Protein AF-0000000083601444 (afdb_homodimer)

Organism: Rodentolepis nana (NCBI:txid102285)

Structure (mmCIF, N/CA/C/O backbone):
data_AF-0000000083601444-model_v1
#
loop_
_entity.id
_entity.type
_entity.pdbx_description
1 polymer 'PLD phosphodiesterase domain-containing protein'
#
loop_
_atom_site.group_PDB
_atom_site.id
_atom_site.type_symbol
_atom_site.label_atom_id
_atom_site.label_alt_id
_atom_site.label_comp_id
_atom_site.label_asym_id
_atom_site.label_entity_id
_atom_site.label_seq_id
_atom_site.pdbx_PDB_ins_code
_atom_site.Cartn_x
_atom_site.Cartn_y
_atom_site.Cartn_z
_atom_site.occupancy
_atom_site.B_iso_or_equiv
_atom_site.auth_seq_id
_atom_site.auth_comp_id
_atom_site.auth_asym_id
_atom_site.auth_atom_id
_atom_site.pdbx_PDB_model_num
ATOM 1 N N . MET A 1 1 ? 10.883 -43.375 -24.125 1 50.03 1 MET A N 1
ATOM 2 C CA . MET A 1 1 ? 11.867 -43.156 -25.188 1 50.03 1 MET A CA 1
ATOM 3 C C . MET A 1 1 ? 11.562 -44.031 -26.406 1 50.03 1 MET A C 1
ATOM 5 O O . MET A 1 1 ? 11.82 -43.594 -27.531 1 50.03 1 MET A O 1
ATOM 9 N N . GLU A 1 2 ? 10.672 -45 -26.141 1 51.5 2 GLU A N 1
ATOM 10 C CA . GLU A 1 2 ? 10.344 -46 -27.156 1 51.5 2 GLU A CA 1
ATOM 11 C C . GLU A 1 2 ? 9.477 -45.375 -28.25 1 51.5 2 GLU A C 1
ATOM 13 O O . GLU A 1 2 ? 9.547 -45.781 -29.422 1 51.5 2 GLU A O 1
ATOM 18 N N . LYS A 1 3 ? 8.656 -44.5 -27.859 1 62.19 3 LYS A N 1
ATOM 19 C CA . LYS A 1 3 ? 7.785 -43.969 -28.891 1 62.19 3 LYS A CA 1
ATOM 20 C C . LYS A 1 3 ? 8.359 -42.688 -29.484 1 62.19 3 LYS A C 1
ATOM 22 O O . LYS A 1 3 ? 7.617 -41.844 -30 1 62.19 3 LYS A O 1
ATOM 27 N N . SER A 1 4 ? 9.648 -42.75 -29.438 1 62.28 4 SER A N 1
ATOM 28 C CA . SER A 1 4 ? 10.438 -41.656 -30 1 62.28 4 SER A CA 1
ATOM 29 C C . SER A 1 4 ? 10.188 -41.5 -31.5 1 62.28 4 SER A C 1
ATOM 31 O O . SER A 1 4 ? 9.969 -42.5 -32.188 1 62.28 4 SER A O 1
ATOM 33 N N . LYS A 1 5 ? 9.852 -40.375 -31.938 1 66.31 5 LYS A N 1
ATOM 34 C CA . LYS A 1 5 ? 9.68 -40 -33.344 1 66.31 5 LYS A CA 1
ATOM 35 C C . LYS A 1 5 ? 8.227 -40.156 -33.781 1 66.31 5 LYS A C 1
ATOM 37 O O . LYS A 1 5 ? 7.848 -39.719 -34.875 1 66.31 5 LYS A O 1
ATOM 42 N N . GLU A 1 6 ? 7.453 -40.781 -32.938 1 81.5 6 GLU A N 1
ATOM 43 C CA . GLU A 1 6 ? 6.055 -40.938 -33.312 1 81.5 6 GLU A CA 1
ATOM 44 C C . GLU A 1 6 ? 5.188 -39.844 -32.719 1 81.5 6 GLU A C 1
ATOM 46 O O . GLU A 1 6 ? 4.09 -39.562 -33.188 1 81.5 6 GLU A O 1
ATOM 51 N N . VAL A 1 7 ? 5.738 -39.312 -31.641 1 88.25 7 VAL A N 1
ATOM 52 C CA . VAL A 1 7 ? 4.992 -38.281 -30.922 1 88.25 7 VAL A CA 1
ATOM 53 C C . VAL A 1 7 ? 5.738 -36.938 -31 1 88.25 7 VAL A C 1
ATOM 55 O O . VAL A 1 7 ? 6.945 -36.875 -30.75 1 88.25 7 VAL A O 1
ATOM 58 N N . ASN A 1 8 ? 5.109 -35.938 -31.516 1 90.38 8 ASN A N 1
ATOM 59 C CA . ASN A 1 8 ? 5.707 -34.625 -31.547 1 90.38 8 ASN A CA 1
ATOM 60 C C . ASN A 1 8 ? 5.758 -34 -30.141 1 90.38 8 ASN A C 1
ATOM 62 O O . ASN A 1 8 ? 4.723 -33.844 -29.5 1 90.38 8 ASN A O 1
ATOM 66 N N . VAL A 1 9 ? 6.965 -33.781 -29.688 1 94.25 9 VAL A N 1
ATOM 67 C CA . VAL A 1 9 ? 7.148 -33.219 -28.344 1 94.25 9 VAL A CA 1
ATOM 68 C C . VAL A 1 9 ? 7.859 -31.859 -28.453 1 94.25 9 VAL A C 1
ATOM 70 O O . VAL A 1 9 ? 8.93 -31.75 -29.047 1 94.25 9 VAL A O 1
ATOM 73 N N . THR A 1 10 ? 7.242 -30.812 -27.984 1 94.69 10 THR A N 1
ATOM 74 C CA . THR A 1 10 ? 7.844 -29.484 -27.875 1 94.69 10 THR A CA 1
ATOM 75 C C . THR A 1 10 ? 7.957 -29.047 -26.422 1 94.69 10 THR A C 1
ATOM 77 O O . THR A 1 10 ? 7.004 -29.188 -25.641 1 94.69 10 THR A O 1
ATOM 80 N N . ILE A 1 11 ? 9.133 -28.562 -26.047 1 96.19 11 ILE A N 1
ATOM 81 C CA . ILE A 1 11 ? 9.398 -28.156 -24.672 1 96.19 11 ILE A CA 1
ATOM 82 C C . ILE A 1 11 ? 9.938 -26.719 -24.656 1 96.19 11 ILE A C 1
ATOM 84 O O . ILE A 1 11 ? 10.82 -26.375 -25.438 1 96.19 11 ILE A O 1
ATOM 88 N N . VAL A 1 12 ? 9.328 -25.828 -23.906 1 97.19 12 VAL A N 1
ATOM 89 C CA . VAL A 1 12 ? 9.906 -24.531 -23.562 1 97.19 12 VAL A CA 1
ATOM 90 C C . VAL A 1 12 ? 10.414 -24.547 -22.125 1 97.19 12 VAL A C 1
ATOM 92 O O . VAL A 1 12 ? 9.641 -24.734 -21.188 1 97.19 12 VAL A O 1
ATOM 95 N N . THR A 1 13 ? 11.68 -24.453 -21.906 1 96 13 THR A N 1
ATOM 96 C CA . THR A 1 13 ? 12.289 -24.5 -20.578 1 96 13 THR A CA 1
ATOM 97 C C . THR A 1 13 ? 13.086 -23.219 -20.312 1 96 13 THR A C 1
ATOM 99 O O . THR A 1 13 ? 13.234 -22.375 -21.203 1 96 13 THR A O 1
ATOM 102 N N . SER A 1 14 ? 13.469 -23.062 -19.062 1 95.31 14 SER A N 1
ATOM 103 C CA . SER A 1 14 ? 14.219 -21.875 -18.672 1 95.31 14 SER A CA 1
ATOM 104 C C . SER A 1 14 ? 15.609 -21.859 -19.297 1 95.31 14 SER A C 1
ATOM 106 O O . SER A 1 14 ? 16.281 -22.891 -19.344 1 95.31 14 SER A O 1
ATOM 108 N N . GLY A 1 15 ? 15.969 -20.719 -19.891 1 94.12 15 GLY A N 1
ATOM 109 C CA . GLY A 1 15 ? 17.312 -20.531 -20.422 1 94.12 15 GLY A CA 1
ATOM 110 C C . GLY A 1 15 ? 18.234 -19.828 -19.453 1 94.12 15 GLY A C 1
ATOM 111 O O . GLY A 1 15 ? 17.781 -19.328 -18.406 1 94.12 15 GLY A O 1
ATOM 112 N N . PRO A 1 16 ? 19.422 -19.828 -19.766 1 93.56 16 PRO A N 1
ATOM 113 C CA . PRO A 1 16 ? 20.062 -20.375 -20.969 1 93.56 16 PRO A CA 1
ATOM 114 C C . PRO A 1 16 ? 20.203 -21.891 -20.906 1 93.56 16 PRO A C 1
ATOM 116 O O . PRO A 1 16 ? 20.031 -22.5 -19.859 1 93.56 16 PRO A O 1
ATOM 119 N N . GLN A 1 17 ? 20.484 -22.422 -22.016 1 92.31 17 GLN A N 1
ATOM 120 C CA . GLN A 1 17 ? 20.672 -23.859 -22.094 1 92.31 17 GLN A CA 1
ATOM 121 C C . GLN A 1 17 ? 21.828 -24.328 -21.234 1 92.31 17 GLN A C 1
ATOM 123 O O . GLN A 1 17 ? 22.906 -23.703 -21.234 1 92.31 17 GLN A O 1
ATOM 128 N N . THR A 1 18 ? 21.531 -25.266 -20.406 1 89.94 18 THR A N 1
ATOM 129 C CA . THR A 1 18 ? 22.562 -25.922 -19.594 1 89.94 18 THR A CA 1
ATOM 130 C C . THR A 1 18 ? 22.562 -27.422 -19.844 1 89.94 18 THR A C 1
ATOM 132 O O . THR A 1 18 ? 21.625 -27.969 -20.438 1 89.94 18 THR A O 1
ATOM 135 N N . ALA A 1 19 ? 23.688 -28.016 -19.453 1 87.69 19 ALA A N 1
ATOM 136 C CA . ALA A 1 19 ? 23.766 -29.469 -19.594 1 87.69 19 ALA A CA 1
ATOM 137 C C . ALA A 1 19 ? 22.688 -30.156 -18.766 1 87.69 19 ALA A C 1
ATOM 139 O O . ALA A 1 19 ? 22.531 -29.875 -17.578 1 87.69 19 ALA A O 1
ATOM 140 N N . ASP A 1 20 ? 21.891 -30.922 -19.453 1 90.62 20 ASP A N 1
ATOM 141 C CA . ASP A 1 20 ? 20.812 -31.688 -18.828 1 90.62 20 ASP A CA 1
ATOM 142 C C . ASP A 1 20 ? 20.594 -33.031 -19.531 1 90.62 20 ASP A C 1
ATOM 144 O O . ASP A 1 20 ? 20.109 -33.062 -20.656 1 90.62 20 ASP A O 1
ATOM 148 N N . ASN A 1 21 ? 20.859 -34.062 -18.797 1 90.94 21 ASN A N 1
ATOM 149 C CA . ASN A 1 21 ? 20.844 -35.375 -19.391 1 90.94 21 ASN A CA 1
ATOM 150 C C . ASN A 1 21 ? 19.438 -35.75 -19.875 1 90.94 21 ASN A C 1
ATOM 152 O O . ASN A 1 21 ? 19.297 -36.375 -20.938 1 90.94 21 ASN A O 1
ATOM 156 N N . ASP A 1 22 ? 18.531 -35.438 -19.125 1 89.69 22 ASP A N 1
ATOM 157 C CA . ASP A 1 22 ? 17.156 -35.781 -19.5 1 89.69 22 ASP A CA 1
ATOM 158 C C . ASP A 1 22 ? 16.719 -35.062 -20.766 1 89.69 22 ASP A C 1
ATOM 160 O O . ASP A 1 22 ? 16.156 -35.656 -21.672 1 89.69 22 ASP A O 1
ATOM 164 N N . LEU A 1 23 ? 17 -33.781 -20.859 1 91.25 23 LEU A N 1
ATOM 165 C CA . LEU A 1 23 ? 16.625 -33 -22.031 1 91.25 23 LEU A CA 1
ATOM 166 C C . LEU A 1 23 ? 17.422 -33.438 -23.266 1 91.25 23 LEU A C 1
ATOM 168 O O . LEU A 1 23 ? 16.875 -33.469 -24.375 1 91.25 23 LEU A O 1
ATOM 172 N N . ASP A 1 24 ? 18.641 -33.812 -22.984 1 91.88 24 ASP A N 1
ATOM 173 C CA . ASP A 1 24 ? 19.484 -34.281 -24.094 1 91.88 24 ASP A CA 1
ATOM 174 C C . ASP A 1 24 ? 18.891 -35.531 -24.703 1 91.88 24 ASP A C 1
ATOM 176 O O . ASP A 1 24 ? 18.891 -35.688 -25.938 1 91.88 24 ASP A O 1
ATOM 180 N N . GLN A 1 25 ? 18.469 -36.375 -23.828 1 91.25 25 GLN A N 1
ATOM 181 C CA . GLN A 1 25 ? 17.859 -37.594 -24.297 1 91.25 25 GLN A CA 1
ATOM 182 C C . GLN A 1 25 ? 16.578 -37.344 -25.078 1 91.25 25 GLN A C 1
ATOM 184 O O . GLN A 1 25 ? 16.312 -38 -26.094 1 91.25 25 GLN A O 1
ATOM 189 N N . LEU A 1 26 ? 15.852 -36.375 -24.609 1 91.38 26 LEU A N 1
ATOM 190 C CA . LEU A 1 26 ? 14.609 -36.031 -25.281 1 91.38 26 LEU A CA 1
ATOM 191 C C . LEU A 1 26 ? 14.891 -35.406 -26.641 1 91.38 26 LEU A C 1
ATOM 193 O O . LEU A 1 26 ? 14.203 -35.688 -27.625 1 91.38 26 LEU A O 1
ATOM 197 N N . ILE A 1 27 ? 15.859 -34.594 -26.672 1 91.19 27 ILE A N 1
ATOM 198 C CA . ILE A 1 27 ? 16.266 -33.969 -27.922 1 91.19 27 ILE A CA 1
ATOM 199 C C . ILE A 1 27 ? 16.719 -35.031 -28.922 1 91.19 27 ILE A C 1
ATOM 201 O O . ILE A 1 27 ? 16.328 -35.031 -30.078 1 91.19 27 ILE A O 1
ATOM 205 N N . ALA A 1 28 ? 17.516 -35.906 -28.438 1 89.94 28 ALA A N 1
ATOM 206 C CA . ALA A 1 28 ? 18.016 -37 -29.281 1 89.94 28 ALA A CA 1
ATOM 207 C C . ALA A 1 28 ? 16.859 -37.844 -29.828 1 89.94 28 ALA A C 1
ATOM 209 O O . ALA A 1 28 ? 16.953 -38.375 -30.938 1 89.94 28 ALA A O 1
ATOM 210 N N . ALA A 1 29 ? 15.812 -37.844 -29.047 1 90.75 29 ALA A N 1
ATOM 211 C CA . ALA A 1 29 ? 14.656 -38.656 -29.422 1 90.75 29 ALA A CA 1
ATOM 212 C C . ALA A 1 29 ? 13.742 -37.875 -30.359 1 90.75 29 ALA A C 1
ATOM 214 O O . ALA A 1 29 ? 12.75 -38.406 -30.859 1 90.75 29 ALA A O 1
ATOM 215 N N . GLY A 1 30 ? 14.094 -36.594 -30.609 1 90.88 30 GLY A N 1
ATOM 216 C CA . GLY A 1 30 ? 13.344 -35.844 -31.609 1 90.88 30 GLY A CA 1
ATOM 217 C C . GLY A 1 30 ? 12.539 -34.688 -31.016 1 90.88 30 GLY A C 1
ATOM 218 O O . GLY A 1 30 ? 11.859 -33.969 -31.75 1 90.88 30 GLY A O 1
ATOM 219 N N . ALA A 1 31 ? 12.617 -34.531 -29.703 1 93.69 31 ALA A N 1
ATOM 220 C CA . ALA A 1 31 ? 11.891 -33.438 -29.078 1 93.69 31 ALA A CA 1
ATOM 221 C C . ALA A 1 31 ? 12.484 -32.094 -29.469 1 93.69 31 ALA A C 1
ATOM 223 O O . ALA A 1 31 ? 13.695 -31.984 -29.656 1 93.69 31 ALA A O 1
ATOM 224 N N . LYS A 1 32 ? 11.617 -31.125 -29.672 1 93.88 32 LYS A N 1
ATOM 225 C CA . LYS A 1 32 ? 12.039 -29.75 -29.906 1 93.88 32 LYS A CA 1
ATOM 226 C C . LYS A 1 32 ? 12.055 -28.953 -28.609 1 93.88 32 LYS A C 1
ATOM 228 O O . LYS A 1 32 ? 11.023 -28.812 -27.938 1 93.88 32 LYS A O 1
ATOM 233 N N . VAL A 1 33 ? 13.242 -28.5 -28.281 1 95.31 33 VAL A N 1
ATOM 234 C CA . VAL A 1 33 ? 13.383 -27.781 -27.016 1 95.31 33 VAL A CA 1
ATOM 235 C C . VAL A 1 33 ? 13.781 -26.328 -27.281 1 95.31 33 VAL A C 1
ATOM 237 O O . VAL A 1 33 ? 14.711 -26.062 -28.047 1 95.31 33 VAL A O 1
ATOM 240 N N . LYS A 1 34 ? 13.008 -25.391 -26.719 1 96.19 34 LYS A N 1
ATOM 241 C CA . LYS A 1 34 ? 13.336 -23.969 -26.719 1 96.19 34 LYS A CA 1
ATOM 242 C C . LYS A 1 34 ? 13.727 -23.5 -25.312 1 96.19 34 LYS A C 1
ATOM 244 O O . LYS A 1 34 ? 13.133 -23.922 -24.328 1 96.19 34 LYS A O 1
ATOM 249 N N . TYR A 1 35 ? 14.711 -22.672 -25.281 1 96.69 35 TYR A N 1
ATOM 250 C CA . TYR A 1 35 ? 15.188 -22.125 -24 1 96.69 35 TYR A CA 1
ATOM 251 C C . TYR A 1 35 ? 14.812 -20.656 -23.859 1 96.69 35 TYR A C 1
ATOM 253 O O . TYR A 1 35 ? 15.336 -19.812 -24.578 1 96.69 35 TYR A O 1
ATOM 261 N N . LEU A 1 36 ? 13.914 -20.391 -22.984 1 97.62 36 LEU A N 1
ATOM 262 C CA . LEU A 1 36 ? 13.477 -19.031 -22.719 1 97.62 36 LEU A CA 1
ATOM 263 C C . LEU A 1 36 ? 14.352 -18.375 -21.656 1 97.62 36 LEU A C 1
ATOM 265 O O . LEU A 1 36 ? 14.156 -18.609 -20.453 1 97.62 36 LEU A O 1
ATOM 269 N N . ASP A 1 37 ? 15.266 -17.547 -22.109 1 96.38 37 ASP A N 1
ATOM 270 C CA . ASP A 1 37 ? 16.188 -16.844 -21.219 1 96.38 37 ASP A CA 1
ATOM 271 C C . ASP A 1 37 ? 15.594 -15.516 -20.734 1 96.38 37 ASP A C 1
ATOM 273 O O . ASP A 1 37 ? 15.977 -14.453 -21.234 1 96.38 37 ASP A O 1
ATOM 277 N N . VAL A 1 38 ? 14.781 -15.578 -19.688 1 95.94 38 VAL A N 1
ATOM 278 C CA . VAL A 1 38 ? 14.07 -14.406 -19.188 1 95.94 38 VAL A CA 1
ATOM 279 C C . VAL A 1 38 ? 15.062 -13.375 -18.672 1 95.94 38 VAL A C 1
ATOM 281 O O . VAL A 1 38 ? 14.891 -12.172 -18.891 1 95.94 38 VAL A O 1
ATOM 284 N N . ALA A 1 39 ? 16.031 -13.859 -17.969 1 94.5 39 ALA A N 1
ATOM 285 C CA . ALA A 1 39 ? 17.031 -12.961 -17.406 1 94.5 39 ALA A CA 1
ATOM 286 C C . ALA A 1 39 ? 17.719 -12.141 -18.516 1 94.5 39 ALA A C 1
ATOM 288 O O . ALA A 1 39 ? 17.984 -10.953 -18.328 1 94.5 39 ALA A O 1
ATOM 289 N N . LYS A 1 40 ? 18 -12.781 -19.578 1 94 40 LYS A N 1
ATOM 290 C CA . LYS A 1 40 ? 18.594 -12.07 -20.703 1 94 40 LYS A CA 1
ATOM 291 C C . LYS A 1 40 ? 17.625 -11.031 -21.266 1 94 40 LYS A C 1
ATOM 293 O O . LYS A 1 40 ? 18.047 -9.922 -21.609 1 94 40 LYS A O 1
ATOM 298 N N . LEU A 1 41 ? 16.406 -11.383 -21.328 1 95.56 41 LEU A N 1
ATOM 299 C CA . LEU A 1 41 ? 15.414 -10.547 -22 1 95.56 41 LEU A CA 1
ATOM 300 C C . LEU A 1 41 ? 14.977 -9.406 -21.094 1 95.56 41 LEU A C 1
ATOM 302 O O . LEU A 1 41 ? 14.703 -8.297 -21.562 1 95.56 41 LEU A O 1
ATOM 306 N N . LEU A 1 42 ? 14.922 -9.688 -19.781 1 94.56 42 LEU A N 1
ATOM 307 C CA . LEU A 1 42 ? 14.352 -8.703 -18.875 1 94.56 42 LEU A CA 1
ATOM 308 C C . LEU A 1 42 ? 15.359 -8.289 -17.797 1 94.56 42 LEU A C 1
ATOM 310 O O . LEU A 1 42 ? 15.008 -7.629 -16.828 1 94.56 42 LEU A O 1
ATOM 314 N N . SER A 1 43 ? 16.547 -8.695 -17.891 1 92.06 43 SER A N 1
ATOM 315 C CA . SER A 1 43 ? 17.656 -8.367 -17.016 1 92.06 43 SER A CA 1
ATOM 316 C C . SER A 1 43 ? 17.578 -9.141 -15.711 1 92.06 43 SER A C 1
ATOM 318 O O . SER A 1 43 ? 18.531 -9.141 -14.922 1 92.06 43 SER A O 1
ATOM 320 N N . THR A 1 44 ? 16.453 -9.789 -15.477 1 93.5 44 THR A N 1
ATOM 321 C CA . THR A 1 44 ? 16.25 -10.648 -14.312 1 93.5 44 THR A CA 1
ATOM 322 C C . THR A 1 44 ? 15.117 -11.633 -14.57 1 93.5 44 THR A C 1
ATOM 324 O O . THR A 1 44 ? 14.469 -11.594 -15.617 1 93.5 44 THR A O 1
ATOM 327 N N . GLY A 1 45 ? 15.055 -12.586 -13.617 1 93.94 45 GLY A N 1
ATOM 328 C CA . GLY A 1 45 ? 13.891 -13.461 -13.664 1 93.94 45 GLY A CA 1
ATOM 329 C C . GLY A 1 45 ? 14.188 -14.82 -14.266 1 93.94 45 GLY A C 1
ATOM 330 O O . GLY A 1 45 ? 15.344 -15.141 -14.547 1 93.94 45 GLY A O 1
ATOM 331 N N . VAL A 1 46 ? 13.094 -15.648 -14.406 1 94.69 46 VAL A N 1
ATOM 332 C CA . VAL A 1 46 ? 13.219 -17.031 -14.859 1 94.69 46 VAL A CA 1
ATOM 333 C C . VAL A 1 46 ? 11.898 -17.5 -15.477 1 94.69 46 VAL A C 1
ATOM 335 O O . VAL A 1 46 ? 10.844 -16.922 -15.203 1 94.69 46 VAL A O 1
ATOM 338 N N . GLN A 1 47 ? 12.07 -18.391 -16.375 1 96.31 47 GLN A N 1
ATOM 339 C CA . GLN A 1 47 ? 10.867 -19.109 -16.766 1 96.31 47 GLN A CA 1
ATOM 340 C C . GLN A 1 47 ? 10.422 -20.078 -15.672 1 96.31 47 GLN A C 1
ATOM 342 O O . GLN A 1 47 ? 11.125 -21.031 -15.352 1 96.31 47 GLN A O 1
ATOM 347 N N . HIS A 1 48 ? 9.195 -19.766 -15.125 1 95.81 48 HIS A N 1
ATOM 348 C CA . HIS A 1 48 ? 8.781 -20.438 -13.898 1 95.81 48 HIS A CA 1
ATOM 349 C C . HIS A 1 48 ? 7.457 -21.172 -14.078 1 95.81 48 HIS A C 1
ATOM 351 O O . HIS A 1 48 ? 6.996 -21.859 -13.18 1 95.81 48 HIS A O 1
ATOM 357 N N . ALA A 1 49 ? 6.848 -21.109 -15.227 1 97.69 49 ALA A N 1
ATOM 358 C CA . ALA A 1 49 ? 5.539 -21.703 -15.461 1 97.69 49 ALA A CA 1
ATOM 359 C C . ALA A 1 49 ? 5.645 -23.234 -15.523 1 97.69 49 ALA A C 1
ATOM 361 O O . ALA A 1 49 ? 6.633 -23.781 -16.016 1 97.69 49 ALA A O 1
ATOM 362 N N . LYS A 1 50 ? 4.656 -23.891 -15.016 1 97.56 50 LYS A N 1
ATOM 363 C CA . LYS A 1 50 ? 4.512 -25.344 -15.102 1 97.56 50 LYS A CA 1
ATOM 364 C C . LYS A 1 50 ? 3.188 -25.734 -15.75 1 97.56 50 LYS A C 1
ATOM 366 O O . LYS A 1 50 ? 2.146 -25.75 -15.094 1 97.56 50 LYS A O 1
ATOM 371 N N . LEU A 1 51 ? 3.244 -26 -16.938 1 97.5 51 LEU A N 1
ATOM 372 C CA . LEU A 1 51 ? 2.041 -26.344 -17.688 1 97.5 51 LEU A CA 1
ATOM 373 C C . LEU A 1 51 ? 2.369 -27.266 -18.859 1 97.5 51 LEU A C 1
ATOM 375 O O . LEU A 1 51 ? 3.506 -27.281 -19.344 1 97.5 51 LEU A O 1
ATOM 379 N N . TRP A 1 52 ? 1.429 -28.078 -19.297 1 97.62 52 TRP A N 1
ATOM 380 C CA . TRP A 1 52 ? 1.586 -28.875 -20.516 1 97.62 52 TRP A CA 1
ATOM 381 C C . TRP A 1 52 ? 0.229 -29.219 -21.109 1 97.62 52 TRP A C 1
ATOM 383 O O . TRP A 1 52 ? -0.797 -29.156 -20.438 1 97.62 52 TRP A O 1
ATOM 393 N N . THR A 1 53 ? 0.173 -29.438 -22.375 1 97.56 53 THR A N 1
ATOM 394 C CA . THR A 1 53 ? -0.994 -29.891 -23.109 1 97.56 53 THR A CA 1
ATOM 395 C C . THR A 1 53 ? -0.661 -31.141 -23.922 1 97.56 53 THR A C 1
ATOM 397 O O . THR A 1 53 ? 0.503 -31.391 -24.25 1 97.56 53 THR A O 1
ATOM 400 N N . VAL A 1 54 ? -1.695 -31.938 -24.141 1 96.62 54 VAL A N 1
ATOM 401 C CA . VAL A 1 54 ? -1.546 -33.156 -24.938 1 96.62 54 VAL A CA 1
ATOM 402 C C . VAL A 1 54 ? -2.666 -33.219 -25.984 1 96.62 54 VAL A C 1
ATOM 404 O O . VAL A 1 54 ? -3.848 -33.188 -25.625 1 96.62 54 VAL A O 1
ATOM 407 N N . ASP A 1 55 ? -2.35 -33.312 -27.203 1 94.19 55 ASP A N 1
ATOM 408 C CA . ASP A 1 55 ? -3.227 -33.562 -28.344 1 94.19 55 ASP A CA 1
ATOM 409 C C . ASP A 1 55 ? -4.348 -32.5 -28.406 1 94.19 55 ASP A C 1
ATOM 411 O O . ASP A 1 55 ? -5.473 -32.844 -28.797 1 94.19 55 ASP A O 1
ATOM 415 N N . ASN A 1 56 ? -4.129 -31.438 -27.844 1 90.62 56 ASN A N 1
ATOM 416 C CA . ASN A 1 56 ? -5.125 -30.375 -27.781 1 90.62 56 ASN A CA 1
ATOM 417 C C . ASN A 1 56 ? -6.426 -30.844 -27.141 1 90.62 56 ASN A C 1
ATOM 419 O O . ASN A 1 56 ? -7.512 -30.438 -27.547 1 90.62 56 ASN A O 1
ATOM 423 N N . GLN A 1 57 ? -6.227 -31.781 -26.281 1 96.06 57 GLN A N 1
ATOM 424 C CA . GLN A 1 57 ? -7.387 -32.375 -25.625 1 96.06 57 GLN A CA 1
ATOM 425 C C . GLN A 1 57 ? -7.27 -32.281 -24.109 1 96.06 57 GLN A C 1
ATOM 427 O O . GLN A 1 57 ? -8.273 -32.125 -23.406 1 96.06 57 GLN A O 1
ATOM 432 N N . HIS A 1 58 ? -6.055 -32.5 -23.672 1 97.44 58 HIS A N 1
ATOM 433 C CA . HIS A 1 58 ? -5.781 -32.531 -22.25 1 97.44 58 HIS A CA 1
ATOM 434 C C . HIS A 1 58 ? -4.754 -31.453 -21.875 1 97.44 58 HIS A C 1
ATOM 436 O O . HIS A 1 58 ? -4.004 -30.984 -22.719 1 97.44 58 HIS A O 1
ATOM 442 N N . GLY A 1 59 ? -4.746 -31.031 -20.656 1 97.5 59 GLY A N 1
ATOM 443 C CA . GLY A 1 59 ? -3.764 -30.062 -20.188 1 97.5 59 GLY A CA 1
ATOM 444 C C . GLY A 1 59 ? -3.584 -30.078 -18.688 1 97.5 59 GLY A C 1
ATOM 445 O O . GLY A 1 59 ? -4.328 -30.75 -17.969 1 97.5 59 GLY A O 1
ATOM 446 N N . TYR A 1 60 ? -2.549 -29.438 -18.312 1 97.88 60 TYR A N 1
ATOM 447 C CA . TYR A 1 60 ? -2.223 -29.328 -16.891 1 97.88 60 TYR A CA 1
ATOM 448 C C . TYR A 1 60 ? -1.575 -27.984 -16.594 1 97.88 60 TYR A C 1
ATOM 450 O O . TYR A 1 60 ? -0.805 -27.453 -17.406 1 97.88 60 TYR A O 1
ATOM 458 N N . LEU A 1 61 ? -1.956 -27.406 -15.523 1 98.19 61 LEU A N 1
ATOM 459 C CA . LEU A 1 61 ? -1.353 -26.188 -14.977 1 98.19 61 LEU A CA 1
ATOM 460 C C . LEU A 1 61 ? -1.309 -26.25 -13.453 1 98.19 61 LEU A C 1
ATOM 462 O O . LEU A 1 61 ? -2.297 -26.625 -12.812 1 98.19 61 LEU A O 1
ATOM 466 N N . GLY A 1 62 ? -0.126 -25.984 -12.844 1 97.94 62 GLY A N 1
ATOM 467 C CA . GLY A 1 62 ? -0.069 -26 -11.391 1 97.94 62 GLY A CA 1
ATOM 468 C C . GLY A 1 62 ? 1.288 -25.609 -10.844 1 97.94 62 GLY A C 1
ATOM 469 O O . GLY A 1 62 ? 2.055 -24.906 -11.516 1 97.94 62 GLY A O 1
ATOM 470 N N . SER A 1 63 ? 1.535 -26 -9.617 1 97.75 63 SER A N 1
ATOM 471 C CA . SER A 1 63 ? 2.727 -25.562 -8.898 1 97.75 63 SER A CA 1
ATOM 472 C C . SER A 1 63 ? 3.889 -26.516 -9.117 1 97.75 63 SER A C 1
ATOM 474 O O . SER A 1 63 ? 5.047 -26.172 -8.875 1 97.75 63 SER A O 1
ATOM 476 N N . ALA A 1 64 ? 3.645 -27.688 -9.68 1 95.88 64 ALA A N 1
ATOM 477 C CA . ALA A 1 64 ? 4.637 -28.75 -9.656 1 95.88 64 ALA A CA 1
ATOM 478 C C . ALA A 1 64 ? 5.664 -28.578 -10.773 1 95.88 64 ALA A C 1
ATOM 480 O O . ALA A 1 64 ? 5.301 -28.469 -11.953 1 95.88 64 ALA A O 1
ATOM 481 N N . ASN A 1 65 ? 6.883 -28.531 -10.352 1 92.06 65 ASN A N 1
ATOM 482 C CA . ASN A 1 65 ? 7.949 -28.703 -11.336 1 92.06 65 ASN A CA 1
ATOM 483 C C . ASN A 1 65 ? 7.918 -30.094 -11.953 1 92.06 65 ASN A C 1
ATOM 485 O O . ASN A 1 65 ? 7.352 -31.016 -11.375 1 92.06 65 ASN A O 1
ATOM 489 N N . MET A 1 66 ? 8.516 -30.156 -13.117 1 88.62 66 MET A N 1
ATOM 490 C CA . MET A 1 66 ? 8.516 -31.453 -13.781 1 88.62 66 MET A CA 1
ATOM 491 C C . MET A 1 66 ? 9.773 -32.25 -13.445 1 88.62 66 MET A C 1
ATOM 493 O O . MET A 1 66 ? 10.562 -32.562 -14.328 1 88.62 66 MET A O 1
ATOM 497 N N . ASP A 1 67 ? 9.953 -32.594 -12.219 1 87.06 67 ASP A N 1
ATOM 498 C CA . ASP A 1 67 ? 11.047 -33.438 -11.742 1 87.06 67 ASP A CA 1
ATOM 499 C C . ASP A 1 67 ? 10.586 -34.344 -10.609 1 87.06 67 ASP A C 1
ATOM 501 O O . ASP A 1 67 ? 9.477 -34.188 -10.094 1 87.06 67 ASP A O 1
ATOM 505 N N . TRP A 1 68 ? 11.391 -35.312 -10.352 1 88 68 TRP A N 1
ATOM 506 C CA . TRP A 1 68 ? 10.969 -36.375 -9.445 1 88 68 TRP A CA 1
ATOM 507 C C . TRP A 1 68 ? 10.781 -35.844 -8.031 1 88 68 TRP A C 1
ATOM 509 O O . TRP A 1 68 ? 9.922 -36.312 -7.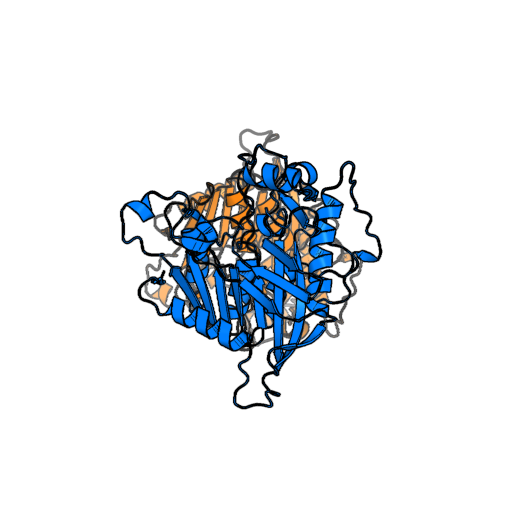289 1 88 68 TRP A O 1
ATOM 519 N N . ARG A 1 69 ? 11.516 -34.906 -7.543 1 88.5 69 ARG A N 1
ATOM 520 C CA . ARG A 1 69 ? 11.383 -34.344 -6.199 1 88.5 69 ARG A CA 1
ATOM 521 C C . ARG A 1 69 ? 10.016 -33.688 -6.008 1 88.5 69 ARG A C 1
ATOM 523 O O . ARG A 1 69 ? 9.344 -33.938 -5.004 1 88.5 69 ARG A O 1
ATOM 530 N N . SER A 1 70 ? 9.68 -32.844 -6.969 1 89.75 70 SER A N 1
ATOM 531 C CA . SER A 1 70 ? 8.398 -32.156 -6.93 1 89.75 70 SER A CA 1
ATOM 532 C C . SER A 1 70 ? 7.238 -33.156 -6.914 1 89.75 70 SER A C 1
ATOM 534 O O . SER A 1 70 ? 6.258 -32.938 -6.191 1 89.75 70 SER A O 1
ATOM 536 N N . LEU A 1 71 ? 7.391 -34.25 -7.578 1 89.5 71 LEU A N 1
ATOM 537 C CA . LEU A 1 71 ? 6.27 -35.156 -7.805 1 89.5 71 LEU A CA 1
ATOM 538 C C . LEU A 1 71 ? 6.152 -36.188 -6.672 1 89.5 71 LEU A C 1
ATOM 540 O O . LEU A 1 71 ? 5.121 -36.844 -6.531 1 89.5 71 LEU A O 1
ATOM 544 N N . THR A 1 72 ? 7.262 -36.188 -5.828 1 90.81 72 THR A N 1
ATOM 545 C CA . THR A 1 72 ? 7.195 -37.25 -4.824 1 90.81 72 THR A CA 1
ATOM 546 C C . THR A 1 72 ? 7.445 -36.688 -3.428 1 90.81 72 THR A C 1
ATOM 548 O O . THR A 1 72 ? 7.027 -37.281 -2.43 1 90.81 72 THR A O 1
ATOM 551 N N . GLN A 1 73 ? 8.148 -35.531 -3.359 1 92.38 73 GLN A N 1
ATOM 552 C CA . GLN A 1 73 ? 8.664 -35.094 -2.066 1 92.38 73 GLN A CA 1
ATOM 553 C C . GLN A 1 73 ? 8.094 -33.719 -1.693 1 92.38 73 GLN A C 1
ATOM 555 O O . GLN A 1 73 ? 8.211 -33.281 -0.547 1 92.38 73 GLN A O 1
ATOM 560 N N . VAL A 1 74 ? 7.457 -33.062 -2.594 1 94.31 74 VAL A N 1
ATOM 561 C CA . VAL A 1 74 ? 6.957 -31.719 -2.41 1 94.31 74 VAL A CA 1
ATOM 562 C C . VAL A 1 74 ? 5.434 -31.703 -2.51 1 94.31 74 VAL A C 1
ATOM 564 O O . VAL A 1 74 ? 4.852 -32.438 -3.305 1 94.31 74 VAL A O 1
ATOM 567 N N . LYS A 1 75 ? 4.793 -31.047 -1.604 1 96.25 75 LYS A N 1
ATOM 568 C CA . LYS A 1 75 ? 3.348 -30.875 -1.715 1 96.25 75 LYS A CA 1
ATOM 569 C C . LYS A 1 75 ? 2.998 -29.891 -2.826 1 96.25 75 LYS A C 1
ATOM 571 O O . LYS A 1 75 ? 3.379 -28.719 -2.77 1 96.25 75 LYS A O 1
ATOM 576 N N . GLU A 1 76 ? 2.307 -30.359 -3.822 1 97.06 76 GLU A N 1
ATOM 577 C CA . GLU A 1 76 ? 1.957 -29.594 -5.008 1 97.06 76 GLU A CA 1
ATOM 578 C C . GLU A 1 76 ? 0.448 -29.578 -5.238 1 97.06 76 GLU A C 1
ATOM 580 O O . GLU A 1 76 ? -0.268 -30.438 -4.715 1 97.06 76 GLU A O 1
ATOM 585 N N . LEU A 1 77 ? -0.003 -28.625 -5.965 1 97.56 77 LEU A N 1
ATOM 586 C CA . LEU A 1 77 ? -1.397 -28.562 -6.391 1 97.56 77 LEU A CA 1
ATOM 587 C C . LEU A 1 77 ? -1.51 -28.031 -7.812 1 97.56 77 LEU A C 1
ATOM 589 O O . LEU A 1 77 ? -0.818 -27.078 -8.172 1 97.56 77 LEU A O 1
ATOM 593 N N . GLY A 1 78 ? -2.305 -28.688 -8.617 1 97.44 78 GLY A N 1
ATOM 594 C CA . GLY A 1 78 ? -2.58 -28.234 -9.977 1 97.44 78 GLY A CA 1
ATOM 595 C C . GLY A 1 78 ? -3.955 -28.656 -10.469 1 97.44 78 GLY A C 1
ATOM 596 O O . GLY A 1 78 ? -4.727 -29.266 -9.727 1 97.44 78 GLY A O 1
ATOM 597 N N . VAL A 1 79 ? -4.25 -28.188 -11.641 1 96.88 79 VAL A N 1
ATOM 598 C CA . VAL A 1 79 ? -5.496 -28.547 -12.305 1 96.88 79 VAL A CA 1
ATOM 599 C C . VAL A 1 79 ? -5.191 -29.359 -13.57 1 96.88 79 VAL A C 1
ATOM 601 O O . VAL A 1 79 ? -4.297 -29 -14.336 1 96.88 79 VAL A O 1
ATOM 604 N N . PHE A 1 80 ? -5.848 -30.484 -13.688 1 96.5 80 PHE A N 1
ATOM 605 C CA . PHE A 1 80 ? -5.758 -31.344 -14.867 1 96.5 80 PHE A CA 1
ATOM 606 C C . PHE A 1 80 ? -7.039 -31.266 -15.688 1 96.5 80 PHE A C 1
ATOM 608 O O . PHE A 1 80 ? -8.133 -31.5 -15.164 1 96.5 80 PHE A O 1
ATOM 615 N N . PHE A 1 81 ? -6.867 -30.844 -16.953 1 93.5 81 PHE A N 1
ATOM 616 C CA . PHE A 1 81 ? -7.945 -30.797 -17.938 1 93.5 81 PHE A CA 1
ATOM 617 C C . PHE A 1 81 ? -8.008 -32.094 -18.719 1 93.5 81 PHE A C 1
ATOM 619 O O . PHE A 1 81 ? -7.125 -32.375 -19.547 1 93.5 81 PHE A O 1
ATOM 626 N N . LYS A 1 82 ? -9.086 -32.812 -18.438 1 95.25 82 LYS A N 1
ATOM 627 C CA . LYS A 1 82 ? -9.258 -34.062 -19.219 1 95.25 82 LYS A CA 1
ATOM 628 C C . LYS A 1 82 ? -10.336 -33.875 -20.281 1 95.25 82 LYS A C 1
ATOM 630 O O . LYS A 1 82 ? -11.484 -33.562 -19.953 1 95.25 82 LYS A O 1
ATOM 635 N N . ASP A 1 83 ? -10.039 -34.062 -21.531 1 94.81 83 ASP A N 1
ATOM 636 C CA . ASP A 1 83 ? -10.969 -34 -22.656 1 94.81 83 ASP A CA 1
ATOM 637 C C . ASP A 1 83 ? -11.633 -32.625 -22.719 1 94.81 83 ASP A C 1
ATOM 639 O O . ASP A 1 83 ? -12.859 -32.5 -22.734 1 94.81 83 ASP A O 1
ATOM 643 N N . CYS A 1 84 ? -10.82 -31.609 -22.641 1 94.62 84 CYS A N 1
ATOM 644 C CA . CYS A 1 84 ? -11.25 -30.219 -22.703 1 94.62 84 CYS A CA 1
ATOM 645 C C . CYS A 1 84 ? -10.547 -29.5 -23.844 1 94.62 84 CYS A C 1
ATOM 647 O O . CYS A 1 84 ? -9.695 -28.641 -23.609 1 94.62 84 CYS A O 1
ATOM 649 N N . PRO A 1 85 ? -10.961 -29.719 -25.062 1 95.75 85 PRO A N 1
ATOM 650 C CA . PRO A 1 85 ? -10.219 -29.188 -26.203 1 95.75 85 PRO A CA 1
ATOM 651 C C . PRO A 1 85 ? -10.117 -27.672 -26.203 1 95.75 85 PRO A C 1
ATOM 653 O O . PRO A 1 85 ? -9.086 -27.109 -26.578 1 95.75 85 PRO A O 1
ATOM 656 N N . ARG A 1 86 ? -11.141 -26.938 -25.766 1 95.62 86 ARG A N 1
ATOM 657 C CA . ARG A 1 86 ? -11.109 -25.484 -25.766 1 95.62 86 ARG A CA 1
ATOM 658 C C . ARG A 1 86 ? -10.094 -24.953 -24.766 1 95.62 86 ARG A C 1
ATOM 660 O O . ARG A 1 86 ? -9.32 -24.047 -25.062 1 95.62 86 ARG A O 1
ATOM 667 N N . LEU A 1 87 ? -10.117 -25.547 -23.609 1 96.75 87 LEU A N 1
ATOM 668 C CA . LEU A 1 87 ? -9.164 -25.156 -22.578 1 96.75 87 LEU A CA 1
ATOM 669 C C . LEU A 1 87 ? -7.742 -25.531 -22.969 1 96.75 87 LEU A C 1
ATOM 671 O O . LEU A 1 87 ? -6.812 -24.734 -22.781 1 96.75 87 LEU A O 1
ATOM 675 N N . ALA A 1 88 ? -7.637 -26.719 -23.516 1 97 88 ALA A N 1
ATOM 676 C CA . ALA A 1 88 ? -6.32 -27.188 -23.938 1 97 88 ALA A CA 1
ATOM 677 C C . ALA A 1 88 ? -5.746 -26.297 -25.031 1 97 88 ALA A C 1
ATOM 679 O O . ALA A 1 88 ? -4.551 -25.984 -25.031 1 97 88 ALA A O 1
ATOM 680 N N . THR A 1 89 ? -6.59 -25.875 -25.906 1 96.56 89 THR A N 1
ATOM 681 C CA . THR A 1 89 ? -6.156 -25 -27 1 96.56 89 THR A CA 1
ATOM 682 C C . THR A 1 89 ? -5.707 -23.641 -26.438 1 96.56 89 THR A C 1
ATOM 684 O O . THR A 1 89 ? -4.688 -23.109 -26.875 1 96.56 89 THR A O 1
ATOM 687 N N . ASP A 1 90 ? -6.484 -23.125 -25.562 1 97.38 90 ASP A N 1
ATOM 688 C CA . ASP A 1 90 ? -6.109 -21.828 -24.984 1 97.38 90 ASP A CA 1
ATOM 689 C C . ASP A 1 90 ? -4.797 -21.938 -24.203 1 97.38 90 ASP A C 1
ATOM 691 O O . ASP A 1 90 ? -3.949 -21.047 -24.281 1 97.38 90 ASP A O 1
ATOM 695 N N . LEU A 1 91 ? -4.648 -23.016 -23.453 1 97.94 91 LEU A N 1
ATOM 696 C CA . LEU A 1 91 ? -3.404 -23.25 -22.734 1 97.94 91 LEU A CA 1
ATOM 697 C C . LEU A 1 91 ? -2.236 -23.406 -23.703 1 97.94 91 LEU A C 1
ATOM 699 O O . LEU A 1 91 ? -1.137 -22.906 -23.438 1 97.94 91 LEU A O 1
ATOM 703 N N . SER A 1 92 ? -2.469 -24.031 -24.797 1 96.88 92 SER A N 1
ATOM 704 C CA . SER A 1 92 ? -1.442 -24.219 -25.812 1 96.88 92 SER A CA 1
ATOM 705 C C . SER A 1 92 ? -0.969 -22.875 -26.375 1 96.88 92 SER A C 1
ATOM 707 O O . SER A 1 92 ? 0.203 -22.719 -26.719 1 96.88 92 SER A O 1
ATOM 709 N N . LYS A 1 93 ? -1.85 -21.953 -26.438 1 97.31 93 LYS A N 1
ATOM 710 C CA . LYS A 1 93 ? -1.462 -20.625 -26.891 1 97.31 93 LYS A CA 1
ATOM 711 C C . LYS A 1 93 ? -0.445 -19.984 -25.938 1 97.31 93 LYS A C 1
ATOM 713 O O . LYS A 1 93 ? 0.464 -19.281 -26.375 1 97.31 93 LYS A O 1
ATOM 718 N N . ILE A 1 94 ? -0.604 -20.234 -24.656 1 98 94 ILE A N 1
ATOM 719 C CA . ILE A 1 94 ? 0.324 -19.703 -23.672 1 98 94 ILE A CA 1
ATOM 720 C C . ILE A 1 94 ? 1.693 -20.344 -23.844 1 98 94 ILE A C 1
ATOM 722 O O . ILE A 1 94 ? 2.719 -19.672 -23.844 1 98 94 ILE A O 1
ATOM 726 N N . ILE A 1 95 ? 1.672 -21.656 -24.047 1 97.69 95 ILE A N 1
ATOM 727 C CA . ILE A 1 95 ? 2.916 -22.375 -24.266 1 97.69 95 ILE A CA 1
ATOM 728 C C . ILE A 1 95 ? 3.58 -21.875 -25.547 1 97.69 95 ILE A C 1
ATOM 730 O O . ILE A 1 95 ? 4.793 -21.641 -25.578 1 97.69 95 ILE A O 1
ATOM 734 N N . GLY A 1 96 ? 2.768 -21.688 -26.516 1 96.88 96 GLY A N 1
ATOM 735 C CA . GLY A 1 96 ? 3.27 -21.156 -27.766 1 96.88 96 GLY A CA 1
ATOM 736 C C . GLY A 1 96 ? 3.859 -19.766 -27.625 1 96.88 96 GLY A C 1
ATOM 737 O O . GLY A 1 96 ? 4.863 -19.438 -28.266 1 96.88 96 GLY A O 1
ATOM 738 N N . ALA A 1 97 ? 3.223 -18.953 -26.859 1 98 97 ALA A N 1
ATOM 739 C CA . ALA A 1 97 ? 3.717 -17.594 -26.625 1 98 97 ALA A CA 1
ATOM 740 C C . ALA A 1 97 ? 5.09 -17.625 -25.953 1 98 97 ALA A C 1
ATOM 742 O O . ALA A 1 97 ? 6.004 -16.906 -26.375 1 98 97 ALA A O 1
ATOM 743 N N . PHE A 1 98 ? 5.234 -18.469 -24.922 1 98.25 98 PHE A N 1
ATOM 744 C CA . PHE A 1 98 ? 6.547 -18.625 -24.297 1 98.25 98 PHE A CA 1
ATOM 745 C C . PHE A 1 98 ? 7.578 -19.078 -25.328 1 98.25 98 PHE A C 1
ATOM 747 O O . PHE A 1 98 ? 8.703 -18.578 -25.344 1 98.25 98 PHE A O 1
ATOM 754 N N . GLY A 1 99 ? 7.207 -19.984 -26.156 1 97.75 99 GLY A N 1
ATOM 755 C CA . GLY A 1 99 ? 8.094 -20.469 -27.203 1 97.75 99 GLY A CA 1
ATOM 756 C C . GLY A 1 99 ? 8.492 -19.391 -28.188 1 97.75 99 GLY A C 1
ATOM 757 O O . GLY A 1 99 ? 9.648 -19.328 -28.625 1 97.75 99 GLY A O 1
ATOM 758 N N . HIS A 1 100 ? 7.531 -18.594 -28.531 1 97.31 100 HIS A N 1
ATOM 759 C CA . HIS A 1 100 ? 7.793 -17.5 -29.453 1 97.31 100 HIS A CA 1
ATOM 760 C C . HIS A 1 100 ? 8.797 -16.516 -28.859 1 97.31 100 HIS A C 1
ATOM 762 O O . HIS A 1 100 ? 9.727 -16.078 -29.547 1 97.31 100 HIS A O 1
ATOM 768 N N . VAL A 1 101 ? 8.656 -16.172 -27.609 1 97.5 101 VAL A N 1
ATOM 769 C CA . VAL A 1 101 ? 9.539 -15.242 -26.938 1 97.5 101 VAL A CA 1
ATOM 770 C C . VAL A 1 101 ? 10.945 -15.828 -26.844 1 97.5 101 VAL A C 1
ATOM 772 O O . VAL A 1 101 ? 11.938 -15.094 -26.828 1 97.5 101 VAL A O 1
ATOM 775 N N . ALA A 1 102 ? 11.008 -17.172 -26.781 1 97.25 102 ALA A N 1
ATOM 776 C CA . ALA A 1 102 ? 12.281 -17.859 -26.625 1 97.25 102 ALA A CA 1
ATOM 777 C C . ALA A 1 102 ? 13.07 -17.875 -27.938 1 97.25 102 ALA A C 1
ATOM 779 O O . ALA A 1 102 ? 14.242 -18.25 -27.953 1 97.25 102 ALA A O 1
ATOM 780 N N . GLU A 1 103 ? 12.484 -17.469 -29 1 95.56 103 GLU A N 1
ATOM 781 C CA . GLU A 1 103 ? 13.156 -17.5 -30.281 1 95.56 103 GLU A CA 1
ATOM 782 C C . GLU A 1 103 ? 14.328 -16.531 -30.328 1 95.56 103 GLU A C 1
ATOM 784 O O . GLU A 1 103 ? 14.25 -15.438 -29.75 1 95.56 103 GLU A O 1
ATOM 789 N N . PRO A 1 104 ? 15.328 -17 -31.016 1 91.81 104 PRO A N 1
ATOM 790 C CA . PRO A 1 104 ? 16.469 -16.094 -31.156 1 91.81 104 PRO A CA 1
ATOM 791 C C . PRO A 1 104 ? 16.109 -14.789 -31.859 1 91.81 104 PRO A C 1
ATOM 793 O O . PRO A 1 104 ? 15.312 -14.797 -32.812 1 91.81 104 PRO A O 1
ATOM 796 N N . GLY A 1 105 ? 16.578 -13.695 -31.438 1 89.12 105 GLY A N 1
ATOM 797 C CA . GLY A 1 105 ? 16.438 -12.414 -32.094 1 89.12 105 GLY A CA 1
ATOM 798 C C . GLY A 1 105 ? 15.148 -11.695 -31.75 1 89.12 105 GLY A C 1
ATOM 799 O O . GLY A 1 105 ? 14.789 -10.703 -32.406 1 89.12 105 GLY A O 1
ATOM 800 N N . ILE A 1 106 ? 14.438 -12.211 -30.875 1 90.69 106 ILE A N 1
ATOM 801 C CA . ILE A 1 106 ? 13.211 -11.539 -30.453 1 90.69 106 ILE A CA 1
ATOM 802 C C . ILE A 1 106 ? 13.539 -10.133 -29.953 1 90.69 106 ILE A C 1
ATOM 804 O O . ILE A 1 106 ? 14.562 -9.922 -29.297 1 90.69 106 ILE A O 1
ATOM 808 N N . MET A 1 107 ? 12.703 -9.086 -30.391 1 88.94 107 MET A N 1
ATOM 809 C CA . MET A 1 107 ? 12.867 -7.691 -30 1 88.94 107 MET A CA 1
ATOM 810 C C . MET A 1 107 ? 11.586 -7.148 -29.375 1 88.94 107 MET A C 1
ATOM 812 O O . MET A 1 107 ? 10.484 -7.574 -29.734 1 88.94 107 MET A O 1
ATOM 816 N N . PHE A 1 108 ? 11.789 -6.188 -28.484 1 90.75 108 PHE A N 1
ATOM 817 C CA . PHE A 1 108 ? 10.648 -5.523 -27.859 1 90.75 108 PHE A CA 1
ATOM 818 C C . PHE A 1 108 ? 10.297 -4.242 -28.609 1 90.75 108 PHE A C 1
ATOM 820 O O . PHE A 1 108 ? 11.188 -3.516 -29.062 1 90.75 108 PHE A O 1
ATOM 827 N N . PRO A 1 109 ? 8.969 -3.934 -28.672 1 90.56 109 PRO A N 1
ATOM 828 C CA . PRO A 1 109 ? 7.848 -4.781 -28.25 1 90.56 109 PRO A CA 1
ATOM 829 C C . PRO A 1 109 ? 7.68 -6.016 -29.125 1 90.56 109 PRO A C 1
ATOM 831 O O . PRO A 1 109 ? 7.961 -5.965 -30.328 1 90.56 109 PRO A O 1
ATOM 834 N N . ILE A 1 110 ? 7.23 -7.105 -28.562 1 93.94 110 ILE A N 1
ATOM 835 C CA . ILE A 1 110 ? 7.117 -8.383 -29.25 1 93.94 110 ILE A CA 1
ATOM 836 C C . ILE A 1 110 ? 5.969 -8.32 -30.266 1 93.94 110 ILE A C 1
ATOM 838 O O . ILE A 1 110 ? 4.871 -7.859 -29.938 1 93.94 110 ILE A O 1
ATOM 842 N N . ASN A 1 111 ? 6.258 -8.75 -31.375 1 92.94 111 ASN A N 1
ATOM 843 C CA . ASN A 1 111 ? 5.227 -8.859 -32.406 1 92.94 111 ASN A CA 1
ATOM 844 C C . ASN A 1 111 ? 4.453 -10.164 -32.281 1 92.94 111 ASN A C 1
ATOM 846 O O . ASN A 1 111 ? 5.016 -11.242 -32.469 1 92.94 111 ASN A O 1
ATOM 850 N N . TRP A 1 112 ? 3.223 -10.023 -32 1 96.25 112 TRP A N 1
ATOM 851 C CA . TRP A 1 112 ? 2.369 -11.195 -31.875 1 96.25 112 TRP A CA 1
ATOM 852 C C . TRP A 1 112 ? 1.528 -11.406 -33.125 1 96.25 112 TRP A C 1
ATOM 854 O O . TRP A 1 112 ? 0.892 -10.469 -33.625 1 96.25 112 TRP A O 1
ATOM 864 N N . THR A 1 113 ? 1.515 -12.609 -33.625 1 94.56 113 THR A N 1
ATOM 865 C CA . THR A 1 113 ? 0.585 -12.961 -34.688 1 94.56 113 THR A CA 1
ATOM 866 C C . THR A 1 113 ? -0.76 -13.391 -34.094 1 94.56 113 THR A C 1
ATOM 868 O O . THR A 1 113 ? -0.893 -13.578 -32.906 1 94.56 113 THR A O 1
ATOM 871 N N . SER A 1 114 ? -1.71 -13.602 -34.906 1 94.94 114 SER A N 1
ATOM 872 C CA . SER A 1 114 ? -3.078 -13.883 -34.5 1 94.94 114 SER A CA 1
ATOM 873 C C . SER A 1 114 ? -3.166 -15.227 -33.75 1 94.94 114 SER A C 1
ATOM 875 O O . SER A 1 114 ? -4.062 -15.43 -32.938 1 94.94 114 SER A O 1
ATOM 877 N N . GLU A 1 115 ? -2.264 -16.078 -34.031 1 94.31 115 GLU A N 1
ATOM 878 C CA . GLU A 1 115 ? -2.322 -17.406 -33.438 1 94.31 115 GLU A CA 1
ATOM 879 C C . GLU A 1 115 ? -2.1 -17.359 -31.922 1 94.31 115 GLU A C 1
ATOM 881 O O . GLU A 1 115 ? -2.461 -18.281 -31.203 1 94.31 115 GLU A O 1
ATOM 886 N N . PHE A 1 116 ? -1.506 -16.203 -31.453 1 95.44 116 PHE A N 1
ATOM 887 C CA . PHE A 1 116 ? -1.205 -16.094 -30.031 1 95.44 116 PHE A CA 1
ATOM 888 C C . PHE A 1 116 ? -2.283 -15.297 -29.297 1 95.44 116 PHE A C 1
ATOM 890 O O . PHE A 1 116 ? -2.326 -15.273 -28.078 1 95.44 116 PHE A O 1
ATOM 897 N N . THR A 1 117 ? -3.131 -14.672 -30.062 1 96.38 117 THR A N 1
ATOM 898 C CA . THR A 1 117 ? -4.145 -13.805 -29.469 1 96.38 117 THR A CA 1
ATOM 899 C C . THR A 1 117 ? -5.109 -14.609 -28.609 1 96.38 117 THR A C 1
ATOM 901 O O . THR A 1 117 ? -5.559 -15.688 -29.016 1 96.38 117 THR A O 1
ATOM 904 N N . ALA A 1 118 ? -5.309 -14.117 -27.438 1 96.75 118 ALA A N 1
ATOM 905 C CA . ALA A 1 118 ? -6.25 -14.773 -26.531 1 96.75 118 ALA A CA 1
ATOM 906 C C . ALA A 1 118 ? -7.645 -14.164 -26.656 1 96.75 118 ALA A C 1
ATOM 908 O O . ALA A 1 118 ? -7.797 -12.938 -26.641 1 96.75 118 ALA A O 1
ATOM 909 N N . ILE A 1 119 ? -8.609 -15.008 -26.719 1 96.19 119 ILE A N 1
ATOM 910 C CA . ILE A 1 119 ? -9.992 -14.57 -26.812 1 96.19 119 ILE A CA 1
ATOM 911 C C . ILE A 1 119 ? -10.617 -14.555 -25.422 1 96.19 119 ILE A C 1
ATOM 913 O O . ILE A 1 119 ? -11.477 -13.719 -25.125 1 96.19 119 ILE A O 1
ATOM 917 N N . TYR A 1 120 ? -10.195 -15.391 -24.609 1 97.94 120 TYR A N 1
ATOM 918 C CA . TYR A 1 120 ? -10.781 -15.516 -23.266 1 97.94 120 TYR A CA 1
ATOM 919 C C . TYR A 1 120 ? -9.945 -14.781 -22.234 1 97.94 120 TYR A C 1
ATOM 921 O O . TYR A 1 120 ? -8.711 -14.898 -22.219 1 97.94 120 TYR A O 1
ATOM 929 N N . ASN A 1 121 ? -10.594 -13.992 -21.5 1 98.38 121 ASN A N 1
ATOM 930 C CA . ASN A 1 121 ? -10.031 -13.219 -20.406 1 98.38 121 ASN A CA 1
ATOM 931 C C . ASN A 1 121 ? -11.094 -12.859 -19.359 1 98.38 121 ASN A C 1
ATOM 933 O O . ASN A 1 121 ? -12.203 -13.383 -19.406 1 98.38 121 ASN A O 1
ATOM 937 N N . ARG A 1 122 ? -10.75 -12.023 -18.438 1 97.62 122 ARG A N 1
ATOM 938 C CA . ARG A 1 122 ? -11.641 -11.719 -17.328 1 97.62 122 ARG A CA 1
ATOM 939 C C . ARG A 1 122 ? -12.961 -11.156 -17.828 1 97.62 122 ARG A C 1
ATOM 941 O O . ARG A 1 122 ? -14.031 -11.523 -17.328 1 97.62 122 ARG A O 1
ATOM 948 N N . THR A 1 123 ? -12.922 -10.281 -18.797 1 97.19 123 THR A N 1
ATOM 949 C CA . THR A 1 123 ? -14.133 -9.609 -19.266 1 97.19 123 THR A CA 1
ATOM 950 C C . THR A 1 123 ? -14.852 -10.453 -20.312 1 97.19 123 THR A C 1
ATOM 952 O O . THR A 1 123 ? -16.016 -10.203 -20.625 1 97.19 123 THR A O 1
ATOM 955 N N . ASN A 1 124 ? -14.203 -11.43 -20.906 1 98.06 124 ASN A N 1
ATOM 956 C CA . ASN A 1 124 ? -14.766 -12.391 -21.859 1 98.06 124 ASN A CA 1
ATOM 957 C C . ASN A 1 124 ? -14.352 -13.82 -21.516 1 98.06 124 ASN A C 1
ATOM 959 O O . ASN A 1 124 ? -13.664 -14.477 -22.281 1 98.06 124 ASN A O 1
ATOM 963 N N . PRO A 1 125 ? -14.891 -14.336 -20.469 1 98.12 125 PRO A N 1
ATOM 964 C CA . PRO A 1 125 ? -14.469 -15.672 -20.016 1 98.12 125 PRO A CA 1
ATOM 965 C C . PRO A 1 125 ? -15.047 -16.797 -20.875 1 98.12 125 PRO A C 1
ATOM 967 O O . PRO A 1 125 ? -16.062 -16.594 -21.547 1 98.12 125 PRO A O 1
ATOM 970 N N . MET A 1 126 ? -14.375 -17.875 -20.891 1 97.56 126 MET A N 1
ATOM 971 C CA . MET A 1 126 ? -14.891 -19.094 -21.516 1 97.56 126 MET A CA 1
ATOM 972 C C . MET A 1 126 ? -16.031 -19.688 -20.672 1 97.56 126 MET A C 1
ATOM 974 O O . MET A 1 126 ? -15.844 -20 -19.5 1 97.56 126 MET A O 1
ATOM 978 N N . LYS A 1 127 ? -17.172 -19.797 -21.344 1 95 127 LYS A N 1
ATOM 979 C CA . LYS A 1 127 ? -18.312 -20.422 -20.656 1 95 127 LYS A CA 1
ATOM 980 C C . LYS A 1 127 ? -18.375 -21.922 -20.953 1 95 127 LYS A C 1
ATOM 982 O O . LYS A 1 127 ? -18.516 -22.328 -22.109 1 95 127 LYS A O 1
ATOM 987 N N . LEU A 1 128 ? -18.203 -22.719 -19.859 1 92 128 LEU A N 1
ATOM 988 C CA . LEU A 1 128 ? -18.234 -24.172 -20.078 1 92 128 LEU A CA 1
ATOM 989 C C . LEU A 1 128 ? -18.812 -24.891 -18.859 1 92 128 LEU A C 1
ATOM 991 O O . LEU A 1 128 ? -19.094 -24.25 -17.844 1 92 128 LEU A O 1
ATOM 995 N N . LEU A 1 129 ? -19.109 -26.141 -19.047 1 89.56 129 LEU A N 1
ATOM 996 C CA . LEU A 1 129 ? -19.5 -27.016 -17.938 1 89.56 129 LEU A CA 1
ATOM 997 C C . LEU A 1 129 ? -18.297 -27.781 -17.406 1 89.56 129 LEU A C 1
ATOM 999 O O . LEU A 1 129 ? -17.734 -28.625 -18.094 1 89.56 129 LEU A O 1
ATOM 1003 N N . LEU A 1 130 ? -17.891 -27.344 -16.234 1 88.94 130 LEU A N 1
ATOM 1004 C CA . LEU A 1 130 ? -16.844 -28.109 -15.57 1 88.94 130 LEU A CA 1
ATOM 1005 C C . LEU A 1 130 ? -17.438 -29.125 -14.609 1 88.94 130 LEU A C 1
ATOM 1007 O O . LEU A 1 130 ? -18 -28.766 -13.578 1 88.94 130 LEU A O 1
ATOM 1011 N N . ASN A 1 131 ? -17.25 -30.359 -14.961 1 86.31 131 ASN A N 1
ATOM 1012 C CA . ASN A 1 131 ? -17.859 -31.438 -14.203 1 86.31 131 ASN A CA 1
ATOM 1013 C C . ASN A 1 131 ? -19.375 -31.234 -14.055 1 86.31 131 ASN A C 1
ATOM 1015 O O . ASN A 1 131 ? -19.922 -31.438 -12.969 1 86.31 131 ASN A O 1
ATOM 1019 N N . GLY A 1 132 ? -19.953 -30.703 -15.062 1 84.25 132 GLY A N 1
ATOM 1020 C CA . GLY A 1 132 ? -21.391 -30.531 -15.102 1 84.25 132 GLY A CA 1
ATOM 1021 C C . GLY A 1 132 ? -21.859 -29.234 -14.469 1 84.25 132 GLY A C 1
ATOM 1022 O O . GLY A 1 132 ? -23.047 -28.922 -14.461 1 84.25 132 GLY A O 1
ATOM 1023 N N . VAL A 1 133 ? -20.969 -28.484 -13.969 1 88.56 133 VAL A N 1
ATOM 1024 C CA . VAL A 1 133 ? -21.312 -27.219 -13.312 1 88.56 133 VAL A CA 1
ATOM 1025 C C . VAL A 1 133 ? -20.938 -26.047 -14.219 1 88.56 133 VAL A C 1
ATOM 1027 O O . VAL A 1 133 ? -19.812 -25.953 -14.688 1 88.56 133 VAL A O 1
ATOM 1030 N N . PRO A 1 134 ? -21.906 -25.172 -14.492 1 90.62 134 PRO A N 1
ATOM 1031 C CA . PRO A 1 134 ? -21.578 -23.984 -15.289 1 90.62 134 PRO A CA 1
ATOM 1032 C C . PRO A 1 134 ? -20.484 -23.141 -14.656 1 90.62 134 PRO A C 1
ATOM 1034 O O . PRO A 1 134 ? -20.516 -22.891 -13.453 1 90.62 134 PRO A O 1
ATOM 1037 N N . ALA A 1 135 ? -19.531 -22.766 -15.508 1 92.94 135 ALA A N 1
ATOM 1038 C CA . ALA A 1 135 ? -18.391 -22 -15 1 92.94 135 ALA A CA 1
ATOM 1039 C C . ALA A 1 135 ? -17.875 -21.016 -16.047 1 92.94 135 ALA A C 1
ATOM 1041 O O . ALA A 1 135 ? -18 -21.25 -17.25 1 92.94 135 ALA A O 1
ATOM 1042 N N . ASN A 1 136 ? -17.438 -19.859 -15.594 1 96.25 136 ASN A N 1
ATOM 1043 C CA . ASN A 1 136 ? -16.641 -18.922 -16.375 1 96.25 136 ASN A CA 1
ATOM 1044 C C . ASN A 1 136 ? -15.148 -19.094 -16.141 1 96.25 136 ASN A C 1
ATOM 1046 O O . ASN A 1 136 ? -14.68 -18.984 -15.008 1 96.25 136 ASN A O 1
ATOM 1050 N N . VAL A 1 137 ? -14.422 -19.359 -17.266 1 97.62 137 VAL A N 1
ATOM 1051 C CA . VAL A 1 137 ? -13.031 -19.781 -17.094 1 97.62 137 VAL A CA 1
ATOM 1052 C C . VAL A 1 137 ? -12.133 -18.922 -17.984 1 97.62 137 VAL A C 1
ATOM 1054 O O . VAL A 1 137 ? -12.5 -18.562 -19.094 1 97.62 137 VAL A O 1
ATOM 1057 N N . TYR A 1 138 ? -10.984 -18.516 -17.453 1 98.5 138 TYR A N 1
ATOM 1058 C CA . TYR A 1 138 ? -9.922 -17.953 -18.266 1 98.5 138 TYR A CA 1
ATOM 1059 C C . TYR A 1 138 ? -8.555 -18.25 -17.688 1 98.5 138 TYR A C 1
ATOM 1061 O O . TYR A 1 138 ? -8.453 -18.703 -16.547 1 98.5 138 TYR A O 1
ATOM 1069 N N . ILE A 1 139 ? -7.508 -18.125 -18.469 1 98.69 139 ILE A N 1
ATOM 1070 C CA . ILE A 1 139 ? -6.133 -18.344 -18.047 1 98.69 139 ILE A CA 1
ATOM 1071 C C . ILE A 1 139 ? -5.348 -17.031 -18.141 1 98.69 139 ILE A C 1
ATOM 1073 O O . ILE A 1 139 ? -5.473 -16.297 -19.109 1 98.69 139 ILE A O 1
ATOM 1077 N N . SER A 1 140 ? -4.645 -16.719 -17.047 1 98.88 140 SER A N 1
ATOM 1078 C CA . SER A 1 140 ? -3.801 -15.523 -17.016 1 98.88 140 SER A CA 1
ATOM 1079 C C . SER A 1 140 ? -2.336 -15.875 -17.25 1 98.88 140 SER A C 1
ATOM 1081 O O . SER A 1 140 ? -1.967 -17.047 -17.25 1 98.88 140 SER A O 1
ATOM 1083 N N . MET A 1 141 ? -1.54 -14.836 -17.531 1 98.75 141 MET A N 1
ATOM 1084 C CA . MET A 1 141 ? -0.138 -15.055 -17.875 1 98.75 141 MET A CA 1
ATOM 1085 C C . MET A 1 141 ? 0.743 -13.953 -17.297 1 98.75 141 MET A C 1
ATOM 1087 O O . MET A 1 141 ? 0.289 -12.82 -17.125 1 98.75 141 MET A O 1
ATOM 1091 N N . SER A 1 142 ? 1.936 -14.344 -16.906 1 98.56 142 SER A N 1
ATOM 1092 C CA . SER A 1 142 ? 3.004 -13.422 -16.547 1 98.56 142 SER A CA 1
ATOM 1093 C C . SER A 1 142 ? 4.312 -13.781 -17.234 1 98.56 142 SER A C 1
ATOM 1095 O O . SER A 1 142 ? 4.496 -14.922 -17.672 1 98.56 142 SER A O 1
ATOM 1097 N N . PRO A 1 143 ? 5.191 -12.805 -17.391 1 98.12 143 PRO A N 1
ATOM 1098 C CA . PRO A 1 143 ? 5.035 -11.383 -17.062 1 98.12 143 PRO A CA 1
ATOM 1099 C C . PRO A 1 143 ? 4.305 -10.602 -18.156 1 98.12 143 PRO A C 1
ATOM 1101 O O . PRO A 1 143 ? 4.105 -11.109 -19.25 1 98.12 143 PRO A O 1
ATOM 1104 N N . PRO A 1 144 ? 3.951 -9.328 -17.812 1 97.5 144 PRO A N 1
ATOM 1105 C CA . PRO A 1 144 ? 3.258 -8.508 -18.812 1 97.5 144 PRO A CA 1
ATOM 1106 C C . PRO A 1 144 ? 4.043 -8.367 -20.109 1 97.5 144 PRO A C 1
ATOM 1108 O O . PRO A 1 144 ? 3.453 -8.359 -21.188 1 97.5 144 PRO A O 1
ATOM 1111 N N . ALA A 1 145 ? 5.336 -8.367 -20.078 1 96.62 145 ALA A N 1
ATOM 1112 C CA . ALA A 1 145 ? 6.172 -8.18 -21.266 1 96.62 145 ALA A CA 1
ATOM 1113 C C . ALA A 1 145 ? 6.023 -9.344 -22.234 1 96.62 145 ALA A C 1
ATOM 1115 O O . ALA A 1 145 ? 6.301 -9.211 -23.422 1 96.62 145 ALA A O 1
ATOM 1116 N N . PHE A 1 146 ? 5.566 -10.508 -21.75 1 97.56 146 PHE A N 1
ATOM 1117 C CA . PHE A 1 146 ? 5.461 -11.703 -22.562 1 97.56 146 PHE A CA 1
ATOM 1118 C C . PHE A 1 146 ? 4.008 -11.984 -22.922 1 97.56 146 PHE A C 1
ATOM 1120 O O . PHE A 1 146 ? 3.701 -13.023 -23.531 1 97.56 146 PHE A O 1
ATOM 1127 N N . ARG A 1 147 ? 3.133 -11.117 -22.594 1 97.56 147 ARG A N 1
ATOM 1128 C CA . ARG A 1 147 ? 1.705 -11.398 -22.703 1 97.56 147 ARG A CA 1
ATOM 1129 C C . ARG A 1 147 ? 1.177 -11 -24.078 1 97.56 147 ARG A C 1
ATOM 1131 O O . ARG A 1 147 ? 1.234 -9.836 -24.453 1 97.56 147 ARG A O 1
ATOM 1138 N N . PRO A 1 148 ? 0.588 -11.93 -24.828 1 98 148 PRO A N 1
ATOM 1139 C CA . PRO A 1 148 ? -0.057 -11.57 -26.094 1 98 148 PRO A CA 1
ATOM 1140 C C . PRO A 1 148 ? -1.319 -10.734 -25.891 1 98 148 PRO A C 1
ATOM 1142 O O . PRO A 1 148 ? -1.851 -10.664 -24.781 1 98 148 PRO A O 1
ATOM 1145 N N . PRO A 1 149 ? -1.734 -10.109 -27 1 97.5 149 PRO A N 1
ATOM 1146 C CA . PRO A 1 149 ? -2.973 -9.336 -26.906 1 97.5 149 PRO A CA 1
ATOM 1147 C C . PRO A 1 149 ? -4.156 -10.172 -26.438 1 97.5 149 PRO A C 1
ATOM 1149 O O . PRO A 1 149 ? -4.297 -11.328 -26.828 1 97.5 149 PRO A O 1
ATOM 1152 N N . GLY A 1 150 ? -4.945 -9.57 -25.547 1 98.25 150 GLY A N 1
ATOM 1153 C CA . GLY A 1 150 ? -6.156 -10.219 -25.062 1 98.25 150 GLY A CA 1
ATOM 1154 C C . GLY A 1 150 ? -5.926 -11.078 -23.844 1 98.25 150 GLY A C 1
ATOM 1155 O O . GLY A 1 150 ? -6.875 -11.43 -23.141 1 98.25 150 GLY A O 1
ATOM 1156 N N . ARG A 1 151 ? -4.676 -11.516 -23.625 1 98.62 151 ARG A N 1
ATOM 1157 C CA . ARG A 1 151 ? -4.355 -12.383 -22.5 1 98.62 151 ARG A CA 1
ATOM 1158 C C . ARG A 1 151 ? -4.43 -11.617 -21.188 1 98.62 151 ARG A C 1
ATOM 1160 O O . ARG A 1 151 ? -3.922 -10.492 -21.078 1 98.62 151 ARG A O 1
ATOM 1167 N N . GLU A 1 152 ? -5.121 -12.188 -20.219 1 98.62 152 GLU A N 1
ATOM 1168 C CA . GLU A 1 152 ? -5.242 -11.57 -18.906 1 98.62 152 GLU A CA 1
ATOM 1169 C C . GLU A 1 152 ? -3.904 -11.555 -18.172 1 98.62 152 GLU A C 1
ATOM 1171 O O . GLU A 1 152 ? -3.172 -12.547 -18.188 1 98.62 152 GLU A O 1
ATOM 1176 N N . ASP A 1 153 ? -3.615 -10.414 -17.562 1 98.75 153 ASP A N 1
ATOM 1177 C CA . ASP A 1 153 ? -2.439 -10.305 -16.703 1 98.75 153 ASP A CA 1
ATOM 1178 C C . ASP A 1 153 ? -2.645 -11.07 -15.406 1 98.75 153 ASP A C 1
ATOM 1180 O O . ASP A 1 153 ? -3.695 -10.953 -14.766 1 98.75 153 ASP A O 1
ATOM 1184 N N . ASP A 1 154 ? -1.633 -11.805 -15.055 1 98.75 154 ASP A N 1
ATOM 1185 C CA . ASP A 1 154 ? -1.772 -12.711 -13.922 1 98.75 154 ASP A CA 1
ATOM 1186 C C . ASP A 1 154 ? -1.975 -11.938 -12.617 1 98.75 154 ASP A C 1
ATOM 1188 O O . ASP A 1 154 ? -2.855 -12.266 -11.828 1 98.75 154 ASP A O 1
ATOM 1192 N N . LEU A 1 155 ? -1.187 -10.945 -12.359 1 98.81 155 LEU A N 1
ATOM 1193 C CA . LEU A 1 155 ? -1.336 -10.141 -11.156 1 98.81 155 LEU A CA 1
ATOM 1194 C C . LEU A 1 155 ? -2.705 -9.469 -11.117 1 98.81 155 LEU A C 1
ATOM 1196 O O . LEU A 1 155 ? -3.371 -9.461 -10.078 1 98.81 155 LEU A O 1
ATOM 1200 N N . GLU A 1 156 ? -3.105 -8.914 -12.234 1 98.69 156 GLU A N 1
ATOM 1201 C CA . GLU A 1 156 ? -4.402 -8.25 -12.297 1 98.69 156 GLU A CA 1
ATOM 1202 C C . GLU A 1 156 ? -5.539 -9.219 -12.008 1 98.69 156 GLU A C 1
ATOM 1204 O O . GLU A 1 156 ? -6.527 -8.859 -11.367 1 98.69 156 GLU A O 1
ATOM 1209 N N . ALA A 1 157 ? -5.383 -10.398 -12.523 1 98.81 157 ALA A N 1
ATOM 1210 C CA . ALA A 1 157 ? -6.387 -11.422 -12.227 1 98.81 157 ALA A CA 1
ATOM 1211 C C . ALA A 1 157 ? -6.504 -11.656 -10.727 1 98.81 157 ALA A C 1
ATOM 1213 O O . ALA A 1 157 ? -7.605 -11.656 -10.172 1 98.81 157 ALA A O 1
ATOM 1214 N N . ILE A 1 158 ? -5.395 -11.812 -10.086 1 98.88 158 ILE A N 1
ATOM 1215 C CA . ILE A 1 158 ? -5.355 -12.094 -8.656 1 98.88 158 ILE A CA 1
ATOM 1216 C C . ILE A 1 158 ? -5.969 -10.93 -7.879 1 98.88 158 ILE A C 1
ATOM 1218 O O . ILE A 1 158 ? -6.809 -11.133 -7.004 1 98.88 158 ILE A O 1
ATOM 1222 N N . LEU A 1 159 ? -5.582 -9.758 -8.219 1 98.88 159 LEU A N 1
ATOM 1223 C CA . LEU A 1 159 ? -6.09 -8.57 -7.531 1 98.88 159 LEU A CA 1
ATOM 1224 C C . LEU A 1 159 ? -7.598 -8.438 -7.715 1 98.88 159 LEU A C 1
ATOM 1226 O O . LEU A 1 159 ? -8.312 -8.102 -6.77 1 98.88 159 LEU A O 1
ATOM 1230 N N . HIS A 1 160 ? -8.047 -8.719 -8.891 1 98.69 160 HIS A N 1
ATOM 1231 C CA . HIS A 1 160 ? -9.477 -8.633 -9.148 1 98.69 160 HIS A CA 1
ATOM 1232 C C . HIS A 1 160 ? -10.242 -9.68 -8.352 1 98.69 160 HIS A C 1
ATOM 1234 O O . HIS A 1 160 ? -11.328 -9.406 -7.836 1 98.69 160 HIS A O 1
ATOM 1240 N N . ILE A 1 161 ? -9.695 -10.852 -8.297 1 98.69 161 ILE A N 1
ATOM 1241 C CA . ILE A 1 161 ? -10.328 -11.922 -7.535 1 98.69 161 ILE A CA 1
ATOM 1242 C C . ILE A 1 161 ? -10.453 -11.516 -6.07 1 98.69 161 ILE A C 1
ATOM 1244 O O . ILE A 1 161 ? -11.516 -11.672 -5.465 1 98.69 161 ILE A O 1
ATOM 1248 N N . ILE A 1 162 ? -9.43 -10.961 -5.488 1 98.88 162 ILE A N 1
ATOM 1249 C CA . ILE A 1 162 ? -9.453 -10.5 -4.105 1 98.88 162 ILE A CA 1
ATOM 1250 C C . ILE A 1 162 ? -10.5 -9.398 -3.947 1 98.88 162 ILE A C 1
ATOM 1252 O O . ILE A 1 162 ? -11.297 -9.422 -3.008 1 98.88 162 ILE A O 1
ATOM 1256 N N . ASP A 1 163 ? -10.523 -8.484 -4.883 1 98.25 163 ASP A N 1
ATOM 1257 C CA . ASP A 1 163 ? -11.398 -7.324 -4.82 1 98.25 163 ASP A CA 1
ATOM 1258 C C . ASP A 1 163 ? -12.867 -7.734 -4.965 1 98.25 163 ASP A C 1
ATOM 1260 O O . ASP A 1 163 ? -13.766 -7.031 -4.492 1 98.25 163 ASP A O 1
ATOM 1264 N N . SER A 1 164 ? -13.109 -8.891 -5.566 1 97.62 164 SER A N 1
ATOM 1265 C CA . SER A 1 164 ? -14.484 -9.32 -5.844 1 97.62 164 SER A CA 1
ATOM 1266 C C . SER A 1 164 ? -15 -10.25 -4.754 1 97.62 164 SER A C 1
ATOM 1268 O O . SER A 1 164 ? -16.188 -10.578 -4.727 1 97.62 164 SER A O 1
ATOM 1270 N N . ALA A 1 165 ? -14.156 -10.695 -3.873 1 98.19 165 ALA A N 1
ATOM 1271 C CA . ALA A 1 165 ? -14.555 -11.609 -2.812 1 98.19 165 ALA A CA 1
ATOM 1272 C C . ALA A 1 165 ? -15.555 -10.953 -1.86 1 98.19 165 ALA A C 1
ATOM 1274 O O . ALA A 1 165 ? -15.438 -9.758 -1.566 1 98.19 165 ALA A O 1
ATOM 1275 N N . GLN A 1 166 ? -16.453 -11.703 -1.287 1 97.25 166 GLN A N 1
ATOM 1276 C CA . GLN A 1 166 ? -17.5 -11.164 -0.419 1 97.25 166 GLN A CA 1
ATOM 1277 C C . GLN A 1 166 ? -17.422 -11.766 0.979 1 97.25 166 GLN A C 1
ATOM 1279 O O . GLN A 1 166 ? -17.812 -11.133 1.96 1 97.25 166 GLN A O 1
ATOM 1284 N N . SER A 1 167 ? -16.922 -13 1.013 1 98.44 167 SER A N 1
ATOM 1285 C CA . SER A 1 167 ? -16.969 -13.664 2.309 1 98.44 167 SER A CA 1
ATOM 1286 C C . SER A 1 167 ? -15.562 -14.039 2.787 1 98.44 167 SER A C 1
ATOM 1288 O O . SER A 1 167 ? -15.234 -13.844 3.959 1 98.44 167 SER A O 1
ATOM 1290 N N . PHE A 1 168 ? -14.797 -14.617 1.862 1 98.88 168 PHE A N 1
ATOM 1291 C CA . PHE A 1 168 ? -13.469 -15.031 2.305 1 98.88 168 PHE A CA 1
ATOM 1292 C C . PHE A 1 168 ? -12.484 -15.031 1.142 1 98.88 168 PHE A C 1
ATOM 1294 O O . PHE A 1 168 ? -12.891 -15.086 -0.022 1 98.88 168 PHE A O 1
ATOM 1301 N N . VAL A 1 169 ? -11.258 -14.875 1.445 1 98.94 169 VAL A N 1
ATOM 1302 C CA . VAL A 1 169 ? -10.109 -15.125 0.576 1 98.94 169 VAL A CA 1
ATOM 1303 C C . VAL A 1 169 ? -9.133 -16.062 1.27 1 98.94 169 VAL A C 1
ATOM 1305 O O . VAL A 1 169 ? -8.508 -15.703 2.27 1 98.94 169 VAL A O 1
ATOM 1308 N N . TYR A 1 170 ? -9.016 -17.297 0.787 1 98.94 170 TYR A N 1
ATOM 1309 C CA . TYR A 1 170 ? -8.047 -18.281 1.277 1 98.94 170 TYR A CA 1
ATOM 1310 C C . TYR A 1 170 ? -6.891 -18.438 0.297 1 98.94 170 TYR A C 1
ATOM 1312 O O . TYR A 1 170 ? -7.102 -18.766 -0.874 1 98.94 170 TYR A O 1
ATOM 1320 N N . VAL A 1 171 ? -5.715 -18.188 0.8 1 98.94 171 VAL A N 1
ATOM 1321 C CA . VAL A 1 171 ? -4.523 -18.219 -0.042 1 98.94 171 VAL A CA 1
ATOM 1322 C C . VAL A 1 171 ? -3.553 -19.281 0.475 1 98.94 171 VAL A C 1
ATOM 1324 O O . VAL A 1 171 ? -3.289 -19.359 1.677 1 98.94 171 VAL A O 1
ATOM 1327 N N . ALA A 1 172 ? -3.049 -20.109 -0.388 1 98.88 172 ALA A N 1
ATOM 1328 C CA . ALA A 1 172 ? -1.961 -21.031 -0.081 1 98.88 172 ALA A CA 1
ATOM 1329 C C . ALA A 1 172 ? -0.793 -20.844 -1.045 1 98.88 172 ALA A C 1
ATOM 1331 O O . ALA A 1 172 ? -0.925 -21.094 -2.246 1 98.88 172 ALA A O 1
ATOM 1332 N N . VAL A 1 173 ? 0.297 -20.344 -0.552 1 98.69 173 VAL A N 1
ATOM 1333 C CA . VAL A 1 173 ? 1.5 -20.125 -1.35 1 98.69 173 VAL A CA 1
ATOM 1334 C C . VAL A 1 173 ? 2.734 -20.516 -0.541 1 98.69 173 VAL A C 1
ATOM 1336 O O . VAL A 1 173 ? 2.713 -20.484 0.692 1 98.69 173 VAL A O 1
ATOM 1339 N N . MET A 1 174 ? 3.777 -20.922 -1.24 1 98.31 174 MET A N 1
ATOM 1340 C CA . MET A 1 174 ? 5.012 -21.266 -0.544 1 98.31 174 MET A CA 1
ATOM 1341 C C . MET A 1 174 ? 5.645 -20.031 0.092 1 98.31 174 MET A C 1
ATOM 1343 O O . MET A 1 174 ? 6.102 -20.078 1.235 1 98.31 174 MET A O 1
ATOM 1347 N N . ASP A 1 175 ? 5.652 -19.016 -0.66 1 97.94 175 ASP A N 1
ATOM 1348 C CA . ASP A 1 175 ? 6.305 -17.781 -0.238 1 97.94 175 ASP A CA 1
ATOM 1349 C C . ASP A 1 175 ? 5.43 -16.562 -0.538 1 97.94 175 ASP A C 1
ATOM 1351 O O . ASP A 1 175 ? 4.723 -16.531 -1.548 1 97.94 175 ASP A O 1
ATOM 1355 N N . PHE A 1 176 ? 5.414 -15.633 0.365 1 98.62 176 PHE A N 1
ATOM 1356 C CA . PHE A 1 176 ? 4.676 -14.375 0.291 1 98.62 176 PHE A CA 1
ATOM 1357 C C . PHE A 1 176 ? 5.52 -13.219 0.816 1 98.62 176 PHE A C 1
ATOM 1359 O O . PHE A 1 176 ? 5.746 -13.109 2.023 1 98.62 176 PHE A O 1
ATOM 1366 N N . GLN A 1 177 ? 5.977 -12.406 -0.084 1 98.06 177 GLN A N 1
ATOM 1367 C CA . GLN A 1 177 ? 6.809 -11.273 0.308 1 98.06 177 GLN A CA 1
ATOM 1368 C C . GLN A 1 177 ? 6.297 -9.977 -0.306 1 98.06 177 GLN A C 1
ATOM 1370 O O . GLN A 1 177 ? 6.035 -9.914 -1.509 1 98.06 177 GLN A O 1
ATOM 1375 N N . ALA A 1 178 ? 6.168 -8.953 0.508 1 98.56 178 ALA A N 1
ATOM 1376 C CA . ALA A 1 178 ? 5.836 -7.621 0.006 1 98.56 178 ALA A CA 1
ATOM 1377 C C . ALA A 1 178 ? 7.055 -6.945 -0.611 1 98.56 178 ALA A C 1
ATOM 1379 O O . ALA A 1 178 ? 7.426 -5.836 -0.217 1 98.56 178 ALA A O 1
ATOM 1380 N N . ALA A 1 179 ? 7.641 -7.59 -1.614 1 98.56 179 ALA A N 1
ATOM 1381 C CA . ALA A 1 179 ? 8.883 -7.109 -2.215 1 98.56 179 ALA A CA 1
ATOM 1382 C C . ALA A 1 179 ? 9.047 -7.633 -3.639 1 98.56 179 ALA A C 1
ATOM 1384 O O . ALA A 1 179 ? 8.414 -8.625 -4.016 1 98.56 179 ALA A O 1
ATOM 1385 N N . VAL A 1 180 ? 9.734 -6.898 -4.406 1 97.94 180 VAL A N 1
ATOM 1386 C CA . VAL A 1 180 ? 10.344 -7.418 -5.625 1 97.94 180 VAL A CA 1
ATOM 1387 C C . VAL A 1 180 ? 11.789 -7.82 -5.352 1 97.94 180 VAL A C 1
ATOM 1389 O O . VAL A 1 180 ? 12.641 -6.965 -5.09 1 97.94 180 VAL A O 1
ATOM 1392 N N . LYS A 1 181 ? 12.008 -9.047 -5.363 1 94.62 181 LYS A N 1
ATOM 1393 C CA . LYS A 1 181 ? 13.344 -9.547 -5.07 1 94.62 181 LYS A CA 1
ATOM 1394 C C . LYS A 1 181 ? 14.344 -9.117 -6.141 1 94.62 181 LYS A C 1
ATOM 1396 O O . LYS A 1 181 ? 14.039 -9.172 -7.336 1 94.62 181 LYS A O 1
ATOM 1401 N N . SER A 1 182 ? 15.477 -8.633 -5.594 1 90.25 182 SER A N 1
ATOM 1402 C CA . SER A 1 182 ? 16.578 -8.305 -6.5 1 90.25 182 SER A CA 1
ATOM 1403 C C . SER A 1 182 ? 17.516 -9.492 -6.688 1 90.25 182 SER A C 1
ATOM 1405 O O . SER A 1 182 ? 17.844 -10.18 -5.727 1 90.25 182 SER A O 1
ATOM 1407 N N . TYR A 1 183 ? 17.844 -9.797 -7.902 1 85.06 183 TYR A N 1
ATOM 1408 C CA . TYR A 1 183 ? 18.766 -10.906 -8.172 1 85.06 183 TYR A CA 1
ATOM 1409 C C . TYR A 1 183 ? 20.172 -10.391 -8.492 1 85.06 183 TYR A C 1
ATOM 1411 O O . TYR A 1 183 ? 21.047 -11.164 -8.859 1 85.06 183 TYR A O 1
ATOM 1419 N N . SER A 1 184 ? 20.359 -9.078 -8.32 1 85.44 184 SER A N 1
ATOM 1420 C CA . SER A 1 184 ? 21.641 -8.453 -8.633 1 85.44 184 SER A CA 1
ATOM 1421 C C . SER A 1 184 ? 22.422 -8.117 -7.367 1 85.44 184 SER A C 1
ATOM 1423 O O . SER A 1 184 ? 23.531 -7.57 -7.441 1 85.44 184 SER A O 1
ATOM 1425 N N . GLY A 1 185 ? 21.922 -8.422 -6.262 1 82.69 185 GLY A N 1
ATOM 1426 C CA . GLY A 1 185 ? 22.594 -8.055 -5.023 1 82.69 185 GLY A CA 1
ATOM 1427 C C . GLY A 1 185 ? 22.125 -6.723 -4.469 1 82.69 185 GLY A C 1
ATOM 1428 O O . GLY A 1 185 ? 22.438 -6.375 -3.33 1 82.69 185 GLY A O 1
ATOM 1429 N N . LYS A 1 186 ? 21.391 -6.02 -5.238 1 85.25 186 LYS A N 1
ATOM 1430 C CA . LYS A 1 186 ? 20.797 -4.777 -4.742 1 85.25 186 LYS A CA 1
ATOM 1431 C C . LYS A 1 186 ? 19.656 -5.062 -3.764 1 85.25 186 LYS A C 1
ATOM 1433 O O . LYS A 1 186 ? 19.156 -6.184 -3.703 1 85.25 186 LYS A O 1
ATOM 1438 N N . PRO A 1 187 ? 19.328 -4.051 -2.969 1 89.12 187 PRO A N 1
ATOM 1439 C CA . PRO A 1 187 ? 18.188 -4.23 -2.068 1 89.12 187 PRO A CA 1
ATOM 1440 C C . PRO A 1 187 ? 16.875 -4.512 -2.816 1 89.12 187 PRO A C 1
ATOM 1442 O O . PRO A 1 187 ? 16.672 -3.994 -3.916 1 89.12 187 PRO A O 1
ATOM 1445 N N . ASP A 1 188 ? 16.109 -5.379 -2.215 1 96.75 188 ASP A N 1
ATOM 1446 C CA . ASP A 1 188 ? 14.773 -5.621 -2.771 1 96.75 188 ASP A CA 1
ATOM 1447 C C . ASP A 1 188 ? 13.961 -4.328 -2.826 1 96.75 188 ASP A C 1
ATOM 1449 O O . ASP A 1 188 ? 14.234 -3.385 -2.086 1 96.75 188 ASP A O 1
ATOM 1453 N N . ALA A 1 189 ? 13.109 -4.223 -3.736 1 97.81 189 ALA A N 1
ATOM 1454 C CA . ALA A 1 189 ? 12.172 -3.104 -3.783 1 97.81 189 ALA A CA 1
ATOM 1455 C C . ALA A 1 189 ? 10.906 -3.418 -2.998 1 97.81 189 ALA A C 1
ATOM 1457 O O . ALA A 1 189 ? 10.406 -4.543 -3.039 1 97.81 189 ALA A O 1
ATOM 1458 N N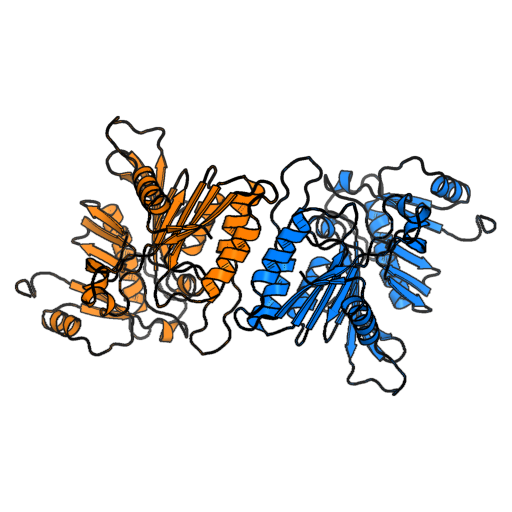 . TYR A 1 190 ? 10.398 -2.473 -2.24 1 98.5 190 TYR A N 1
ATOM 1459 C CA . TYR A 1 190 ? 9.148 -2.65 -1.513 1 98.5 190 TYR A CA 1
ATOM 1460 C C . TYR A 1 190 ? 7.969 -2.762 -2.473 1 98.5 190 TYR A C 1
ATOM 1462 O O . TYR A 1 190 ? 7.836 -1.956 -3.398 1 98.5 190 TYR A O 1
ATOM 1470 N N . TRP A 1 191 ? 7.148 -3.742 -2.32 1 98.62 191 TRP A N 1
ATOM 1471 C CA . TRP A 1 191 ? 6.027 -4.035 -3.209 1 98.62 191 TRP A CA 1
ATOM 1472 C C . TRP A 1 191 ? 4.879 -4.68 -2.441 1 98.62 191 TRP A C 1
ATOM 1474 O O . TRP A 1 191 ? 4.789 -5.906 -2.357 1 98.62 191 TRP A O 1
ATOM 1484 N N . PRO A 1 192 ? 3.963 -3.828 -1.867 1 98.62 192 PRO A N 1
ATOM 1485 C CA . PRO A 1 192 ? 2.932 -4.34 -0.962 1 98.62 192 PRO A CA 1
ATOM 1486 C C . PRO A 1 192 ? 1.6 -4.59 -1.667 1 98.62 192 PRO A C 1
ATOM 1488 O O . PRO A 1 192 ? 0.555 -4.66 -1.015 1 98.62 192 PRO A O 1
ATOM 1491 N N . ASP A 1 193 ? 1.569 -4.75 -2.963 1 98.56 193 ASP A N 1
ATOM 1492 C CA . ASP A 1 193 ? 0.32 -4.734 -3.719 1 98.56 193 ASP A CA 1
ATOM 1493 C C . ASP A 1 193 ? -0.613 -5.852 -3.258 1 98.56 193 ASP A C 1
ATOM 1495 O O . ASP A 1 193 ? -1.808 -5.625 -3.053 1 98.56 193 ASP A O 1
ATOM 1499 N N . LEU A 1 194 ? -0.129 -7.039 -3.068 1 98.88 194 LEU A N 1
ATOM 1500 C CA . LEU A 1 194 ? -0.972 -8.164 -2.676 1 98.88 194 LEU A CA 1
ATOM 1501 C C . LEU A 1 194 ? -1.381 -8.047 -1.211 1 98.88 194 LEU A C 1
ATOM 1503 O O . LEU A 1 194 ? -2.537 -8.305 -0.863 1 98.88 194 LEU A O 1
ATOM 1507 N N . SER A 1 195 ? -0.418 -7.668 -0.319 1 98.81 195 SER A N 1
ATOM 1508 C CA . SER A 1 195 ? -0.765 -7.438 1.079 1 98.81 195 SER A CA 1
ATOM 1509 C C . SER A 1 195 ? -1.861 -6.387 1.211 1 98.81 195 SER A C 1
ATOM 1511 O O . SER A 1 195 ? -2.834 -6.586 1.941 1 98.81 195 SER A O 1
ATOM 1513 N N . ASN A 1 196 ? -1.663 -5.293 0.453 1 98.81 196 ASN A N 1
ATOM 1514 C CA . ASN A 1 196 ? -2.65 -4.219 0.505 1 98.81 196 ASN A CA 1
ATOM 1515 C C . ASN A 1 196 ? -4.027 -4.699 0.054 1 98.81 196 ASN A C 1
ATOM 1517 O O . ASN A 1 196 ? -5.043 -4.332 0.648 1 98.81 196 ASN A O 1
ATOM 1521 N N . ALA A 1 197 ? -4.035 -5.484 -0.993 1 98.88 197 ALA A N 1
ATOM 1522 C CA . ALA A 1 197 ? -5.309 -5.973 -1.513 1 98.88 197 ALA A CA 1
ATOM 1523 C C . ALA A 1 197 ? -6.023 -6.848 -0.485 1 98.88 197 ALA A C 1
ATOM 1525 O O . ALA A 1 197 ? -7.23 -6.723 -0.286 1 98.88 197 ALA A O 1
ATOM 1526 N N . LEU A 1 198 ? -5.301 -7.723 0.163 1 98.94 198 LEU A N 1
ATOM 1527 C CA . LEU A 1 198 ? -5.879 -8.617 1.158 1 98.94 198 LEU A CA 1
ATOM 1528 C C . LEU A 1 198 ? -6.371 -7.836 2.371 1 98.94 198 LEU A C 1
ATOM 1530 O O . LEU A 1 198 ? -7.484 -8.07 2.852 1 98.94 198 LEU A O 1
ATOM 1534 N N . ILE A 1 199 ? -5.539 -6.918 2.848 1 98.94 199 ILE A N 1
ATOM 1535 C CA . ILE A 1 199 ? -5.906 -6.102 3.998 1 98.94 199 ILE A CA 1
ATOM 1536 C C . ILE A 1 199 ? -7.148 -5.273 3.666 1 98.94 199 ILE A C 1
ATOM 1538 O O . ILE A 1 199 ? -8.094 -5.211 4.457 1 98.94 199 ILE A O 1
ATOM 1542 N N . LYS A 1 200 ? -7.102 -4.66 2.488 1 98.75 200 LYS A N 1
ATOM 1543 C CA . LYS A 1 200 ? -8.227 -3.83 2.057 1 98.75 200 LYS A CA 1
ATOM 1544 C C . LYS A 1 200 ? -9.523 -4.629 2.043 1 98.75 200 LYS A C 1
ATOM 1546 O O . LYS A 1 200 ? -10.555 -4.152 2.521 1 98.75 200 LYS A O 1
ATOM 1551 N N . ALA A 1 201 ? -9.492 -5.855 1.487 1 98.75 201 ALA A N 1
ATOM 1552 C CA . ALA A 1 201 ? -10.688 -6.695 1.409 1 98.75 201 ALA A CA 1
ATOM 1553 C C . ALA A 1 201 ? -11.258 -6.965 2.797 1 98.75 201 ALA A C 1
ATOM 1555 O O . ALA A 1 201 ? -12.469 -6.859 3.01 1 98.75 201 ALA A O 1
ATOM 1556 N N . SER A 1 202 ? -10.391 -7.27 3.676 1 98.75 202 SER A N 1
ATOM 1557 C CA . SER A 1 202 ? -10.836 -7.609 5.027 1 98.75 202 SER A CA 1
ATOM 1558 C C . SER A 1 202 ? -11.242 -6.359 5.801 1 98.75 202 SER A C 1
ATOM 1560 O O . SER A 1 202 ? -12.281 -6.344 6.461 1 98.75 202 SER A O 1
ATOM 1562 N N . PHE A 1 203 ? -10.469 -5.316 5.719 1 98.25 203 PHE A N 1
ATOM 1563 C CA . PHE A 1 203 ? -10.625 -4.078 6.473 1 98.25 203 PHE A CA 1
ATOM 1564 C C . PHE A 1 203 ? -11.898 -3.344 6.055 1 98.25 203 PHE A C 1
ATOM 1566 O O . PHE A 1 203 ? -12.617 -2.814 6.898 1 98.25 203 PHE A O 1
ATOM 1573 N N . GLU A 1 204 ? -12.18 -3.373 4.816 1 97.56 204 GLU A N 1
ATOM 1574 C CA . GLU A 1 204 ? -13.281 -2.564 4.301 1 97.56 204 GLU A CA 1
ATOM 1575 C C . GLU A 1 204 ? -14.57 -3.373 4.223 1 97.56 204 GLU A C 1
ATOM 1577 O O . GLU A 1 204 ? -15.656 -2.844 4.469 1 97.56 204 GLU A O 1
ATOM 1582 N N . ARG A 1 205 ? -14.438 -4.688 3.908 1 97.06 205 ARG A N 1
ATOM 1583 C CA . ARG A 1 205 ? -15.641 -5.434 3.576 1 97.06 205 ARG A CA 1
ATOM 1584 C C . ARG A 1 205 ? -15.867 -6.578 4.559 1 97.06 205 ARG A C 1
ATOM 1586 O O . ARG A 1 205 ? -16.828 -7.34 4.418 1 97.06 205 ARG A O 1
ATOM 1593 N N . GLY A 1 206 ? -14.953 -6.762 5.449 1 97.44 206 GLY A N 1
ATOM 1594 C CA . GLY A 1 206 ? -15.117 -7.809 6.445 1 97.44 206 GLY A CA 1
ATOM 1595 C C . GLY A 1 206 ? -14.836 -9.195 5.902 1 97.44 206 GLY A C 1
ATOM 1596 O O . GLY A 1 206 ? -15.273 -10.195 6.48 1 97.44 206 GLY A O 1
ATOM 1597 N N . VAL A 1 207 ? -14.18 -9.312 4.766 1 98.56 207 VAL A N 1
ATOM 1598 C CA . VAL A 1 207 ? -13.805 -10.578 4.152 1 98.56 207 VAL A CA 1
ATOM 1599 C C . VAL A 1 207 ? -12.812 -11.312 5.051 1 98.56 207 VAL A C 1
ATOM 1601 O O . VAL A 1 207 ? -11.836 -10.719 5.516 1 98.56 207 VAL A O 1
ATOM 1604 N N . GLU A 1 208 ? -13.078 -12.578 5.344 1 98.94 208 GLU A N 1
ATOM 1605 C CA . GLU A 1 208 ? -12.117 -13.383 6.09 1 98.94 208 GLU A CA 1
ATOM 1606 C C . GLU A 1 208 ? -10.914 -13.75 5.223 1 98.94 208 GLU A C 1
ATOM 1608 O O . GLU A 1 208 ? -11.07 -14.391 4.184 1 98.94 208 GLU A O 1
ATOM 1613 N N . VAL A 1 209 ? -9.797 -13.328 5.66 1 98.94 209 VAL A N 1
ATOM 1614 C CA . VAL A 1 209 ? -8.586 -13.656 4.922 1 98.94 209 VAL A CA 1
ATOM 1615 C C . VAL A 1 209 ? -7.766 -14.68 5.707 1 98.94 209 VAL A C 1
ATOM 1617 O O . VAL A 1 209 ? -7.441 -14.461 6.879 1 98.94 209 VAL A O 1
ATOM 1620 N N . ARG A 1 210 ? -7.496 -15.789 5.102 1 98.94 210 ARG A N 1
ATOM 1621 C CA . ARG A 1 210 ? -6.586 -16.797 5.637 1 98.94 210 ARG A CA 1
ATOM 1622 C C . ARG A 1 210 ? -5.434 -17.062 4.672 1 98.94 210 ARG A C 1
ATOM 1624 O O . ARG A 1 210 ? -5.656 -17.312 3.484 1 98.94 210 ARG A O 1
ATOM 1631 N N . ILE A 1 211 ? -4.254 -16.922 5.211 1 98.94 211 ILE A N 1
ATOM 1632 C CA . ILE A 1 211 ? -3.064 -17.156 4.395 1 98.94 211 ILE A CA 1
ATOM 1633 C C . ILE A 1 211 ? -2.266 -18.328 4.953 1 98.94 211 ILE A C 1
ATOM 1635 O O . ILE A 1 211 ? -1.897 -18.328 6.129 1 98.94 211 ILE A O 1
ATOM 1639 N N . LEU A 1 212 ? -2.092 -19.297 4.172 1 98.75 212 LEU A N 1
ATOM 1640 C CA . LEU A 1 212 ? -1.239 -20.438 4.48 1 98.75 212 LEU A CA 1
ATOM 1641 C C . LEU A 1 212 ? 0.086 -20.344 3.73 1 98.75 212 LEU A C 1
ATOM 1643 O O . LEU A 1 212 ? 0.117 -20.453 2.502 1 98.75 212 LEU A O 1
ATOM 1647 N N . VAL A 1 213 ? 1.192 -20.141 4.457 1 98.69 213 VAL A N 1
ATOM 1648 C CA . VAL A 1 213 ? 2.523 -20.062 3.861 1 98.69 213 VAL A CA 1
ATOM 1649 C C . VAL A 1 213 ? 3.363 -21.25 4.344 1 98.69 213 VAL A C 1
ATOM 1651 O O . VAL A 1 213 ? 2.994 -21.938 5.301 1 98.69 213 VAL A O 1
ATOM 1654 N N . SER A 1 214 ? 4.434 -21.469 3.643 1 98 214 SER A N 1
ATOM 1655 C CA . SER A 1 214 ? 5.258 -22.625 3.975 1 98 214 SER A CA 1
ATOM 1656 C C . SER A 1 214 ? 6.371 -22.25 4.945 1 98 214 SER A C 1
ATOM 1658 O O . SER A 1 214 ? 6.891 -21.125 4.902 1 98 214 SER A O 1
ATOM 1660 N N . HIS A 1 215 ? 6.68 -23.125 5.816 1 97 215 HIS A N 1
ATOM 1661 C CA . HIS A 1 215 ? 7.891 -23.062 6.629 1 97 215 HIS A CA 1
ATOM 1662 C C . HIS A 1 215 ? 8.781 -24.281 6.387 1 97 215 HIS A C 1
ATOM 1664 O O . HIS A 1 215 ? 8.367 -25.422 6.648 1 97 215 HIS A O 1
ATOM 1670 N N . TRP A 1 216 ? 9.898 -24.078 5.863 1 94.69 216 TRP A N 1
ATOM 1671 C CA . TRP A 1 216 ? 10.875 -25.125 5.566 1 94.69 216 TRP A CA 1
ATOM 1672 C C . TRP A 1 216 ? 12.305 -24.594 5.715 1 94.69 216 TRP A C 1
ATOM 1674 O O . TRP A 1 216 ? 12.508 -23.469 6.145 1 94.69 216 TRP A O 1
ATOM 1684 N N . ALA A 1 217 ? 13.297 -25.328 5.414 1 90.31 217 ALA A N 1
ATOM 1685 C CA . ALA A 1 217 ? 14.688 -25.016 5.715 1 90.31 217 ALA A CA 1
ATOM 1686 C C . ALA A 1 217 ? 15.148 -23.75 4.977 1 90.31 217 ALA A C 1
ATOM 1688 O O . ALA A 1 217 ? 16.031 -23.031 5.449 1 90.31 217 ALA A O 1
ATOM 1689 N N . HIS A 1 218 ? 14.453 -23.438 3.881 1 92.81 218 HIS A N 1
ATOM 1690 C CA . HIS A 1 218 ? 14.906 -22.328 3.041 1 92.81 218 HIS A CA 1
ATOM 1691 C C . HIS A 1 218 ? 13.953 -21.141 3.125 1 92.81 218 HIS A C 1
ATOM 1693 O O . HIS A 1 218 ? 14.023 -20.219 2.311 1 92.81 218 HIS A O 1
ATOM 1699 N N . THR A 1 219 ? 13.07 -21.172 4.047 1 95.44 219 THR A N 1
ATOM 1700 C CA . THR A 1 219 ? 12.141 -20.047 4.207 1 95.44 219 THR A CA 1
ATOM 1701 C C . THR A 1 219 ? 12.891 -18.781 4.578 1 95.44 219 THR A C 1
ATOM 1703 O O . THR A 1 219 ? 13.688 -18.766 5.52 1 95.44 219 THR A O 1
ATOM 1706 N N . SER A 1 220 ? 12.633 -17.766 3.816 1 93.56 220 SER A N 1
ATOM 1707 C CA . SER A 1 220 ? 13.242 -16.469 4.113 1 93.56 220 SER A CA 1
ATOM 1708 C C . SER A 1 220 ? 12.789 -15.945 5.473 1 93.56 220 SER A C 1
ATOM 1710 O O . SER A 1 220 ? 11.602 -15.984 5.793 1 93.56 220 SER A O 1
ATOM 1712 N N . PRO A 1 221 ? 13.742 -15.43 6.258 1 93.69 221 PRO A N 1
ATOM 1713 C CA . PRO A 1 221 ? 13.336 -14.805 7.52 1 93.69 221 PRO A CA 1
ATOM 1714 C C . PRO A 1 221 ? 12.43 -13.594 7.312 1 93.69 221 PRO A C 1
ATOM 1716 O O . PRO A 1 221 ? 11.664 -13.234 8.211 1 93.69 221 PRO A O 1
ATOM 1719 N N . LYS A 1 222 ? 12.469 -13 6.129 1 96.69 222 LYS A N 1
ATOM 1720 C CA . LYS A 1 222 ? 11.641 -11.836 5.832 1 96.69 222 LYS A CA 1
ATOM 1721 C C . LYS A 1 222 ? 10.156 -12.195 5.824 1 96.69 222 LYS A C 1
ATOM 1723 O O . LYS A 1 222 ? 9.305 -11.359 6.133 1 96.69 222 LYS A O 1
ATOM 1728 N N . LEU A 1 223 ? 9.922 -13.438 5.414 1 97.75 223 LEU A N 1
ATOM 1729 C CA . LEU A 1 223 ? 8.539 -13.883 5.238 1 97.75 223 LEU A CA 1
ATOM 1730 C C . LEU A 1 223 ? 7.734 -13.664 6.516 1 97.75 223 LEU A C 1
ATOM 1732 O O . LEU A 1 223 ? 6.621 -13.133 6.465 1 97.75 223 LEU A O 1
ATOM 1736 N N . ARG A 1 224 ? 8.328 -14.008 7.656 1 97.62 224 ARG A N 1
ATOM 1737 C CA . ARG A 1 224 ? 7.613 -13.891 8.922 1 97.62 224 ARG A CA 1
ATOM 1738 C C . ARG A 1 224 ? 7.281 -12.438 9.234 1 97.62 224 ARG A C 1
ATOM 1740 O O . ARG A 1 224 ? 6.211 -12.148 9.773 1 97.62 224 ARG A O 1
ATOM 1747 N N . HIS A 1 225 ? 8.188 -11.531 8.938 1 98.44 225 HIS A N 1
ATOM 1748 C CA . HIS A 1 225 ? 7.953 -10.109 9.172 1 98.44 225 HIS A CA 1
ATOM 1749 C C . HIS A 1 225 ? 6.805 -9.586 8.312 1 98.44 225 HIS A C 1
ATOM 1751 O O . HIS A 1 225 ? 5.941 -8.852 8.805 1 98.44 225 HIS A O 1
ATOM 1757 N N . PHE A 1 226 ? 6.777 -9.969 7.043 1 98.75 226 PHE A N 1
ATOM 1758 C CA . PHE A 1 226 ? 5.703 -9.531 6.16 1 98.75 226 PHE A CA 1
ATOM 1759 C C . PHE A 1 226 ? 4.359 -10.086 6.629 1 98.75 226 PHE A C 1
ATOM 1761 O O . PHE A 1 226 ? 3.35 -9.375 6.605 1 98.75 226 PHE A O 1
ATOM 1768 N N . MET A 1 227 ? 4.336 -11.344 7.082 1 98.75 227 MET A N 1
ATOM 1769 C CA . MET A 1 227 ? 3.111 -11.953 7.59 1 98.75 227 MET A CA 1
ATOM 1770 C C . MET A 1 227 ? 2.652 -11.273 8.875 1 98.75 227 MET A C 1
ATOM 1772 O O . MET A 1 227 ? 1.461 -11.016 9.055 1 98.75 227 MET A O 1
ATOM 1776 N N . LYS A 1 228 ? 3.6 -10.945 9.734 1 98.5 228 LYS A N 1
ATOM 1777 C CA . LYS A 1 228 ? 3.27 -10.25 10.977 1 98.5 228 LYS A CA 1
ATOM 1778 C C . LYS A 1 228 ? 2.668 -8.875 10.688 1 98.5 228 LYS A C 1
ATOM 1780 O O . LYS A 1 228 ? 1.745 -8.445 11.383 1 98.5 228 LYS A O 1
ATOM 1785 N N . ALA A 1 229 ? 3.236 -8.219 9.703 1 98.75 229 ALA A N 1
ATOM 1786 C CA . ALA A 1 229 ? 2.717 -6.902 9.344 1 98.75 229 ALA A CA 1
ATOM 1787 C C . ALA A 1 229 ? 1.239 -6.977 8.969 1 98.75 229 ALA A C 1
ATOM 1789 O O . ALA A 1 229 ? 0.459 -6.086 9.312 1 98.75 229 ALA A O 1
ATOM 1790 N N . ILE A 1 230 ? 0.875 -8.047 8.242 1 98.81 230 ILE A N 1
ATOM 1791 C CA . ILE A 1 230 ? -0.526 -8.25 7.898 1 98.81 230 ILE A CA 1
ATOM 1792 C C . ILE A 1 230 ? -1.319 -8.609 9.156 1 98.81 230 ILE A C 1
ATOM 1794 O O . ILE A 1 230 ? -2.357 -8.008 9.43 1 98.81 230 ILE A O 1
ATOM 1798 N N . ARG A 1 231 ? -0.822 -9.516 9.945 1 98.69 231 ARG A N 1
ATOM 1799 C CA . ARG A 1 231 ? -1.522 -10.094 11.086 1 98.69 231 ARG A CA 1
ATOM 1800 C C . ARG A 1 231 ? -1.822 -9.023 12.141 1 98.69 231 ARG A C 1
ATOM 1802 O O . ARG A 1 231 ? -2.852 -9.086 12.812 1 98.69 231 ARG A O 1
ATOM 1809 N N . THR A 1 232 ? -0.995 -8.07 12.266 1 98.12 232 THR A N 1
ATOM 1810 C CA . THR A 1 232 ? -1.142 -7.043 13.297 1 98.12 232 THR A CA 1
ATOM 1811 C C . THR A 1 232 ? -2.412 -6.23 13.07 1 98.12 232 THR A C 1
ATOM 1813 O O . THR A 1 232 ? -2.893 -5.555 13.984 1 98.12 232 THR A O 1
ATOM 1816 N N . LEU A 1 233 ? -2.939 -6.289 11.922 1 98.56 233 LEU A N 1
ATOM 1817 C CA . LEU A 1 233 ? -4.133 -5.508 11.609 1 98.56 233 LEU A CA 1
ATOM 1818 C C . LEU A 1 233 ? -5.395 -6.332 11.836 1 98.56 233 LEU A C 1
ATOM 1820 O O . LEU A 1 233 ? -6.508 -5.844 11.617 1 98.56 233 LEU A O 1
ATOM 1824 N N . HIS A 1 234 ? -5.188 -7.629 12.266 1 98.56 234 HIS A N 1
ATOM 1825 C CA . HIS A 1 234 ? -6.34 -8.43 12.672 1 98.56 234 HIS A CA 1
ATOM 1826 C C . HIS A 1 234 ? -7.152 -7.715 13.742 1 98.56 234 HIS A C 1
ATOM 1828 O O . HIS A 1 234 ? -6.59 -7.199 14.711 1 98.56 234 HIS A O 1
ATOM 1834 N N . GLY A 1 235 ? -8.438 -7.621 13.516 1 97.75 235 GLY A N 1
ATOM 1835 C CA . GLY A 1 235 ? -9.344 -7.012 14.477 1 97.75 235 GLY A CA 1
ATOM 1836 C C . GLY A 1 235 ? -9.547 -5.527 14.25 1 97.75 235 GLY A C 1
ATOM 1837 O O . GLY A 1 235 ? -10.492 -4.938 14.781 1 97.75 235 GLY A O 1
ATOM 1838 N N . VAL A 1 236 ? -8.656 -4.871 13.531 1 97.56 236 VAL A N 1
ATOM 1839 C CA . VAL A 1 236 ? -8.781 -3.441 13.258 1 97.56 236 VAL A CA 1
ATOM 1840 C C . VAL A 1 236 ? -9.93 -3.199 12.289 1 97.56 236 VAL A C 1
ATOM 1842 O O . VAL A 1 236 ? -9.938 -3.742 11.18 1 97.56 236 VAL A O 1
ATOM 1845 N N . ASN A 1 237 ? -10.859 -2.389 12.672 1 95.94 237 ASN A N 1
ATOM 1846 C CA . ASN A 1 237 ? -12.039 -2.092 11.859 1 95.94 237 ASN A CA 1
ATOM 1847 C C . ASN A 1 237 ? -12.789 -3.363 11.477 1 95.94 237 ASN A C 1
ATOM 1849 O O . ASN A 1 237 ? -13.406 -3.432 10.406 1 95.94 237 ASN A O 1
ATOM 1853 N N . GLY A 1 238 ? -12.695 -4.457 12.227 1 95.5 238 GLY A N 1
ATOM 1854 C CA . GLY A 1 238 ? -13.398 -5.703 11.984 1 95.5 238 GLY A CA 1
ATOM 1855 C C . GLY A 1 238 ? -12.656 -6.633 11.039 1 95.5 238 GLY A C 1
ATOM 1856 O O . GLY A 1 238 ? -13.203 -7.648 10.602 1 95.5 238 GLY A O 1
ATOM 1857 N N . ALA A 1 239 ? -11.398 -6.316 10.727 1 98.25 239 ALA A N 1
ATOM 1858 C CA . ALA A 1 239 ? -10.625 -7.125 9.797 1 98.25 239 ALA A CA 1
ATOM 1859 C C . ALA A 1 239 ? -10.352 -8.516 10.367 1 98.25 239 ALA A C 1
ATOM 1861 O O . ALA A 1 239 ? -10.094 -8.656 11.562 1 98.25 239 ALA A O 1
ATOM 1862 N N . SER A 1 240 ? -10.453 -9.555 9.531 1 98.75 240 SER A N 1
ATOM 1863 C CA . SER A 1 240 ? -10.094 -10.93 9.859 1 98.75 240 SER A CA 1
ATOM 1864 C C . SER A 1 240 ? -8.906 -11.406 9.031 1 98.75 240 SER A C 1
ATOM 1866 O O . SER A 1 240 ? -9.07 -11.812 7.875 1 98.75 240 SER A O 1
ATOM 1868 N N . LEU A 1 241 ? -7.781 -11.32 9.602 1 98.88 241 LEU A N 1
ATOM 1869 C CA . LEU A 1 241 ? -6.52 -11.656 8.953 1 98.88 241 LEU A CA 1
ATOM 1870 C C . LEU A 1 241 ? -5.762 -12.719 9.75 1 98.88 241 LEU A C 1
ATOM 1872 O O . LEU A 1 241 ? -5.184 -12.414 10.797 1 98.88 241 LEU A O 1
ATOM 1876 N N . ARG A 1 242 ? -5.77 -13.922 9.25 1 98.88 242 ARG A N 1
ATOM 1877 C CA . ARG A 1 242 ? -5.09 -15.008 9.953 1 98.88 242 ARG A CA 1
ATOM 1878 C C . ARG A 1 242 ? -4.035 -15.656 9.062 1 98.88 242 ARG A C 1
ATOM 1880 O O . ARG A 1 242 ? -4.238 -15.797 7.855 1 98.88 242 ARG A O 1
ATOM 1887 N N . ILE A 1 243 ? -2.988 -16.031 9.672 1 98.81 243 ILE A N 1
ATOM 1888 C CA . ILE A 1 243 ? -1.849 -16.594 8.961 1 98.81 243 ILE A CA 1
ATOM 1889 C C . ILE A 1 243 ? -1.389 -17.875 9.656 1 98.81 243 ILE A C 1
ATOM 1891 O O . ILE A 1 243 ? -1.258 -17.906 10.883 1 98.81 243 ILE A O 1
ATOM 1895 N N . ARG A 1 244 ? -1.239 -18.875 8.891 1 98.75 244 ARG A N 1
ATOM 1896 C CA . ARG A 1 244 ? -0.634 -20.094 9.422 1 98.75 244 ARG A CA 1
ATOM 1897 C C . ARG A 1 244 ? 0.554 -20.531 8.57 1 98.75 244 ARG A C 1
ATOM 1899 O O . ARG A 1 244 ? 0.595 -20.266 7.371 1 98.75 244 ARG A O 1
ATOM 1906 N N . PHE A 1 245 ? 1.522 -21.172 9.211 1 98.44 245 PHE A N 1
ATOM 1907 C CA . PHE A 1 245 ? 2.674 -21.781 8.555 1 98.44 245 PHE A CA 1
ATOM 1908 C C . PHE A 1 245 ? 2.482 -23.281 8.414 1 98.44 245 PHE A C 1
ATOM 1910 O O . PHE A 1 245 ? 2.125 -23.969 9.375 1 98.44 245 PHE A O 1
ATOM 1917 N N . PHE A 1 246 ? 2.623 -23.766 7.234 1 98.31 246 PHE A N 1
ATOM 1918 C CA . PHE A 1 246 ? 2.516 -25.203 6.957 1 98.31 246 PHE A CA 1
ATOM 1919 C C . PHE A 1 246 ? 3.895 -25.844 6.891 1 98.31 246 PHE A C 1
ATOM 1921 O O . PHE A 1 246 ? 4.77 -25.375 6.156 1 98.31 246 PHE A O 1
ATOM 1928 N N . VAL A 1 247 ? 4.059 -26.859 7.605 1 97.12 247 VAL A N 1
ATOM 1929 C CA . VAL A 1 247 ? 5.305 -27.625 7.602 1 97.12 247 VAL A CA 1
ATOM 1930 C C . VAL A 1 247 ? 5.043 -29.047 7.09 1 97.12 247 VAL A C 1
ATOM 1932 O O . VAL A 1 247 ? 4.219 -29.766 7.648 1 97.12 247 VAL A O 1
ATOM 1935 N N . VAL A 1 248 ? 5.703 -29.406 5.988 1 95.75 248 VAL A N 1
ATOM 1936 C CA . VAL A 1 248 ? 5.664 -30.781 5.523 1 95.75 248 VAL A CA 1
ATOM 1937 C C . VAL A 1 248 ? 6.562 -31.641 6.406 1 95.75 248 VAL A C 1
ATOM 1939 O O . VAL A 1 248 ? 7.766 -31.406 6.512 1 95.75 248 VAL A O 1
ATOM 1942 N N . PRO A 1 249 ? 6.008 -32.625 6.988 1 93.19 249 PRO A N 1
ATOM 1943 C CA . PRO A 1 249 ? 6.797 -33.406 7.941 1 93.19 249 PRO A CA 1
ATOM 1944 C C . PRO A 1 249 ? 7.945 -34.156 7.277 1 93.19 249 PRO A C 1
ATOM 1946 O O . PRO A 1 249 ? 7.824 -34.594 6.129 1 93.19 249 PRO A O 1
ATOM 1949 N N . VAL A 1 250 ? 8.992 -34.25 8.016 1 92 250 VAL A N 1
ATOM 1950 C CA . VAL A 1 250 ? 10.133 -35.094 7.684 1 92 250 VAL A CA 1
ATOM 1951 C C . VAL A 1 250 ? 10.172 -36.312 8.609 1 92 250 VAL A C 1
ATOM 1953 O O . VAL A 1 250 ? 10.406 -36.156 9.812 1 92 250 VAL A O 1
ATOM 1956 N N . GLU A 1 251 ? 10.008 -37.5 8.031 1 89.69 251 GLU A N 1
ATOM 1957 C CA . GLU A 1 251 ? 9.82 -38.688 8.859 1 89.69 251 GLU A CA 1
ATOM 1958 C C . GLU A 1 251 ? 11.094 -39.531 8.914 1 89.69 251 GLU A C 1
ATOM 1960 O O . GLU A 1 251 ? 11.281 -40.312 9.836 1 89.69 251 GLU A O 1
ATOM 1965 N N . THR A 1 252 ? 11.945 -39.344 7.875 1 93.12 252 THR A N 1
ATOM 1966 C CA . THR A 1 252 ? 13.148 -40.156 7.812 1 93.12 252 THR A CA 1
ATOM 1967 C C . THR A 1 252 ? 14.367 -39.312 7.488 1 93.12 252 THR A C 1
ATOM 1969 O O . THR A 1 252 ? 14.242 -38.219 6.918 1 93.12 252 THR A O 1
ATOM 1972 N N . PRO A 1 253 ? 15.43 -39.844 7.855 1 92.75 253 PRO A N 1
ATOM 1973 C CA . PRO A 1 253 ? 16.672 -39.156 7.484 1 92.75 253 PRO A CA 1
ATOM 1974 C C . PRO A 1 253 ? 16.844 -39.031 5.973 1 92.75 253 PRO A C 1
ATOM 1976 O O . PRO A 1 253 ? 17.422 -38.062 5.488 1 92.75 253 PRO A O 1
ATOM 1979 N N . GLU A 1 254 ? 16.359 -40.031 5.246 1 91.31 254 GLU A N 1
ATOM 1980 C CA . GLU A 1 254 ? 16.453 -40 3.789 1 91.31 254 GLU A CA 1
ATOM 1981 C C . GLU A 1 254 ? 15.688 -38.844 3.195 1 91.31 254 GLU A C 1
ATOM 1983 O O . GLU A 1 254 ? 16.172 -38.188 2.27 1 91.31 254 GLU A O 1
ATOM 1988 N N . GLN A 1 255 ? 14.539 -38.656 3.76 1 89.81 255 GLN A N 1
ATOM 1989 C CA . GLN A 1 255 ? 13.734 -37.531 3.297 1 89.81 255 GLN A CA 1
ATOM 1990 C C . GLN A 1 255 ? 14.438 -36.219 3.582 1 89.81 255 GLN A C 1
ATOM 1992 O O . GLN A 1 255 ? 14.414 -35.312 2.75 1 89.81 255 GLN A O 1
ATOM 1997 N N . ARG A 1 256 ? 15.07 -36.094 4.676 1 88.75 256 ARG A N 1
ATOM 1998 C CA . ARG A 1 256 ? 15.758 -34.906 5.113 1 88.75 256 ARG A CA 1
ATOM 1999 C C . ARG A 1 256 ? 16.938 -34.594 4.207 1 88.75 256 ARG A C 1
ATOM 2001 O O . ARG A 1 256 ? 17.25 -33.406 3.977 1 88.75 256 ARG A O 1
ATOM 2008 N N . ALA A 1 257 ? 17.469 -35.594 3.691 1 90.75 257 ALA A N 1
ATOM 2009 C CA . ALA A 1 257 ? 18.703 -35.438 2.922 1 90.75 257 ALA A CA 1
ATOM 2010 C C . ALA A 1 257 ? 18.406 -35 1.493 1 90.75 257 ALA A C 1
ATOM 2012 O O . ALA A 1 257 ? 19.312 -34.562 0.776 1 90.75 257 ALA A O 1
ATOM 2013 N N . ILE A 1 258 ? 17.156 -35.125 1.08 1 90.81 258 ILE A N 1
ATOM 2014 C CA . ILE A 1 258 ? 16.797 -34.688 -0.27 1 90.81 258 ILE A CA 1
ATOM 2015 C C . ILE A 1 258 ? 16.75 -33.188 -0.346 1 90.81 258 ILE A C 1
ATOM 2017 O O . ILE A 1 258 ? 15.969 -32.531 0.351 1 90.81 258 ILE A O 1
ATOM 2021 N N . PRO A 1 259 ? 17.578 -32.625 -1.178 1 89.69 259 PRO A N 1
ATOM 2022 C CA . PRO A 1 259 ? 17.625 -31.172 -1.241 1 89.69 259 PRO A CA 1
ATOM 2023 C C . PRO A 1 259 ? 16.344 -30.562 -1.78 1 89.69 259 PRO A C 1
ATOM 2025 O O . PRO A 1 259 ? 15.711 -31.125 -2.684 1 89.69 259 PRO A O 1
ATOM 2028 N N . PHE A 1 260 ? 15.969 -29.422 -1.187 1 90.75 260 PHE A N 1
ATOM 2029 C CA . PHE A 1 260 ? 14.852 -28.609 -1.657 1 90.75 260 PHE A CA 1
ATOM 2030 C C . PHE A 1 260 ? 13.578 -29.438 -1.72 1 90.75 260 PHE A C 1
ATOM 2032 O O . PHE A 1 260 ? 12.867 -29.406 -2.727 1 90.75 260 PHE A O 1
ATOM 2039 N N . SER A 1 261 ? 13.438 -30.219 -0.741 1 92.12 261 SER A N 1
ATOM 2040 C CA . SER A 1 261 ? 12.258 -31.078 -0.624 1 92.12 261 SER A CA 1
ATOM 2041 C C . SER A 1 261 ? 11.5 -30.797 0.668 1 92.12 261 SER A C 1
ATOM 2043 O O . SER A 1 261 ? 11.844 -29.875 1.409 1 92.12 261 SER A O 1
ATOM 2045 N N . ARG A 1 262 ? 10.336 -31.438 0.802 1 93.44 262 ARG A N 1
ATOM 2046 C CA . ARG A 1 262 ? 9.523 -31.391 2.012 1 93.44 262 ARG A CA 1
ATOM 2047 C C . ARG A 1 262 ? 9.008 -29.984 2.283 1 93.44 262 ARG A C 1
ATOM 2049 O O . ARG A 1 262 ? 9.164 -29.469 3.389 1 93.44 262 ARG A O 1
ATOM 2056 N N . VAL A 1 263 ? 8.484 -29.406 1.317 1 95.12 263 VAL A N 1
ATOM 2057 C CA . VAL A 1 263 ? 7.926 -28.062 1.416 1 95.12 263 VAL A CA 1
ATOM 2058 C C . VAL A 1 263 ? 6.539 -28.031 0.776 1 95.12 263 VAL A C 1
ATOM 2060 O O . VAL A 1 263 ? 6.25 -28.812 -0.131 1 95.12 263 VAL A O 1
ATOM 2063 N N . ASN A 1 264 ? 5.68 -27.328 1.373 1 96.88 264 ASN A N 1
ATOM 2064 C CA . ASN A 1 264 ? 4.422 -26.984 0.714 1 96.88 264 ASN A CA 1
ATOM 2065 C C . ASN A 1 264 ? 4.625 -25.969 -0.396 1 96.88 264 ASN A C 1
ATOM 2067 O O . ASN A 1 264 ? 4.867 -24.781 -0.122 1 96.88 264 ASN A O 1
ATOM 2071 N N . HIS A 1 265 ? 4.516 -26.391 -1.61 1 97.75 265 HIS A N 1
ATOM 2072 C CA . HIS A 1 265 ? 4.812 -25.578 -2.783 1 97.75 265 HIS A CA 1
ATOM 2073 C C . HIS A 1 265 ? 3.541 -25.25 -3.564 1 97.75 265 HIS A C 1
ATOM 2075 O O . HIS A 1 265 ? 3.596 -25 -4.77 1 97.75 265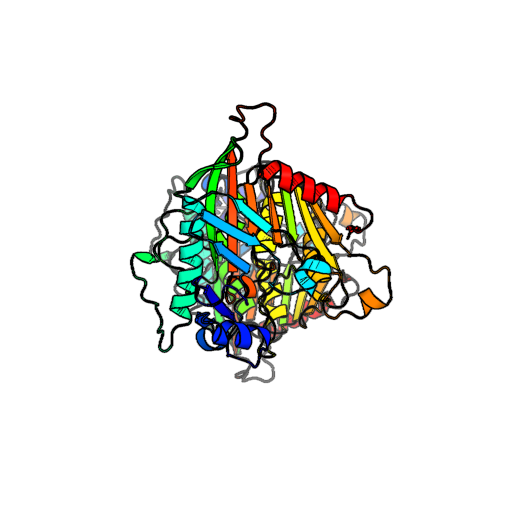 HIS A O 1
ATOM 2081 N N . ASN A 1 266 ? 2.432 -25.234 -2.889 1 97.25 266 ASN A N 1
ATOM 2082 C CA . ASN A 1 266 ? 1.164 -24.859 -3.508 1 97.25 266 ASN A CA 1
ATOM 2083 C C . ASN A 1 266 ? 1.157 -23.391 -3.93 1 97.25 266 ASN A C 1
ATOM 2085 O O . ASN A 1 266 ? 1.866 -22.578 -3.346 1 97.25 266 ASN A O 1
ATOM 2089 N N . LYS A 1 267 ? 0.394 -23.109 -4.965 1 98.5 267 LYS A N 1
ATOM 2090 C CA . LYS A 1 267 ? 0.091 -21.766 -5.414 1 98.5 267 LYS A CA 1
ATOM 2091 C C . LYS A 1 267 ? -1.371 -21.641 -5.832 1 98.5 267 LYS A C 1
ATOM 2093 O O . LYS A 1 267 ? -1.699 -21.766 -7.012 1 98.5 267 LYS A O 1
ATOM 2098 N N . TYR A 1 268 ? -2.176 -21.297 -4.84 1 98.88 268 TYR A N 1
ATOM 2099 C CA . TYR A 1 268 ? -3.574 -21.141 -5.227 1 98.88 268 TYR A CA 1
ATOM 2100 C C . TYR A 1 268 ? -4.312 -20.219 -4.266 1 98.88 268 TYR A C 1
ATOM 2102 O O . TYR A 1 268 ? -3.791 -19.875 -3.205 1 98.88 268 TYR A O 1
ATOM 2110 N N . MET A 1 269 ? -5.43 -19.797 -4.676 1 98.94 269 MET A N 1
ATOM 2111 C CA . MET A 1 269 ? -6.379 -18.969 -3.928 1 98.94 269 MET A CA 1
ATOM 2112 C C . MET A 1 269 ? -7.812 -19.406 -4.207 1 98.94 269 MET A C 1
ATOM 2114 O O . MET A 1 269 ? -8.141 -19.797 -5.328 1 98.94 269 MET A O 1
ATOM 2118 N N . VAL A 1 270 ? -8.609 -19.391 -3.184 1 98.75 270 VAL A N 1
ATOM 2119 C CA . VAL A 1 270 ? -10.031 -19.672 -3.361 1 98.75 270 VAL A CA 1
ATOM 2120 C C . VAL A 1 270 ? -10.859 -18.672 -2.568 1 98.75 270 VAL A C 1
ATOM 2122 O O . VAL A 1 270 ? -10.508 -18.312 -1.444 1 98.75 270 VAL A O 1
ATOM 2125 N N . THR A 1 271 ? -11.844 -18.125 -3.178 1 98.5 271 THR A N 1
ATOM 2126 C CA . THR A 1 271 ? -12.797 -17.219 -2.533 1 98.5 271 THR A CA 1
ATOM 2127 C C . THR A 1 271 ? -14.195 -17.828 -2.545 1 98.5 271 THR A C 1
ATOM 2129 O O . THR A 1 271 ? -14.375 -18.984 -2.947 1 98.5 271 THR A O 1
ATOM 2132 N N . ASP A 1 272 ? -15.172 -17.094 -2.078 1 96.31 272 ASP A N 1
ATOM 2133 C CA . ASP A 1 272 ? -16.562 -17.547 -2.08 1 96.31 272 ASP A CA 1
ATOM 2134 C C . ASP A 1 272 ? -17.109 -17.641 -3.504 1 96.31 272 ASP A C 1
ATOM 2136 O O . ASP A 1 272 ? -18.125 -18.297 -3.74 1 96.31 272 ASP A O 1
ATOM 2140 N N . LYS A 1 273 ? -16.297 -17.125 -4.477 1 94.5 273 LYS A N 1
ATOM 2141 C CA . LYS A 1 273 ? -16.828 -17.078 -5.832 1 94.5 273 LYS A CA 1
ATOM 2142 C C . LYS A 1 273 ? -15.867 -17.734 -6.828 1 94.5 273 LYS A C 1
ATOM 2144 O O . LYS A 1 273 ? -16.297 -18.25 -7.859 1 94.5 273 LYS A O 1
ATOM 2149 N N . THR A 1 274 ? -14.633 -17.656 -6.5 1 97.44 274 THR A N 1
ATOM 2150 C CA . THR A 1 274 ? -13.641 -17.906 -7.543 1 97.44 274 THR A CA 1
ATOM 2151 C C . THR A 1 274 ? -12.523 -18.797 -7.027 1 97.44 274 THR A C 1
ATOM 2153 O O . THR A 1 274 ? -12.156 -18.734 -5.852 1 97.44 274 THR A O 1
ATOM 2156 N N . LEU A 1 275 ? -12.039 -19.703 -7.871 1 97.94 275 LEU A N 1
ATOM 2157 C CA . LEU A 1 275 ? -10.773 -20.375 -7.582 1 97.94 275 LEU A CA 1
ATOM 2158 C C . LEU A 1 275 ? -9.68 -19.891 -8.531 1 97.94 275 LEU A C 1
ATOM 2160 O O . LEU A 1 275 ? -9.969 -19.547 -9.68 1 97.94 275 LEU A O 1
ATOM 2164 N N . TYR A 1 276 ? -8.516 -19.812 -8.086 1 98.81 276 TYR A N 1
ATOM 2165 C CA . TYR A 1 276 ? -7.293 -19.5 -8.812 1 98.81 276 TYR A CA 1
ATOM 2166 C C . TYR A 1 276 ? -6.203 -20.531 -8.508 1 98.81 276 TYR A C 1
ATOM 2168 O O . TYR A 1 276 ? -5.895 -20.781 -7.34 1 98.81 276 TYR A O 1
ATOM 2176 N N . VAL A 1 277 ? -5.68 -21.203 -9.477 1 98.81 277 VAL A N 1
ATOM 2177 C CA . VAL A 1 277 ? -4.5 -22.062 -9.367 1 98.81 277 VAL A CA 1
ATOM 2178 C C . VAL A 1 277 ? -3.389 -21.516 -10.266 1 98.81 277 VAL A C 1
ATOM 2180 O O . VAL A 1 277 ? -3.586 -21.328 -11.469 1 98.81 277 VAL A O 1
ATOM 2183 N N . GLY A 1 278 ? -2.289 -21.203 -9.672 1 98.31 278 GLY A N 1
ATOM 2184 C CA . GLY A 1 278 ? -1.22 -20.594 -10.445 1 98.31 278 GLY A CA 1
ATOM 2185 C C . GLY A 1 278 ? 0.115 -21.281 -10.281 1 98.31 278 GLY A C 1
ATOM 2186 O O . GLY A 1 278 ? 0.175 -22.406 -9.75 1 98.31 278 GLY A O 1
ATOM 2187 N N . THR A 1 279 ? 1.149 -20.609 -10.852 1 98.31 279 THR A N 1
ATOM 2188 C CA . THR A 1 279 ? 2.492 -21.188 -10.836 1 98.31 279 THR A CA 1
ATOM 2189 C C . THR A 1 279 ? 3.434 -20.328 -9.992 1 98.31 279 THR A C 1
ATOM 2191 O O . THR A 1 279 ? 4.566 -20.734 -9.719 1 98.31 279 THR A O 1
ATOM 2194 N N . SER A 1 280 ? 2.961 -19.234 -9.516 1 97.56 280 SER A N 1
ATOM 2195 C CA . SER A 1 280 ? 3.885 -18.234 -8.992 1 97.56 280 SER A CA 1
ATOM 2196 C C . SER A 1 280 ? 3.725 -18.062 -7.48 1 97.56 280 SER A C 1
ATOM 2198 O O . SER A 1 280 ? 2.611 -18.156 -6.957 1 97.56 280 SER A O 1
ATOM 2200 N N . ASN A 1 281 ? 4.883 -17.875 -6.77 1 97.69 281 ASN A N 1
ATOM 2201 C CA . ASN A 1 281 ? 4.824 -17.344 -5.414 1 97.69 281 ASN A CA 1
ATOM 2202 C C . ASN A 1 281 ? 4.312 -15.906 -5.398 1 97.69 281 ASN A C 1
ATOM 2204 O O . ASN A 1 281 ? 4.133 -15.297 -6.453 1 97.69 281 ASN A O 1
ATOM 2208 N N . TRP A 1 282 ? 3.984 -15.477 -4.223 1 98.56 282 TRP A N 1
ATOM 2209 C CA . TRP A 1 282 ? 3.385 -14.148 -4.129 1 98.56 282 TRP A CA 1
ATOM 2210 C C . TRP A 1 282 ? 4.426 -13.109 -3.729 1 98.56 282 TRP A C 1
ATOM 2212 O O . TRP A 1 282 ? 4.395 -12.594 -2.609 1 98.56 282 TRP A O 1
ATOM 2222 N N . SER A 1 283 ? 5.309 -12.805 -4.547 1 98 283 SER A N 1
ATOM 2223 C CA . SER A 1 283 ? 6.227 -11.672 -4.539 1 98 283 SER A CA 1
ATOM 2224 C C . SER A 1 283 ? 6.293 -11 -5.91 1 98 283 SER A C 1
ATOM 2226 O O . SER A 1 283 ? 5.957 -11.617 -6.926 1 98 283 SER A O 1
ATOM 2228 N N . GLY A 1 284 ? 6.602 -9.766 -5.945 1 98.38 284 GLY A N 1
ATOM 2229 C CA . GLY A 1 284 ? 6.473 -8.969 -7.152 1 98.38 284 GLY A CA 1
ATOM 2230 C C . GLY A 1 284 ? 7.293 -9.5 -8.312 1 98.38 284 GLY A C 1
ATOM 2231 O O . GLY A 1 284 ? 6.898 -9.367 -9.477 1 98.38 284 GLY A O 1
ATOM 2232 N N . ASP A 1 285 ? 8.445 -10.102 -8.031 1 97.5 285 ASP A N 1
ATOM 2233 C CA . ASP A 1 285 ? 9.359 -10.562 -9.078 1 97.5 285 ASP A CA 1
ATOM 2234 C C . ASP A 1 285 ? 8.727 -11.688 -9.898 1 97.5 285 ASP A C 1
ATOM 2236 O O . ASP A 1 285 ? 8.969 -11.797 -11.102 1 97.5 285 ASP A O 1
ATOM 2240 N N . TYR A 1 286 ? 7.809 -12.438 -9.305 1 97.75 286 TYR A N 1
ATOM 2241 C CA . TYR A 1 286 ? 7.168 -13.531 -10.016 1 97.75 286 TYR A CA 1
ATOM 2242 C C . TYR A 1 286 ? 6.156 -13.008 -11.031 1 97.75 286 TYR A C 1
ATOM 2244 O O . TYR A 1 286 ? 5.879 -13.664 -12.039 1 97.75 286 TYR A O 1
ATOM 2252 N N . PHE A 1 287 ? 5.629 -11.852 -10.773 1 98.44 287 PHE A N 1
ATOM 2253 C CA . PHE A 1 287 ? 4.602 -11.305 -11.656 1 98.44 287 PHE A CA 1
ATOM 2254 C C . PHE A 1 287 ? 5.211 -10.344 -12.672 1 98.44 287 PHE A C 1
ATOM 2256 O O . PHE A 1 287 ? 4.66 -10.141 -13.75 1 98.44 287 PHE A O 1
ATOM 2263 N N . LYS A 1 288 ? 6.402 -9.859 -12.312 1 97.81 288 LYS A N 1
ATOM 2264 C CA . LYS A 1 288 ? 7 -8.82 -13.141 1 97.81 288 LYS A CA 1
ATOM 2265 C C . LYS A 1 288 ? 8.109 -9.398 -14.023 1 97.81 288 LYS A C 1
ATOM 2267 O O . LYS A 1 288 ? 8.359 -8.891 -15.117 1 97.81 288 LYS A O 1
ATOM 2272 N N . PHE A 1 289 ? 8.773 -10.531 -13.539 1 97 289 PHE A N 1
ATOM 2273 C CA . PHE A 1 289 ? 10.008 -10.938 -14.211 1 97 289 PHE A CA 1
ATOM 2274 C C . PHE A 1 289 ? 10.07 -12.453 -14.344 1 97 289 PHE A C 1
ATOM 2276 O O . PHE A 1 289 ? 11.148 -13.016 -14.57 1 97 289 PHE A O 1
ATOM 2283 N N . ALA A 1 290 ? 8.977 -13.125 -14.156 1 97.44 290 ALA A N 1
ATOM 2284 C CA . ALA A 1 290 ? 8.984 -14.586 -14.289 1 97.44 290 ALA A CA 1
ATOM 2285 C C . ALA A 1 290 ? 7.824 -15.062 -15.164 1 97.44 290 ALA A C 1
ATOM 2287 O O . ALA A 1 290 ? 6.723 -14.508 -15.094 1 97.44 290 ALA A O 1
ATOM 2288 N N . GLY A 1 291 ? 8.18 -16 -15.977 1 98 291 GLY A N 1
ATOM 2289 C CA . GLY A 1 291 ? 7.098 -16.656 -16.688 1 98 291 GLY A CA 1
ATOM 2290 C C . GLY A 1 291 ? 6.16 -17.422 -15.766 1 98 291 GLY A C 1
ATOM 2291 O O . GLY A 1 291 ? 6.609 -18.234 -14.945 1 98 291 GLY A O 1
ATOM 2292 N N . GLY A 1 292 ? 4.91 -17.125 -15.828 1 98.19 292 GLY A N 1
ATOM 2293 C CA . GLY A 1 292 ? 3.9 -17.797 -15.023 1 98.19 292 GLY A CA 1
ATOM 2294 C C . GLY A 1 292 ? 2.527 -17.781 -15.664 1 98.19 292 GLY A C 1
ATOM 2295 O O . GLY A 1 292 ? 2.336 -17.203 -16.734 1 98.19 292 GLY A O 1
ATOM 2296 N N . ALA A 1 293 ? 1.656 -18.531 -15.094 1 98.69 293 ALA A N 1
ATOM 2297 C CA . ALA A 1 293 ? 0.269 -18.609 -15.547 1 98.69 293 ALA A CA 1
ATOM 2298 C C . ALA A 1 293 ? -0.671 -18.922 -14.383 1 98.69 293 ALA A C 1
ATOM 2300 O O . ALA A 1 293 ? -0.234 -19.391 -13.336 1 98.69 293 ALA A O 1
ATOM 2301 N N . GLY A 1 294 ? -1.915 -18.531 -14.57 1 98.75 294 GLY A N 1
ATOM 2302 C CA . GLY A 1 294 ? -2.955 -18.797 -13.594 1 98.75 294 GLY A CA 1
ATOM 2303 C C . GLY A 1 294 ? -4.262 -19.25 -14.211 1 98.75 294 GLY A C 1
ATOM 2304 O O . GLY A 1 294 ? -4.664 -18.75 -15.258 1 98.75 294 GLY A O 1
ATOM 2305 N N . PHE A 1 295 ? -4.875 -20.281 -13.648 1 98.62 295 PHE A N 1
ATOM 2306 C CA . PHE A 1 295 ? -6.176 -20.812 -14.031 1 98.62 295 PHE A CA 1
ATOM 2307 C C . PHE A 1 295 ? -7.273 -20.266 -13.125 1 98.62 295 PHE A C 1
ATOM 2309 O O . PHE A 1 295 ? -7.242 -20.453 -11.914 1 98.62 295 PHE A O 1
ATOM 2316 N N . VAL A 1 296 ? -8.258 -19.531 -13.695 1 98.75 296 VAL A N 1
ATOM 2317 C CA . VAL A 1 296 ? -9.297 -18.859 -12.93 1 98.75 296 VAL A CA 1
ATOM 2318 C C . VAL A 1 296 ? -10.664 -19.422 -13.297 1 98.75 296 VAL A C 1
ATOM 2320 O O . VAL A 1 296 ? -11.008 -19.5 -14.477 1 98.75 296 VAL A O 1
ATOM 2323 N N . VAL A 1 297 ? -11.414 -19.797 -12.297 1 97.25 297 VAL A N 1
ATOM 2324 C CA . VAL A 1 297 ? -12.766 -20.328 -12.508 1 97.25 297 VAL A CA 1
ATOM 2325 C C . VAL A 1 297 ? -13.742 -19.609 -11.57 1 97.25 297 VAL A C 1
ATOM 2327 O O . VAL A 1 297 ? -13.555 -19.609 -10.352 1 97.25 297 VAL A O 1
ATOM 2330 N N . GLU A 1 298 ? -14.695 -19.016 -12.133 1 94.88 298 GLU A N 1
ATOM 2331 C CA . GLU A 1 298 ? -15.844 -18.547 -11.375 1 94.88 298 GLU A CA 1
ATOM 2332 C C . GLU A 1 298 ? -17.047 -19.469 -11.547 1 94.88 298 GLU A C 1
ATOM 2334 O O . GLU A 1 298 ? -17.531 -19.656 -12.656 1 94.88 298 GLU A O 1
ATOM 2339 N N . CYS A 1 299 ? -17.469 -20.031 -10.43 1 83.56 299 CYS A N 1
ATOM 2340 C CA . CYS A 1 299 ? -18.562 -20.984 -10.5 1 83.56 299 CYS A CA 1
ATOM 2341 C C . CYS A 1 299 ? -19.906 -20.312 -10.227 1 83.56 299 CYS A C 1
ATOM 2343 O O . CYS A 1 299 ? -20 -19.422 -9.383 1 83.56 299 CYS A O 1
ATOM 2345 N N . ASP A 1 300 ? -20.797 -20.641 -11.039 1 76.12 300 ASP A N 1
ATOM 2346 C CA . ASP A 1 300 ? -22.188 -20.266 -10.766 1 76.12 300 ASP A CA 1
ATOM 2347 C C . ASP A 1 300 ? -22.922 -21.359 -10.008 1 76.12 300 ASP A C 1
ATOM 2349 O O . ASP A 1 300 ? -23.438 -22.297 -10.609 1 76.12 300 ASP A O 1
ATOM 2353 N N . GLU A 1 301 ? -22.812 -21.297 -8.695 1 67.56 301 GLU A N 1
ATOM 2354 C CA . GLU A 1 301 ? -23.328 -22.375 -7.859 1 67.56 301 GLU A CA 1
ATOM 2355 C C . GLU A 1 301 ? -24.844 -22.438 -7.898 1 67.56 301 GLU A C 1
ATOM 2357 O O . GLU A 1 301 ? -25.438 -23.469 -7.598 1 67.56 301 GLU A O 1
ATOM 2362 N N . ASP A 1 302 ? -25.406 -21.359 -8.219 1 63.19 302 ASP A N 1
ATOM 2363 C CA . ASP A 1 302 ? -26.875 -21.375 -8.227 1 63.19 302 ASP A CA 1
ATOM 2364 C C . ASP A 1 302 ? -27.406 -22.312 -9.305 1 63.19 302 ASP A C 1
ATOM 2366 O O . ASP A 1 302 ? -28.578 -22.688 -9.273 1 63.19 302 ASP A O 1
ATOM 2370 N N . HIS A 1 303 ? -26.578 -22.781 -10.094 1 60.16 303 HIS A N 1
ATOM 2371 C CA . HIS A 1 303 ? -27.094 -23.578 -11.195 1 60.16 303 HIS A CA 1
ATOM 2372 C C . HIS A 1 303 ? -26.531 -25 -11.164 1 60.16 303 HIS A C 1
ATOM 2374 O O . HIS A 1 303 ? -26.188 -25.562 -12.203 1 60.16 303 HIS A O 1
ATOM 2380 N N . ILE A 1 304 ? -26.281 -25.406 -9.984 1 60.53 304 ILE A N 1
ATOM 2381 C CA . ILE A 1 304 ? -25.812 -26.797 -9.914 1 60.53 304 ILE A CA 1
ATOM 2382 C C . ILE A 1 304 ? -26.969 -27.75 -10.156 1 60.53 304 ILE A C 1
ATOM 2384 O O . ILE A 1 304 ? -27.953 -27.75 -9.406 1 60.53 304 ILE A O 1
ATOM 2388 N N . SER A 1 305 ? -27.125 -28.281 -11.305 1 55.94 305 SER A N 1
ATOM 2389 C CA . SER A 1 305 ? -28.234 -29.156 -11.695 1 55.94 305 SER A CA 1
ATOM 2390 C C . SER A 1 305 ? -28.172 -30.484 -10.961 1 55.94 305 SER A C 1
ATOM 2392 O O . SER A 1 305 ? -29.203 -31.109 -10.711 1 55.94 305 SER A O 1
ATOM 2394 N N . SER A 1 306 ? -27.078 -31.109 -10.805 1 56.19 306 SER A N 1
ATOM 2395 C CA . SER A 1 306 ? -27.047 -32.406 -10.18 1 56.19 306 SER A CA 1
ATOM 2396 C C . SER A 1 306 ? -26.484 -32.344 -8.758 1 56.19 306 SER A C 1
ATOM 2398 O O . SER A 1 306 ? -25.547 -31.594 -8.5 1 56.19 306 SER A O 1
ATOM 2400 N N . LYS A 1 307 ? -27.344 -32.75 -7.848 1 58.34 307 LYS A N 1
ATOM 2401 C CA . LYS A 1 307 ? -27 -32.844 -6.43 1 58.34 307 LYS A CA 1
ATOM 2402 C C . LYS A 1 307 ? -25.609 -33.438 -6.234 1 58.34 307 LYS A C 1
ATOM 2404 O O . LYS A 1 307 ? -25.016 -33.281 -5.164 1 58.34 307 LYS A O 1
ATOM 2409 N N . SER A 1 308 ? -25 -34.125 -7.254 1 54.34 308 SER A N 1
ATOM 2410 C CA . SER A 1 308 ? -23.734 -34.875 -7.152 1 54.34 308 SER A CA 1
ATOM 2411 C C . SER A 1 308 ? -22.578 -34.062 -7.738 1 54.34 308 SER A C 1
ATOM 2413 O O . SER A 1 308 ? -21.422 -34.375 -7.492 1 54.34 308 SER A O 1
ATOM 2415 N N . ALA A 1 309 ? -22.812 -33 -8.492 1 63.94 309 ALA A N 1
ATOM 2416 C CA . ALA A 1 309 ? -21.75 -32.219 -9.133 1 63.94 309 ALA A CA 1
ATOM 2417 C C . ALA A 1 309 ? -21.125 -31.25 -8.156 1 63.94 309 ALA A C 1
ATOM 2419 O O . ALA A 1 309 ? -21.828 -30.547 -7.422 1 63.94 309 ALA A O 1
ATOM 2420 N N . LYS A 1 310 ? -19.781 -31.547 -7.883 1 74 310 LYS A N 1
ATOM 2421 C CA . LYS A 1 310 ? -19.109 -30.625 -6.98 1 74 310 LYS A CA 1
ATOM 2422 C C . LYS A 1 310 ? -18.328 -29.578 -7.758 1 74 310 LYS A C 1
ATOM 2424 O O . LYS A 1 310 ? -17.578 -29.906 -8.68 1 74 310 LYS A O 1
ATOM 2429 N N . CYS A 1 311 ? -18.641 -28.391 -7.473 1 87.12 311 CYS A N 1
ATOM 2430 C CA . CYS A 1 311 ? -17.953 -27.219 -8.016 1 87.12 311 CYS A CA 1
ATOM 2431 C C . CYS A 1 311 ? -16.469 -27.234 -7.633 1 87.12 311 CYS A C 1
ATOM 2433 O O . CYS A 1 311 ? -16.141 -27.484 -6.473 1 87.12 311 CYS A O 1
ATOM 2435 N N . LEU A 1 312 ? -15.586 -27.156 -8.609 1 92.12 312 LEU A N 1
ATOM 2436 C CA . LEU A 1 312 ? -14.141 -27.156 -8.398 1 92.12 312 LEU A CA 1
ATOM 2437 C C . LEU A 1 312 ? -13.758 -26.141 -7.316 1 92.12 312 LEU A C 1
ATOM 2439 O O . LEU A 1 312 ? -12.82 -26.375 -6.547 1 92.12 312 LEU A O 1
ATOM 2443 N N . ARG A 1 313 ? -14.484 -25.078 -7.297 1 94.94 313 ARG A N 1
ATOM 2444 C CA . ARG A 1 313 ? -14.234 -24.047 -6.293 1 94.94 313 ARG A CA 1
ATOM 2445 C C . ARG A 1 313 ? -14.43 -24.594 -4.883 1 94.94 313 ARG A C 1
ATOM 2447 O O . ARG A 1 313 ? -13.602 -24.359 -4 1 94.94 313 ARG A O 1
ATOM 2454 N N . LYS A 1 314 ? -15.461 -25.312 -4.672 1 94.38 314 LYS A N 1
ATOM 2455 C CA . LYS A 1 314 ? -15.742 -25.891 -3.361 1 94.38 314 LYS A CA 1
ATOM 2456 C C . LYS A 1 314 ? -14.711 -26.953 -2.996 1 94.38 314 LYS A C 1
ATOM 2458 O O . LYS A 1 314 ? -14.312 -27.062 -1.835 1 94.38 314 LYS A O 1
ATOM 2463 N N . GLU A 1 315 ? -14.352 -27.703 -3.994 1 94.56 315 GLU A N 1
ATOM 2464 C CA . GLU A 1 315 ? -13.32 -28.719 -3.758 1 94.56 315 GLU A CA 1
ATOM 2465 C C . GLU A 1 315 ? -12.016 -28.094 -3.299 1 94.56 315 GLU A C 1
ATOM 2467 O O . GLU A 1 315 ? -11.367 -28.578 -2.377 1 94.56 315 GLU A O 1
ATOM 2472 N N . LEU A 1 316 ? -11.648 -26.984 -3.965 1 97.44 316 LEU A N 1
ATOM 2473 C CA . LEU A 1 316 ? -10.414 -26.297 -3.598 1 97.44 316 LEU A CA 1
ATOM 2474 C C . LEU A 1 316 ? -10.523 -25.703 -2.197 1 97.44 316 LEU A C 1
ATOM 2476 O O . LEU A 1 316 ? -9.547 -25.734 -1.438 1 97.44 316 LEU A O 1
ATOM 2480 N N . GLU A 1 317 ? -11.664 -25.219 -1.885 1 97.5 317 GLU A N 1
ATOM 2481 C CA . GLU A 1 317 ? -11.906 -24.719 -0.536 1 97.5 317 GLU A CA 1
ATOM 2482 C C . GLU A 1 317 ? -11.703 -25.812 0.507 1 97.5 317 GLU A C 1
ATOM 2484 O O . GLU A 1 317 ? -11.102 -25.578 1.554 1 97.5 317 GLU A O 1
ATOM 2489 N N . GLU A 1 318 ? -12.188 -26.984 0.185 1 97.81 318 GLU A N 1
ATOM 2490 C CA . GLU A 1 318 ? -12.047 -28.109 1.102 1 97.81 318 GLU A CA 1
ATOM 2491 C C . GLU A 1 318 ? -10.578 -28.5 1.28 1 97.81 318 GLU A C 1
ATOM 2493 O O . GLU A 1 318 ? -10.156 -28.859 2.379 1 97.81 318 GLU A O 1
ATOM 2498 N N . VAL A 1 319 ? -9.883 -28.438 0.185 1 98.12 319 VAL A N 1
ATOM 2499 C CA . VAL A 1 319 ? -8.461 -28.734 0.26 1 98.12 319 VAL A CA 1
ATOM 2500 C C . VAL A 1 319 ? -7.777 -27.734 1.193 1 98.12 319 VAL A C 1
ATOM 2502 O O . VAL A 1 319 ? -6.973 -28.109 2.047 1 98.12 319 VAL A O 1
ATOM 2505 N N . PHE A 1 320 ? -8.109 -26.516 1.054 1 98.75 320 PHE A N 1
ATOM 2506 C CA . PHE A 1 320 ? -7.52 -25.469 1.893 1 98.75 320 PHE A CA 1
ATOM 2507 C C . PHE A 1 320 ? -7.836 -25.719 3.363 1 98.75 320 PHE A C 1
ATOM 2509 O O . PHE A 1 320 ? -6.941 -25.672 4.211 1 98.75 320 PHE A O 1
ATOM 2516 N N . LEU A 1 321 ? -9.07 -25.953 3.65 1 98.75 321 LEU A N 1
ATOM 2517 C CA . LEU A 1 321 ? -9.516 -26.094 5.031 1 98.75 321 LEU A CA 1
ATOM 2518 C C . LEU A 1 321 ? -8.906 -27.328 5.672 1 98.75 321 LEU A C 1
ATOM 2520 O O . LEU A 1 321 ? -8.617 -27.344 6.871 1 98.75 321 LEU A O 1
ATOM 2524 N N . ARG A 1 322 ? -8.773 -28.359 4.871 1 98.38 322 ARG A N 1
ATOM 2525 C CA . ARG A 1 322 ? -8.102 -29.547 5.367 1 98.38 322 ARG A CA 1
ATOM 2526 C C . ARG A 1 322 ? -6.68 -29.234 5.828 1 98.38 322 ARG A C 1
ATOM 2528 O O . ARG A 1 322 ? -6.277 -29.609 6.93 1 98.38 322 ARG A O 1
ATOM 2535 N N . ASP A 1 323 ? -5.938 -28.547 4.996 1 98.25 323 ASP A N 1
ATOM 2536 C CA . ASP A 1 323 ? -4.574 -28.156 5.348 1 98.25 323 ASP A CA 1
ATOM 2537 C C . ASP A 1 323 ? -4.562 -27.172 6.516 1 98.25 323 ASP A C 1
ATOM 2539 O O . ASP A 1 323 ? -3.781 -27.328 7.457 1 98.25 323 ASP A O 1
ATOM 2543 N N . TRP A 1 324 ? -5.441 -26.203 6.484 1 98.56 324 TRP A N 1
ATOM 2544 C CA . TRP A 1 324 ? -5.527 -25.156 7.496 1 98.56 324 TRP A CA 1
ATOM 2545 C C . TRP A 1 324 ? -5.77 -25.75 8.883 1 98.56 324 TRP A C 1
ATOM 2547 O O . TRP A 1 324 ? -5.219 -25.281 9.875 1 98.56 324 TRP A O 1
ATOM 2557 N N . ASN A 1 325 ? -6.535 -26.812 8.922 1 98.25 325 ASN A N 1
ATOM 2558 C CA . ASN A 1 325 ? -6.949 -27.391 10.188 1 98.25 325 ASN A CA 1
ATOM 2559 C C . ASN A 1 325 ? -6.09 -28.594 10.555 1 98.25 325 ASN A C 1
ATOM 2561 O O . ASN A 1 325 ? -6.371 -29.297 11.531 1 98.25 325 ASN A O 1
ATOM 2565 N N . SER A 1 326 ? -5.129 -28.844 9.805 1 97.62 326 SER A N 1
ATOM 2566 C CA . SER A 1 326 ? -4.293 -30.016 10.047 1 97.62 326 SER A CA 1
ATOM 2567 C C . SER A 1 326 ? -3.316 -29.766 11.195 1 97.62 326 SER A C 1
ATOM 2569 O O . SER A 1 326 ? -3.141 -28.641 11.633 1 97.62 326 SER A O 1
ATOM 2571 N N . VAL A 1 327 ? -2.656 -30.812 11.648 1 96.81 327 VAL A N 1
ATOM 2572 C CA . VAL A 1 327 ? -1.679 -30.75 12.734 1 96.81 327 VAL A CA 1
ATOM 2573 C C . VAL A 1 327 ? -0.356 -30.188 12.203 1 96.81 327 VAL A C 1
ATOM 2575 O O . VAL A 1 327 ? 0.575 -29.953 12.977 1 96.81 327 VAL A O 1
ATOM 2578 N N . TYR A 1 328 ? -0.294 -29.953 10.906 1 96.75 328 TYR A N 1
ATOM 2579 C CA . TYR A 1 328 ? 0.967 -29.562 10.289 1 96.75 328 TYR A CA 1
ATOM 2580 C C . TYR A 1 328 ? 1.064 -28.047 10.164 1 96.75 328 TYR A C 1
ATOM 2582 O O . TYR A 1 328 ? 1.943 -27.516 9.469 1 96.75 328 TYR A O 1
ATOM 2590 N N . THR A 1 329 ? 0.169 -27.328 10.711 1 97.19 329 THR A N 1
ATOM 2591 C CA . THR A 1 329 ? 0.196 -25.875 10.617 1 97.19 329 THR A CA 1
ATOM 2592 C C . THR A 1 329 ? 0.254 -25.25 12.008 1 97.19 329 THR A C 1
ATOM 2594 O O . THR A 1 329 ? -0.193 -25.844 12.984 1 97.19 329 THR A O 1
ATOM 2597 N N . ASP A 1 330 ? 0.858 -24.062 12.102 1 96.38 330 ASP A N 1
ATOM 2598 C CA . ASP A 1 330 ? 0.881 -23.25 13.305 1 96.38 330 ASP A CA 1
ATOM 2599 C C . ASP A 1 330 ? 0.461 -21.812 12.992 1 96.38 330 ASP A C 1
ATOM 2601 O O . ASP A 1 330 ? 0.875 -21.234 11.984 1 96.38 330 ASP A O 1
ATOM 2605 N N . GLU A 1 331 ? -0.372 -21.391 13.852 1 96.38 331 GLU A N 1
ATOM 2606 C CA . GLU A 1 331 ? -0.83 -20.016 13.672 1 96.38 331 GLU A CA 1
ATOM 2607 C C . GLU A 1 331 ? 0.246 -19.016 14.078 1 96.38 331 GLU A C 1
ATOM 2609 O O . GLU A 1 331 ? 0.949 -19.219 15.07 1 96.38 331 GLU A O 1
ATOM 2614 N N . LEU A 1 332 ? 0.328 -18.047 13.305 1 95.06 332 LEU A N 1
ATOM 2615 C CA . LEU A 1 332 ? 1.228 -16.953 13.641 1 95.06 332 LEU A CA 1
ATOM 2616 C C . LEU A 1 332 ? 0.664 -16.125 14.781 1 95.06 332 LEU A C 1
ATOM 2618 O O . LEU A 1 332 ? -0.491 -15.695 14.734 1 95.06 332 LEU A O 1
ATOM 2622 N N . MET B 1 1 ? -11.008 44.375 21.422 1 49.22 1 MET B N 1
ATOM 2623 C CA . MET B 1 1 ? -12.328 44.844 21.031 1 49.22 1 MET B CA 1
ATOM 2624 C C . MET B 1 1 ? -12.312 46.375 20.812 1 49.22 1 MET B C 1
ATOM 2626 O O . MET B 1 1 ? -13.008 46.875 19.938 1 49.22 1 MET B O 1
ATOM 2630 N N . GLU B 1 2 ? -11.242 46.969 21.406 1 51.16 2 GLU B N 1
ATOM 2631 C CA . GLU B 1 2 ? -11.133 48.438 21.359 1 51.16 2 GLU B CA 1
ATOM 2632 C C . GLU B 1 2 ? -10.812 48.938 19.953 1 51.16 2 GLU B C 1
ATOM 2634 O O . GLU B 1 2 ? -11.219 50.031 19.578 1 51.16 2 GLU B O 1
ATOM 2639 N N . LYS B 1 3 ? -10.047 48.156 19.25 1 62.25 3 LYS B N 1
ATOM 2640 C CA . LYS B 1 3 ? -9.688 48.688 17.938 1 62.25 3 LYS B CA 1
ATOM 2641 C C . LYS B 1 3 ? -10.633 48.125 16.859 1 62.25 3 LYS B C 1
ATOM 2643 O O . LYS B 1 3 ? -10.258 48.062 15.688 1 62.25 3 LYS B O 1
ATOM 2648 N N . SER B 1 4 ? -11.781 47.906 17.406 1 62.38 4 SER B N 1
ATOM 2649 C CA . SER B 1 4 ? -12.875 47.469 16.562 1 62.38 4 SER B CA 1
ATOM 2650 C C . SER B 1 4 ? -13.227 48.5 15.5 1 62.38 4 SER B C 1
ATOM 2652 O O . SER B 1 4 ? -13.086 49.719 15.742 1 62.38 4 SER B O 1
ATOM 2654 N N . LYS B 1 5 ? -13.227 48.156 14.305 1 65.94 5 LYS B N 1
ATOM 2655 C CA . LYS B 1 5 ? -13.641 48.938 13.148 1 65.94 5 LYS B CA 1
ATOM 2656 C C . LYS B 1 5 ? -12.438 49.625 12.5 1 65.94 5 LYS B C 1
ATOM 2658 O O . LYS B 1 5 ? -12.555 50.188 11.414 1 65.94 5 LYS B O 1
ATOM 2663 N N . GLU B 1 6 ? -11.336 49.562 13.156 1 81.56 6 GLU B N 1
ATOM 2664 C CA . GLU B 1 6 ? -10.164 50.188 12.547 1 81.56 6 GLU B CA 1
ATOM 2665 C C . GLU B 1 6 ? -9.32 49.188 11.789 1 81.56 6 GLU B C 1
ATOM 2667 O O . GLU B 1 6 ? -8.539 49.531 10.906 1 81.56 6 GLU B O 1
ATOM 2672 N N . VAL B 1 7 ? -9.539 47.938 12.219 1 88.38 7 VAL B N 1
ATOM 2673 C CA . VAL B 1 7 ? -8.766 46.875 11.617 1 88.38 7 VAL B CA 1
ATOM 2674 C C . VAL B 1 7 ? -9.688 45.938 10.852 1 88.38 7 VAL B C 1
ATOM 2676 O O . VAL B 1 7 ? -10.719 45.5 11.375 1 88.38 7 VAL B O 1
ATOM 2679 N N . ASN B 1 8 ? -9.445 45.75 9.602 1 90.44 8 ASN B N 1
ATOM 2680 C CA . ASN B 1 8 ? -10.219 44.781 8.812 1 90.44 8 ASN B CA 1
ATOM 2681 C C . ASN B 1 8 ? -9.875 43.344 9.188 1 90.44 8 ASN B C 1
ATOM 2683 O O . ASN B 1 8 ? -8.719 42.938 9.078 1 90.44 8 ASN B O 1
ATOM 2687 N N . VAL B 1 9 ? -10.867 42.656 9.703 1 94.31 9 VAL B N 1
ATOM 2688 C CA . VAL B 1 9 ? -10.656 41.281 10.125 1 94.31 9 VAL B CA 1
ATOM 2689 C C . VAL B 1 9 ? -11.555 40.344 9.32 1 94.31 9 VAL B C 1
ATOM 2691 O O . VAL B 1 9 ? -12.773 40.562 9.273 1 94.31 9 VAL B O 1
ATOM 2694 N N . THR B 1 10 ? -10.992 39.438 8.602 1 94.75 10 THR B N 1
ATOM 2695 C CA . THR B 1 10 ? -11.719 38.375 7.895 1 94.75 10 THR B CA 1
ATOM 2696 C C . THR B 1 10 ? -11.383 37 8.461 1 94.75 10 THR B C 1
ATOM 2698 O O . THR B 1 10 ? -10.211 36.688 8.688 1 94.75 10 THR B O 1
ATOM 2701 N N . ILE B 1 11 ? -12.414 36.219 8.727 1 96.19 11 ILE B N 1
ATOM 2702 C CA . ILE B 1 11 ? -12.234 34.906 9.32 1 96.19 11 ILE B CA 1
ATOM 2703 C C . ILE B 1 11 ? -12.961 33.844 8.469 1 96.19 11 ILE B C 1
ATOM 2705 O O . ILE B 1 11 ? -14.102 34.062 8.062 1 96.19 11 ILE B O 1
ATOM 2709 N N . VAL B 1 12 ? -12.273 32.812 8.031 1 97.19 12 VAL B N 1
ATOM 2710 C CA . VAL B 1 12 ? -12.891 31.625 7.477 1 97.19 12 VAL B CA 1
ATOM 2711 C C . VAL B 1 12 ? -12.859 30.5 8.508 1 97.19 12 VAL B C 1
ATOM 2713 O O . VAL B 1 12 ? -11.781 30.078 8.945 1 97.19 12 VAL B O 1
ATOM 2716 N N . THR B 1 13 ? -13.969 30.062 9 1 96 13 THR B N 1
ATOM 2717 C CA . THR B 1 13 ? -14.055 29.016 10.008 1 96 13 THR B CA 1
ATOM 2718 C C . THR B 1 13 ? -14.906 27.844 9.508 1 96 13 THR B C 1
ATOM 2720 O O . THR B 1 13 ? -15.477 27.922 8.422 1 96 13 THR B O 1
ATOM 2723 N N . SER B 1 14 ? -14.852 26.766 10.258 1 95.19 14 SER B N 1
ATOM 2724 C CA . SER B 1 14 ? -15.594 25.562 9.875 1 95.19 14 SER B CA 1
ATOM 2725 C C . SER B 1 14 ? -17.094 25.781 9.977 1 95.19 14 SER B C 1
ATOM 2727 O O . SER B 1 14 ? -17.578 26.406 10.93 1 95.19 14 SER B O 1
ATOM 2729 N N . GLY B 1 15 ? -17.828 25.422 8.914 1 94 15 GLY B N 1
ATOM 2730 C CA . GLY B 1 15 ? -19.281 25.453 8.922 1 94 15 GLY B CA 1
ATOM 2731 C C . GLY B 1 15 ? -19.906 24.125 9.289 1 94 15 GLY B C 1
ATOM 2732 O O . GLY B 1 15 ? -19.203 23.109 9.383 1 94 15 GLY B O 1
ATOM 2733 N N . PRO B 1 16 ? -21.125 24.172 9.516 1 93.38 16 PRO B N 1
ATOM 2734 C CA . PRO B 1 16 ? -22.047 25.297 9.445 1 93.38 16 PRO B CA 1
ATOM 2735 C C . PRO B 1 16 ? -21.938 26.234 10.641 1 93.38 16 PRO B C 1
ATOM 2737 O O . PRO B 1 16 ? -21.297 25.891 11.648 1 93.38 16 PRO B O 1
ATOM 2740 N N . GLN B 1 17 ? -22.484 27.344 10.508 1 92.06 17 GLN B N 1
ATOM 2741 C CA . GLN B 1 17 ? -22.453 28.328 11.578 1 92.06 17 GLN B CA 1
ATOM 2742 C C . GLN B 1 17 ? -23.141 27.797 12.828 1 92.06 17 GLN B C 1
ATOM 2744 O O . GLN B 1 17 ? -24.234 27.219 12.742 1 92.06 17 GLN B O 1
ATOM 2749 N N . THR B 1 18 ? -22.438 27.859 13.898 1 89.62 18 THR B N 1
ATOM 2750 C CA . THR B 1 18 ? -23 27.547 15.203 1 89.62 18 THR B CA 1
ATOM 2751 C C . THR B 1 18 ? -22.844 28.703 16.172 1 89.62 18 THR B C 1
ATOM 2753 O O . THR B 1 18 ? -22.094 29.641 15.906 1 89.62 18 THR B O 1
ATOM 2756 N N . ALA B 1 19 ? -23.656 28.625 17.234 1 87.56 19 ALA B N 1
ATOM 2757 C CA . ALA B 1 19 ? -23.547 29.672 18.25 1 87.56 19 ALA B CA 1
ATOM 2758 C C . ALA B 1 19 ? -22.156 29.703 18.859 1 87.56 19 ALA B C 1
ATOM 2760 O O . ALA B 1 19 ? -21.641 28.672 19.297 1 87.56 19 ALA B O 1
ATOM 2761 N N . ASP B 1 20 ? -21.531 30.859 18.734 1 90.5 20 ASP B N 1
ATOM 2762 C CA . ASP B 1 20 ? -20.188 31.062 19.281 1 90.5 20 ASP B CA 1
ATOM 2763 C C . ASP B 1 20 ? -20.031 32.5 19.797 1 90.5 20 ASP B C 1
ATOM 2765 O O . ASP B 1 20 ? -19.969 33.438 19 1 90.5 20 ASP B O 1
ATOM 2769 N N . ASN B 1 21 ? -19.859 32.594 21.062 1 90.88 21 ASN B N 1
ATOM 2770 C CA . ASN B 1 21 ? -19.828 33.906 21.688 1 90.88 21 ASN B CA 1
ATOM 2771 C C . ASN B 1 21 ? -18.656 34.75 21.188 1 90.88 21 ASN B C 1
ATOM 2773 O O . ASN B 1 21 ? -18.781 35.969 20.984 1 90.88 21 ASN B O 1
ATOM 2777 N N . ASP B 1 22 ? -17.594 34.125 21.094 1 89.62 22 ASP B N 1
ATOM 2778 C CA . ASP B 1 22 ? -16.406 34.844 20.656 1 89.62 22 ASP B CA 1
ATOM 2779 C C . ASP B 1 22 ? -16.562 35.375 19.219 1 89.62 22 ASP B C 1
ATOM 2781 O O . ASP B 1 22 ? -16.25 36.531 18.938 1 89.62 22 ASP B O 1
ATOM 2785 N N . LEU B 1 23 ? -17.047 34.562 18.328 1 91.06 23 LEU B N 1
ATOM 2786 C CA . LEU B 1 23 ? -17.234 34.969 16.938 1 91.06 23 LEU B CA 1
ATOM 2787 C C . LEU B 1 23 ? -18.312 36 16.812 1 91.06 23 LEU B C 1
ATOM 2789 O O . LEU B 1 23 ? -18.203 36.938 15.992 1 91.06 23 LEU B O 1
ATOM 2793 N N . ASP B 1 24 ? -19.297 35.875 17.656 1 91.88 24 ASP B N 1
ATOM 2794 C CA . ASP B 1 24 ? -20.375 36.844 17.656 1 91.88 24 ASP B CA 1
ATOM 2795 C C . ASP B 1 24 ? -19.859 38.25 18.031 1 91.88 24 ASP B C 1
ATOM 2797 O O . ASP B 1 24 ? -20.25 39.25 17.422 1 91.88 24 ASP B O 1
ATOM 2801 N N . GLN B 1 25 ? -19.031 38.219 19 1 91.12 25 GLN B N 1
ATOM 2802 C CA . GLN B 1 25 ? -18.438 39.469 19.422 1 91.12 25 GLN B CA 1
ATOM 2803 C C . GLN B 1 25 ? -17.562 40.062 18.328 1 91.12 25 GLN B C 1
ATOM 2805 O O . GLN B 1 25 ? -17.562 41.281 18.125 1 91.12 25 GLN B O 1
ATOM 2810 N N . LEU B 1 26 ? -16.859 39.219 17.641 1 91.25 26 LEU B N 1
ATOM 2811 C CA . LEU B 1 26 ? -16.016 39.688 16.562 1 91.25 26 LEU B CA 1
ATOM 2812 C C . LEU B 1 26 ? -16.844 40.219 15.398 1 91.25 26 LEU B C 1
ATOM 2814 O O . LEU B 1 26 ? -16.5 41.25 14.805 1 91.25 26 LEU B O 1
ATOM 2818 N N . ILE B 1 27 ? -17.891 39.562 15.141 1 91.19 27 ILE B N 1
ATOM 2819 C CA . ILE B 1 27 ? -18.797 40 14.086 1 91.19 27 ILE B CA 1
ATOM 2820 C C . ILE B 1 27 ? -19.391 41.344 14.453 1 91.19 27 ILE B C 1
ATOM 2822 O O . ILE B 1 27 ? -19.453 42.25 13.625 1 91.19 27 ILE B O 1
ATOM 2826 N N . ALA B 1 28 ? -19.812 41.438 15.641 1 90 28 ALA B N 1
ATOM 2827 C CA . ALA B 1 28 ? -20.406 42.688 16.125 1 90 28 ALA B CA 1
ATOM 2828 C C . ALA B 1 28 ? -19.406 43.844 16.016 1 90 28 ALA B C 1
ATOM 2830 O O . ALA B 1 28 ? -19.797 45 15.797 1 90 28 ALA B O 1
ATOM 2831 N N . ALA B 1 29 ? -18.172 43.438 16.125 1 90.81 29 ALA B N 1
ATOM 2832 C CA . ALA B 1 29 ? -17.109 44.438 16.094 1 90.81 29 ALA B CA 1
ATOM 2833 C C . ALA B 1 29 ? -16.703 44.781 14.656 1 90.81 29 ALA B C 1
ATOM 2835 O O . ALA B 1 29 ? -15.875 45.656 14.422 1 90.81 29 ALA B O 1
ATOM 2836 N N . GLY B 1 30 ? -17.328 44.031 13.688 1 90.94 30 GLY B N 1
ATOM 2837 C CA . GLY B 1 30 ? -17.109 44.375 12.297 1 90.94 30 GLY B CA 1
ATOM 2838 C C . GLY B 1 30 ? -16.328 43.344 11.523 1 90.94 30 GLY B C 1
ATOM 2839 O O . GLY B 1 30 ? -16.078 43.5 10.328 1 90.94 30 GLY B O 1
ATOM 2840 N N . ALA B 1 31 ? -15.969 42.25 12.203 1 93.75 31 ALA B N 1
ATOM 2841 C CA . ALA B 1 31 ? -15.25 41.188 11.508 1 93.75 31 ALA B CA 1
ATOM 2842 C C . ALA B 1 31 ? -16.141 40.5 10.492 1 93.75 31 ALA B C 1
ATOM 2844 O O . ALA B 1 31 ? -17.344 40.344 10.719 1 93.75 31 ALA B O 1
ATOM 2845 N N . LYS B 1 32 ? -15.57 40.156 9.352 1 94.06 32 LYS B N 1
ATOM 2846 C CA . LYS B 1 32 ? -16.266 39.344 8.352 1 94.06 32 LYS B CA 1
ATOM 2847 C C . LYS B 1 32 ? -15.945 37.875 8.531 1 94.06 32 LYS B C 1
ATOM 2849 O O . LYS B 1 32 ? -14.781 37.469 8.445 1 94.06 32 LYS B O 1
ATOM 2854 N N . VAL B 1 33 ? -17 37.125 8.797 1 95.31 33 VAL B N 1
ATOM 2855 C CA . VAL B 1 33 ? -16.797 35.719 9.062 1 95.31 33 VAL B CA 1
ATOM 2856 C C . VAL B 1 33 ? -17.484 34.875 7.98 1 95.31 33 VAL B C 1
ATOM 2858 O O . VAL B 1 33 ? -18.656 35.125 7.656 1 95.31 33 VAL B O 1
ATOM 2861 N N . LYS B 1 34 ? -16.719 34 7.344 1 96.12 34 LYS B N 1
ATOM 2862 C CA . LYS B 1 34 ? -17.25 33 6.414 1 96.12 34 LYS B CA 1
ATOM 2863 C C . LYS B 1 34 ? -17.203 31.594 7.02 1 96.12 34 LYS B C 1
ATOM 2865 O O . LYS B 1 34 ? -16.234 31.25 7.707 1 96.12 34 LYS B O 1
ATOM 2870 N N . TYR B 1 35 ? -18.234 30.859 6.781 1 96.62 35 TYR B N 1
ATOM 2871 C CA . TYR B 1 35 ? -18.312 29.5 7.285 1 96.62 35 TYR B CA 1
ATOM 2872 C C . TYR B 1 35 ? -18.141 28.484 6.16 1 96.62 35 TYR B C 1
ATOM 2874 O O . TYR B 1 35 ? -19 28.359 5.289 1 96.62 35 TYR B O 1
ATOM 2882 N N . LEU B 1 36 ? -17.062 27.812 6.156 1 97.62 36 LEU B N 1
ATOM 2883 C CA . LEU B 1 36 ? -16.766 26.797 5.16 1 97.62 36 LEU B CA 1
ATOM 2884 C C . LEU B 1 36 ? -17.312 25.438 5.605 1 97.62 36 LEU B C 1
ATOM 2886 O O . LEU B 1 36 ? -16.672 24.734 6.398 1 97.62 36 LEU B O 1
ATOM 2890 N N . ASP B 1 37 ? -18.438 25.062 5.047 1 96.38 37 ASP B N 1
ATOM 2891 C CA . ASP B 1 37 ? -19.094 23.797 5.371 1 96.38 37 ASP B CA 1
ATOM 2892 C C . ASP B 1 37 ? -18.594 22.672 4.465 1 96.38 37 ASP B C 1
ATOM 2894 O O . ASP B 1 37 ? -19.281 22.266 3.527 1 96.38 37 ASP B O 1
ATOM 2898 N N . VAL B 1 38 ? -17.469 22.078 4.832 1 96.06 38 VAL B N 1
ATOM 2899 C CA . VAL B 1 38 ? -16.812 21.047 4.02 1 96.06 38 VAL B CA 1
ATOM 2900 C C . VAL B 1 38 ? -17.719 19.828 3.896 1 96.06 38 VAL B C 1
ATOM 2902 O O . VAL B 1 38 ? -17.844 19.234 2.82 1 96.06 38 VAL B O 1
ATOM 2905 N N . ALA B 1 39 ? -18.297 19.469 4.996 1 94.5 39 ALA B N 1
ATOM 2906 C CA . ALA B 1 39 ? -19.188 18.312 5.004 1 94.5 39 ALA B CA 1
ATOM 2907 C C . ALA B 1 39 ? -20.312 18.469 3.996 1 94.5 39 ALA B C 1
ATOM 2909 O O . ALA B 1 39 ? -20.703 17.516 3.32 1 94.5 39 ALA B O 1
ATOM 2910 N N . LYS B 1 40 ? -20.844 19.625 3.953 1 94.06 40 LYS B N 1
ATOM 2911 C CA . LYS B 1 40 ? -21.906 19.906 2.98 1 94.06 40 LYS B CA 1
ATOM 2912 C C . LYS B 1 40 ? -21.375 19.781 1.552 1 94.06 40 LYS B C 1
ATOM 2914 O O . LYS B 1 40 ? -22.047 19.25 0.675 1 94.06 40 LYS B O 1
ATOM 2919 N N . LEU B 1 41 ? -20.203 20.25 1.357 1 95.62 41 LEU B N 1
ATOM 2920 C CA . LEU B 1 41 ? -19.656 20.359 0.01 1 95.62 41 LEU B CA 1
ATOM 2921 C C . LEU B 1 41 ? -19.109 19.016 -0.456 1 95.62 41 LEU B C 1
ATOM 2923 O O . LEU B 1 41 ? -19.203 18.672 -1.639 1 95.62 41 LEU B O 1
ATOM 2927 N N . LEU B 1 42 ? -18.562 18.234 0.498 1 94.56 42 LEU B N 1
ATOM 2928 C CA . LEU B 1 42 ? -17.875 17.016 0.106 1 94.56 42 LEU B CA 1
ATOM 2929 C C . LEU B 1 42 ? -18.5 15.797 0.779 1 94.56 42 LEU B C 1
ATOM 2931 O O . LEU B 1 42 ? -17.938 14.703 0.734 1 94.56 42 LEU B O 1
ATOM 2935 N N . SER B 1 43 ? -19.547 15.945 1.442 1 92.12 43 SER B N 1
ATOM 2936 C CA . SER B 1 43 ? -20.328 14.898 2.098 1 92.12 43 SER B CA 1
ATOM 2937 C C . SER B 1 43 ? -19.688 14.469 3.408 1 92.12 43 SER B C 1
ATOM 2939 O O . SER B 1 43 ? -20.297 13.734 4.191 1 92.12 43 SER B O 1
ATOM 2941 N N . THR B 1 44 ? -18.453 14.906 3.627 1 93.56 44 THR B N 1
ATOM 2942 C CA . THR B 1 44 ? -17.734 14.648 4.867 1 93.56 44 THR B CA 1
ATOM 2943 C C . THR B 1 44 ? -16.609 15.664 5.059 1 93.56 44 THR B C 1
ATOM 2945 O O . THR B 1 44 ? -16.375 16.516 4.195 1 93.56 44 THR B O 1
ATOM 2948 N N . GLY B 1 45 ? -16.078 15.609 6.281 1 93.88 45 GLY B N 1
ATOM 2949 C CA . GLY B 1 45 ? -14.875 16.406 6.504 1 93.88 45 GLY B CA 1
ATOM 2950 C C . GLY B 1 45 ? -15.141 17.688 7.254 1 93.88 45 GLY B C 1
ATOM 2951 O O . GLY B 1 45 ? -16.266 17.922 7.723 1 93.88 45 GLY B O 1
ATOM 2952 N N . VAL B 1 46 ? -14.047 18.516 7.402 1 94.69 46 VAL B N 1
ATOM 2953 C CA . VAL B 1 46 ? -14.102 19.75 8.195 1 94.69 46 VAL B CA 1
ATOM 2954 C C . VAL B 1 46 ? -13.031 20.719 7.719 1 94.69 46 VAL B C 1
ATOM 2956 O O . VAL B 1 46 ? -12.047 20.312 7.094 1 94.69 46 VAL B O 1
ATOM 2959 N N . GLN B 1 47 ? -13.359 21.938 7.906 1 96.25 47 GLN B N 1
ATOM 2960 C CA . GLN B 1 47 ? -12.273 22.906 7.793 1 96.25 47 GLN B CA 1
ATOM 2961 C C . GLN B 1 47 ? -11.328 22.812 8.984 1 96.25 47 GLN B C 1
ATOM 2963 O O . GLN B 1 47 ? -11.711 23.094 10.117 1 96.25 47 GLN B O 1
ATOM 2968 N N . HIS B 1 48 ? -10.039 22.406 8.656 1 95.88 48 HIS B N 1
ATOM 2969 C CA . HIS B 1 48 ? -9.125 22.016 9.719 1 95.88 48 HIS B CA 1
ATOM 2970 C C . HIS B 1 48 ? -7.848 22.844 9.688 1 95.88 48 HIS B C 1
ATOM 2972 O O . HIS B 1 48 ? -6.988 22.703 10.562 1 95.88 48 HIS B O 1
ATOM 2978 N N . ALA B 1 49 ? -7.703 23.75 8.766 1 97.75 49 ALA B N 1
ATOM 2979 C CA . ALA B 1 49 ? -6.48 24.547 8.617 1 97.75 49 ALA B CA 1
ATOM 2980 C C . ALA B 1 49 ? -6.352 25.562 9.734 1 97.75 49 ALA B C 1
ATOM 2982 O O . ALA B 1 49 ? -7.348 26.125 10.195 1 97.75 49 ALA B O 1
ATOM 2983 N N . LYS B 1 50 ? -5.152 25.797 10.18 1 97.62 50 LYS B N 1
ATOM 2984 C CA . LYS B 1 50 ? -4.816 26.828 11.148 1 97.62 50 LYS B CA 1
ATOM 2985 C C . LYS B 1 50 ? -3.762 27.781 10.594 1 97.62 50 LYS B C 1
ATOM 2987 O O . LYS B 1 50 ? -2.564 27.484 10.633 1 97.62 50 LYS B O 1
ATOM 2992 N N . LEU B 1 51 ? -4.176 28.812 10.125 1 97.56 51 LEU B N 1
ATOM 2993 C CA . LEU B 1 51 ? -3.275 29.781 9.508 1 97.56 51 LEU B CA 1
ATOM 2994 C C . LEU B 1 51 ? -3.844 31.203 9.617 1 97.56 51 LEU B C 1
ATOM 2996 O O . LEU B 1 51 ? -5.059 31.375 9.734 1 97.56 51 LEU B O 1
ATOM 3000 N N . TRP B 1 52 ? -3.002 32.219 9.641 1 97.69 52 TRP B N 1
ATOM 3001 C CA . TRP B 1 52 ? -3.447 33.594 9.57 1 97.69 52 TRP B CA 1
ATOM 3002 C C . TRP B 1 52 ? -2.352 34.5 8.992 1 97.69 52 TRP B C 1
ATOM 3004 O O . TRP B 1 52 ? -1.178 34.125 8.984 1 97.69 52 TRP B O 1
ATOM 3014 N N . THR B 1 53 ? -2.697 35.562 8.406 1 97.62 53 THR B N 1
ATOM 3015 C CA . THR B 1 53 ? -1.806 36.594 7.902 1 97.62 53 THR B CA 1
ATOM 3016 C C . THR B 1 53 ? -2.201 37.969 8.461 1 97.62 53 THR B C 1
ATOM 3018 O O . THR B 1 53 ? -3.348 38.188 8.867 1 97.62 53 THR B O 1
ATOM 3021 N N . VAL B 1 54 ? -1.197 38.812 8.562 1 96.69 54 VAL B N 1
ATOM 3022 C CA . VAL B 1 54 ? -1.428 40.188 9.031 1 96.69 54 VAL B CA 1
ATOM 3023 C C . VAL B 1 54 ? -0.745 41.188 8.086 1 96.69 54 VAL B C 1
ATOM 3025 O O . VAL B 1 54 ? 0.465 41.094 7.863 1 96.69 54 VAL B O 1
ATOM 3028 N N . ASP B 1 55 ? -1.446 42.062 7.551 1 94.38 55 ASP B N 1
ATOM 3029 C CA . ASP B 1 55 ? -0.996 43.219 6.762 1 94.38 55 ASP B CA 1
ATOM 3030 C C . ASP B 1 55 ? -0.145 42.781 5.578 1 94.38 55 ASP B C 1
ATOM 3032 O O . ASP B 1 55 ? 0.808 43.438 5.195 1 94.38 55 ASP B O 1
ATOM 3036 N N . ASN B 1 56 ? -0.333 41.594 5.176 1 90.75 56 ASN B N 1
ATOM 3037 C CA . ASN B 1 56 ? 0.443 41.031 4.082 1 90.75 56 ASN B CA 1
ATOM 3038 C C . ASN B 1 56 ? 1.941 41.094 4.367 1 90.75 56 ASN B C 1
ATOM 3040 O O . ASN B 1 56 ? 2.742 41.281 3.453 1 90.75 56 ASN B O 1
ATOM 3044 N N . GLN B 1 57 ? 2.213 41.062 5.625 1 96.12 57 GLN B N 1
ATOM 3045 C CA . GLN B 1 57 ? 3.605 41.156 6.047 1 96.12 57 GLN B CA 1
ATOM 3046 C C . GLN B 1 57 ? 4.012 39.938 6.898 1 96.12 57 GLN B C 1
ATOM 3048 O O . GLN B 1 57 ? 5.152 39.5 6.832 1 96.12 57 GLN B O 1
ATOM 3053 N N . HIS B 1 58 ? 3.07 39.594 7.738 1 97.5 58 HIS B N 1
ATOM 3054 C CA . HIS B 1 58 ? 3.318 38.5 8.688 1 97.5 58 HIS B CA 1
ATOM 3055 C C . HIS B 1 58 ? 2.332 37.344 8.477 1 97.5 58 HIS B C 1
ATOM 3057 O O . HIS B 1 58 ? 1.271 37.531 7.883 1 97.5 58 HIS B O 1
ATOM 3063 N N . GLY B 1 59 ? 2.682 36.188 8.867 1 97.56 59 GLY B N 1
ATOM 3064 C CA . GLY B 1 59 ? 1.787 35.031 8.773 1 97.56 59 GLY B CA 1
ATOM 3065 C C . GLY B 1 59 ? 2.15 33.906 9.727 1 97.56 59 GLY B C 1
ATOM 3066 O O . GLY B 1 59 ? 3.189 33.969 10.383 1 97.56 59 GLY B O 1
ATOM 3067 N N . TYR B 1 60 ? 1.223 33.062 9.828 1 97.94 60 TYR B N 1
ATOM 3068 C CA . TYR B 1 60 ? 1.399 31.875 10.68 1 97.94 60 TYR B CA 1
ATOM 3069 C C . TYR B 1 60 ? 0.694 30.656 10.094 1 97.94 60 TYR B C 1
ATOM 3071 O O . TYR B 1 60 ? -0.381 30.781 9.5 1 97.94 60 TYR B O 1
ATOM 3079 N N . LEU B 1 61 ? 1.325 29.562 10.164 1 98.19 61 LEU B N 1
ATOM 3080 C CA . LEU B 1 61 ? 0.769 28.25 9.805 1 98.19 61 LEU B CA 1
ATOM 3081 C C . LEU B 1 61 ? 1.27 27.172 10.75 1 98.19 61 LEU B C 1
ATOM 3083 O O . LEU B 1 61 ? 2.463 27.109 11.055 1 98.19 61 LEU B O 1
ATOM 3087 N N . GLY B 1 62 ? 0.349 26.359 11.32 1 98 62 GLY B N 1
ATOM 3088 C CA . GLY B 1 62 ? 0.807 25.297 12.203 1 98 62 GLY B CA 1
ATOM 3089 C C . GLY B 1 62 ? -0.318 24.406 12.695 1 98 62 GLY B C 1
ATOM 3090 O O . GLY B 1 62 ? -1.371 24.312 12.062 1 98 62 GLY B O 1
ATOM 3091 N N . SER B 1 63 ? -0.056 23.719 13.781 1 97.75 63 SER B N 1
ATOM 3092 C CA . SER B 1 63 ? -0.97 22.703 14.297 1 97.75 63 SER B CA 1
ATOM 3093 C C . SER B 1 63 ? -1.969 23.312 15.281 1 97.75 63 SER B C 1
ATOM 3095 O O . SER B 1 63 ? -3.006 22.703 15.57 1 97.75 63 SER B O 1
ATOM 3097 N N . ALA B 1 64 ? -1.751 24.531 15.727 1 95.81 64 ALA B N 1
ATOM 3098 C CA . ALA B 1 64 ? -2.494 25.062 16.859 1 95.81 64 ALA B CA 1
ATOM 3099 C C . ALA B 1 64 ? -3.859 25.578 16.438 1 95.81 64 ALA B C 1
ATOM 3101 O O . ALA B 1 64 ? -3.949 26.453 15.562 1 95.81 64 ALA B O 1
ATOM 3102 N N . ASN B 1 65 ? -4.855 25.031 17.062 1 92.12 65 ASN B N 1
ATOM 3103 C CA . ASN B 1 65 ? -6.156 25.688 16.984 1 92.12 65 ASN B CA 1
ATOM 3104 C C . ASN B 1 65 ? -6.125 27.078 17.641 1 92.12 65 ASN B C 1
ATOM 3106 O O . ASN B 1 65 ? -5.254 27.359 18.469 1 92.12 65 ASN B O 1
ATOM 3110 N N . MET B 1 66 ? -7.066 27.875 17.203 1 88.56 66 MET B N 1
ATOM 3111 C CA . MET B 1 66 ? -7.09 29.219 17.766 1 88.56 66 MET B CA 1
ATOM 3112 C C . MET B 1 66 ? -8 29.281 18.984 1 88.56 66 MET B C 1
ATOM 3114 O O . MET B 1 66 ? -8.984 30.016 18.984 1 88.56 66 MET B O 1
ATOM 3118 N N . ASP B 1 67 ? -7.691 28.594 20.016 1 87 67 ASP B N 1
ATOM 3119 C CA . ASP B 1 67 ? -8.398 28.609 21.297 1 87 67 ASP B CA 1
ATOM 3120 C C . ASP B 1 67 ? -7.43 28.469 22.469 1 87 67 ASP B C 1
ATOM 3122 O O . ASP B 1 67 ? -6.254 28.156 22.266 1 87 67 ASP B O 1
ATOM 3126 N N . TRP B 1 68 ? -7.934 28.766 23.594 1 87.75 68 TRP B N 1
ATOM 3127 C CA . TRP B 1 68 ? -7.062 28.875 24.75 1 87.75 68 TRP B CA 1
ATOM 3128 C C . TRP B 1 68 ? -6.48 27.516 25.125 1 87.75 68 TRP B C 1
ATOM 3130 O O . TRP B 1 68 ? -5.352 27.422 25.609 1 87.75 68 TRP B O 1
ATOM 3140 N N . ARG B 1 69 ? -7.133 26.422 24.969 1 88.06 69 ARG B N 1
ATOM 3141 C CA . ARG B 1 69 ? -6.629 25.094 25.312 1 88.06 69 ARG B CA 1
ATOM 3142 C C . ARG B 1 69 ? -5.402 24.75 24.469 1 88.06 69 ARG B C 1
ATOM 3144 O O . ARG B 1 69 ? -4.391 24.281 25 1 88.06 69 ARG B O 1
ATOM 3151 N N . SER B 1 70 ? -5.562 24.953 23.172 1 89.5 70 SER B N 1
ATOM 3152 C CA . SER B 1 70 ? -4.469 24.672 22.234 1 89.5 70 SER B CA 1
ATOM 3153 C C . SER B 1 70 ? -3.234 25.5 22.578 1 89.5 70 SER B C 1
ATOM 3155 O O . SER B 1 70 ? -2.107 25 22.5 1 89.5 70 SER B O 1
ATOM 3157 N N . LEU B 1 71 ? -3.436 26.703 23.062 1 89.19 71 LEU B N 1
ATOM 3158 C CA . LEU B 1 71 ? -2.334 27.656 23.203 1 89.19 71 LEU B CA 1
ATOM 3159 C C . LEU B 1 71 ? -1.674 27.516 24.578 1 89.19 71 LEU B C 1
ATOM 3161 O O . LEU B 1 71 ? -0.567 28.016 24.797 1 89.19 71 LEU B O 1
ATOM 3165 N N . THR B 1 72 ? -2.398 26.719 25.453 1 90.44 72 THR B N 1
ATOM 3166 C CA . THR B 1 72 ? -1.824 26.688 26.797 1 90.44 72 THR B CA 1
ATOM 3167 C C . THR B 1 72 ? -1.655 25.25 27.281 1 90.44 72 THR B C 1
ATOM 3169 O O . THR B 1 72 ? -0.826 24.984 28.156 1 90.44 72 THR B O 1
ATOM 3172 N N . GLN B 1 73 ? -2.461 24.328 26.719 1 92.19 73 GLN B N 1
ATOM 3173 C CA . GLN B 1 73 ? -2.551 23 27.328 1 92.19 73 GLN B CA 1
ATOM 3174 C C . GLN B 1 73 ? -2.115 21.922 26.344 1 92.19 73 GLN B C 1
ATOM 3176 O O . GLN B 1 73 ? -1.899 20.766 26.734 1 92.19 73 GLN B O 1
ATOM 3181 N N . VAL B 1 74 ? -1.949 22.266 25.125 1 94.06 74 VAL B N 1
ATOM 3182 C CA . VAL B 1 74 ? -1.64 21.312 24.062 1 94.06 74 VAL B CA 1
ATOM 3183 C C . VAL B 1 74 ? -0.268 21.625 23.469 1 94.06 74 VAL B C 1
ATOM 3185 O O . VAL B 1 74 ? 0.113 22.797 23.359 1 94.06 74 VAL B O 1
ATOM 3188 N N . LYS B 1 75 ? 0.534 20.625 23.297 1 96.12 75 LYS B N 1
ATOM 3189 C CA . LYS B 1 75 ? 1.803 20.828 22.594 1 96.12 75 LYS B CA 1
ATOM 3190 C C . LYS B 1 75 ? 1.584 21.047 21.109 1 96.12 75 LYS B C 1
ATOM 3192 O O . LYS B 1 75 ? 1.061 20.188 20.406 1 96.12 75 LYS B O 1
ATOM 3197 N N . GLU B 1 76 ? 1.952 22.219 20.625 1 97.06 76 GLU B N 1
ATOM 3198 C CA . GLU B 1 76 ? 1.737 22.625 19.25 1 97.06 76 GLU B CA 1
ATOM 3199 C C . GLU B 1 76 ? 3.049 23.047 18.594 1 97.06 76 GLU B C 1
ATOM 3201 O O . GLU B 1 76 ? 4.027 23.344 19.281 1 97.06 76 GLU B O 1
ATOM 3206 N N . LEU B 1 77 ? 3.066 23.016 17.297 1 97.56 77 LEU B N 1
ATOM 3207 C CA . LEU B 1 77 ? 4.195 23.516 16.531 1 97.56 77 LEU B CA 1
ATOM 3208 C C . LEU B 1 77 ? 3.717 24.234 15.266 1 97.56 77 LEU B C 1
ATOM 3210 O O . LEU B 1 77 ? 2.799 23.75 14.594 1 97.56 77 LEU B O 1
ATOM 3214 N N . GLY B 1 78 ? 4.281 25.391 15.008 1 97.44 78 GLY B N 1
ATOM 3215 C CA . GLY B 1 78 ? 3.99 26.141 13.797 1 97.44 78 GLY B CA 1
ATOM 3216 C C . GLY B 1 78 ? 5.152 27 13.336 1 97.44 78 GLY B C 1
ATOM 3217 O O . GLY B 1 78 ? 6.227 26.984 13.945 1 97.44 78 GLY B O 1
ATOM 3218 N N . VAL B 1 79 ? 4.945 27.609 12.211 1 96.94 79 VAL B N 1
ATOM 3219 C CA . VAL B 1 79 ? 5.914 28.547 11.656 1 96.94 79 VAL B CA 1
ATOM 3220 C C . VAL B 1 79 ? 5.316 29.938 11.617 1 96.94 79 VAL B C 1
ATOM 3222 O O . VAL B 1 79 ? 4.164 30.125 11.211 1 96.94 79 VAL B O 1
ATOM 3225 N N . PHE B 1 80 ? 6.062 30.891 12.156 1 96.56 80 PHE B N 1
ATOM 3226 C CA . PHE B 1 80 ? 5.703 32.312 12.125 1 96.56 80 PHE B CA 1
ATOM 3227 C C . PHE B 1 80 ? 6.582 33.062 11.148 1 96.56 80 PHE B C 1
ATOM 3229 O O . PHE B 1 80 ? 7.812 33.031 11.234 1 96.56 80 PHE B O 1
ATOM 3236 N N . PHE B 1 81 ? 5.902 33.688 10.148 1 93.75 81 PHE B N 1
ATOM 3237 C CA . PHE B 1 81 ? 6.547 34.562 9.172 1 93.75 81 PHE B CA 1
ATOM 3238 C C . PHE B 1 81 ? 6.535 36 9.648 1 93.75 81 PHE B C 1
ATOM 3240 O O . PHE B 1 81 ? 5.48 36.625 9.695 1 93.75 81 PHE B O 1
ATOM 3247 N N . LYS B 1 82 ? 7.742 36.438 9.969 1 95.31 82 LYS B N 1
ATOM 3248 C CA . LYS B 1 82 ? 7.824 37.844 10.367 1 95.31 82 LYS B CA 1
ATOM 3249 C C . LYS B 1 82 ? 8.43 38.688 9.25 1 95.31 82 LYS B C 1
ATOM 3251 O O . LYS B 1 82 ? 9.547 38.438 8.805 1 95.31 82 LYS B O 1
ATOM 3256 N N . ASP B 1 83 ? 7.754 39.688 8.766 1 94.88 83 ASP B N 1
ATOM 3257 C CA . ASP B 1 83 ? 8.203 40.594 7.727 1 94.88 83 ASP B CA 1
ATOM 3258 C C . ASP B 1 83 ? 8.578 39.844 6.453 1 94.88 83 ASP B C 1
ATOM 3260 O O . ASP B 1 83 ? 9.688 40 5.941 1 94.88 83 ASP B O 1
ATOM 3264 N N . CYS B 1 84 ? 7.699 39 6.047 1 94.69 84 CYS B N 1
ATOM 3265 C CA . CYS B 1 84 ? 7.848 38.188 4.836 1 94.69 84 CYS B CA 1
ATOM 3266 C C . CYS B 1 84 ? 6.684 38.438 3.881 1 94.69 84 CYS B C 1
ATOM 3268 O O . CYS B 1 84 ? 5.844 37.562 3.688 1 94.69 84 CYS B O 1
ATOM 3270 N N . PRO B 1 85 ? 6.691 39.531 3.191 1 95.81 85 PRO B N 1
ATOM 3271 C CA . PRO B 1 85 ? 5.52 39.906 2.396 1 95.81 85 PRO B CA 1
ATOM 3272 C C . PRO B 1 85 ? 5.188 38.875 1.314 1 95.81 85 PRO B C 1
ATOM 3274 O O . PRO B 1 85 ? 4.012 38.625 1.046 1 95.81 85 PRO B O 1
ATOM 3277 N N . ARG B 1 86 ? 6.16 38.281 0.684 1 95.69 86 ARG B N 1
ATOM 3278 C CA . ARG B 1 86 ? 5.898 37.312 -0.378 1 95.69 86 ARG B CA 1
ATOM 3279 C C . ARG B 1 86 ? 5.23 36.031 0.176 1 95.69 86 ARG B C 1
ATOM 3281 O O . ARG B 1 86 ? 4.266 35.531 -0.402 1 95.69 86 ARG B O 1
ATOM 3288 N N . LEU B 1 87 ? 5.754 35.562 1.269 1 96.75 87 LEU B N 1
ATOM 3289 C CA . LEU B 1 87 ? 5.172 34.406 1.911 1 96.75 87 LEU B CA 1
ATOM 3290 C C . LEU B 1 87 ? 3.777 34.719 2.441 1 96.75 87 LEU B C 1
ATOM 3292 O O . LEU B 1 87 ? 2.861 33.906 2.297 1 96.75 87 LEU B O 1
ATOM 3296 N N . ALA B 1 88 ? 3.682 35.875 3.041 1 97.06 88 ALA B N 1
ATOM 3297 C CA . ALA B 1 88 ? 2.393 36.281 3.592 1 97.06 88 ALA B CA 1
ATOM 3298 C C . ALA B 1 88 ? 1.338 36.406 2.496 1 97.06 88 ALA B C 1
ATOM 3300 O O . ALA B 1 88 ? 0.185 36 2.693 1 97.06 88 ALA B O 1
ATOM 3301 N N . THR B 1 89 ? 1.741 36.906 1.388 1 96.62 89 THR B N 1
ATOM 3302 C CA . THR B 1 89 ? 0.823 37.062 0.263 1 96.62 89 THR B CA 1
ATOM 3303 C C . THR B 1 89 ? 0.383 35.688 -0.253 1 96.62 89 THR B C 1
ATOM 3305 O O . THR B 1 89 ? -0.794 35.5 -0.555 1 96.62 89 THR B O 1
ATOM 3308 N N . ASP B 1 90 ? 1.33 34.812 -0.397 1 97.44 90 ASP B N 1
ATOM 3309 C CA . ASP B 1 90 ? 0.984 33.5 -0.871 1 97.44 90 ASP B CA 1
ATOM 3310 C C . ASP B 1 90 ? 0.059 32.781 0.116 1 97.44 90 ASP B C 1
ATOM 3312 O O . ASP B 1 90 ? -0.894 32.125 -0.289 1 97.44 90 ASP B O 1
ATOM 3316 N N . LEU B 1 91 ? 0.35 32.906 1.387 1 98 91 LEU B N 1
ATOM 3317 C CA . LEU B 1 91 ? -0.513 32.344 2.416 1 98 91 LEU B CA 1
ATOM 3318 C C . LEU B 1 91 ? -1.905 32.969 2.363 1 98 91 LEU B C 1
ATOM 3320 O O . LEU B 1 91 ? -2.906 32.25 2.545 1 98 91 LEU B O 1
ATOM 3324 N N . SER B 1 92 ? -1.968 34.219 2.119 1 97 92 SER B N 1
ATOM 3325 C CA . SER B 1 92 ? -3.242 34.938 2.016 1 97 92 SER B CA 1
ATOM 3326 C C . SER B 1 92 ? -4.086 34.375 0.872 1 97 92 SER B C 1
ATOM 3328 O O . SER B 1 92 ? -5.316 34.344 0.96 1 97 92 SER B O 1
ATOM 3330 N N . LYS B 1 93 ? -3.445 33.938 -0.15 1 97.44 93 LYS B N 1
ATOM 3331 C CA . LYS B 1 93 ? -4.176 33.344 -1.261 1 97.44 93 LYS B CA 1
ATOM 3332 C C . LYS B 1 93 ? -4.883 32.062 -0.821 1 97.44 93 LYS B C 1
ATOM 3334 O O . LYS B 1 93 ? -5.988 31.766 -1.283 1 97.44 93 LYS B O 1
ATOM 3339 N N . ILE B 1 94 ? -4.25 31.297 0.033 1 98.06 94 ILE B N 1
ATOM 3340 C CA . ILE B 1 94 ? -4.848 30.078 0.542 1 98.06 94 ILE B CA 1
ATOM 3341 C C . ILE B 1 94 ? -6.066 30.406 1.396 1 98.06 94 ILE B C 1
ATOM 3343 O O . ILE B 1 94 ? -7.125 29.781 1.246 1 98.06 94 ILE B O 1
ATOM 3347 N N . ILE B 1 95 ? -5.914 31.406 2.236 1 97.75 95 ILE B N 1
ATOM 3348 C CA . ILE B 1 95 ? -7.027 31.859 3.07 1 97.75 95 ILE B CA 1
ATOM 3349 C C . ILE B 1 95 ? -8.164 32.344 2.189 1 97.75 95 ILE B C 1
ATOM 3351 O O . ILE B 1 95 ? -9.328 32.031 2.42 1 97.75 95 ILE B O 1
ATOM 3355 N N . GLY B 1 96 ? -7.781 33.094 1.201 1 96.94 96 GLY B N 1
ATOM 3356 C CA . GLY B 1 96 ? -8.766 33.562 0.246 1 96.94 96 GLY B CA 1
ATOM 3357 C C . GLY B 1 96 ? -9.484 32.438 -0.489 1 96.94 96 GLY B C 1
ATOM 3358 O O . GLY B 1 96 ? -10.68 32.531 -0.747 1 96.94 96 GLY B O 1
ATOM 3359 N N . ALA B 1 97 ? -8.758 31.453 -0.86 1 98.06 97 ALA B N 1
ATOM 3360 C CA . ALA B 1 97 ? -9.344 30.312 -1.549 1 98.06 97 ALA B CA 1
ATOM 3361 C C . ALA B 1 97 ? -10.375 29.609 -0.667 1 98.06 97 ALA B C 1
ATOM 3363 O O . ALA B 1 97 ? -11.477 29.297 -1.122 1 98.06 97 ALA B O 1
ATOM 3364 N N . PHE B 1 98 ? -10.016 29.375 0.607 1 98.25 98 PHE B N 1
ATOM 3365 C CA . PHE B 1 98 ? -10.992 28.812 1.533 1 98.25 98 PHE B CA 1
ATOM 3366 C C . PHE B 1 98 ? -12.227 29.688 1.629 1 98.25 98 PHE B C 1
ATOM 3368 O O . PHE B 1 98 ? -13.352 29.188 1.648 1 98.25 98 PHE B O 1
ATOM 3375 N N . GLY B 1 99 ? -12.023 30.969 1.689 1 97.75 99 GLY B N 1
ATOM 3376 C CA . GLY B 1 99 ? -13.133 31.906 1.742 1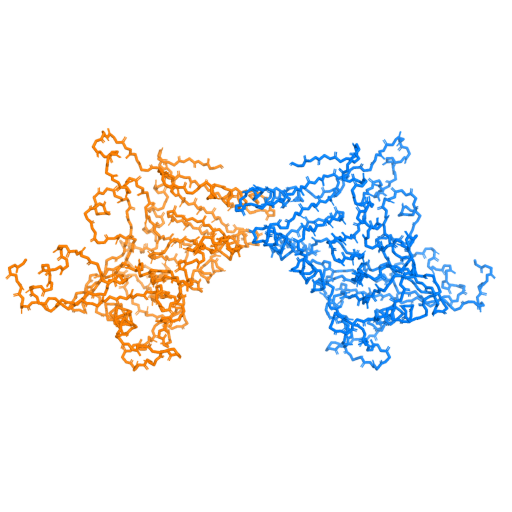 97.75 99 GLY B CA 1
ATOM 3377 C C . GLY B 1 99 ? -14.016 31.859 0.51 1 97.75 99 GLY B C 1
ATOM 3378 O O . GLY B 1 99 ? -15.242 31.953 0.615 1 97.75 99 GLY B O 1
ATOM 3379 N N . HIS B 1 100 ? -13.375 31.75 -0.602 1 97.31 100 HIS B N 1
ATOM 3380 C CA . HIS B 1 100 ? -14.117 31.656 -1.856 1 97.31 100 HIS B CA 1
ATOM 3381 C C . HIS B 1 100 ? -14.992 30.406 -1.885 1 97.31 100 HIS B C 1
ATOM 3383 O O . HIS B 1 100 ? -16.156 30.469 -2.283 1 97.31 100 HIS B O 1
ATOM 3389 N N . VAL B 1 101 ? -14.484 29.297 -1.456 1 97.56 101 VAL B N 1
ATOM 3390 C CA . VAL B 1 101 ? -15.211 28.031 -1.443 1 97.56 101 VAL B CA 1
ATOM 3391 C C . VAL B 1 101 ? -16.375 28.125 -0.464 1 97.56 101 VAL B C 1
ATOM 3393 O O . VAL B 1 101 ? -17.406 27.453 -0.651 1 97.56 101 VAL B O 1
ATOM 3396 N N . ALA B 1 102 ? -16.203 28.953 0.572 1 97.25 102 ALA B N 1
ATOM 3397 C CA . ALA B 1 102 ? -17.219 29.078 1.615 1 97.25 102 ALA B CA 1
ATOM 3398 C C . ALA B 1 102 ? -18.406 29.922 1.134 1 97.25 102 ALA B C 1
ATOM 3400 O O . ALA B 1 102 ? -19.438 30 1.811 1 97.25 102 ALA B O 1
ATOM 3401 N N . GLU B 1 103 ? -18.297 30.531 0.009 1 95.56 103 GLU B N 1
ATOM 3402 C CA . GLU B 1 103 ? -19.359 31.391 -0.488 1 95.56 103 GLU B CA 1
ATOM 3403 C C . GLU B 1 103 ? -20.609 30.594 -0.827 1 95.56 103 GLU B C 1
ATOM 3405 O O . GLU B 1 103 ? -20.516 29.469 -1.318 1 95.56 103 GLU B O 1
ATOM 3410 N N . PRO B 1 104 ? -21.703 31.234 -0.548 1 91.81 104 PRO B N 1
ATOM 3411 C CA . PRO B 1 104 ? -22.938 30.547 -0.907 1 91.81 104 PRO B CA 1
ATOM 3412 C C . PRO B 1 104 ? -23.047 30.266 -2.404 1 91.81 104 PRO B C 1
ATOM 3414 O O . PRO B 1 104 ? -22.641 31.094 -3.223 1 91.81 104 PRO B O 1
ATOM 3417 N N . GLY B 1 105 ? -23.531 29.172 -2.812 1 89.25 105 GLY B N 1
ATOM 3418 C CA . GLY B 1 105 ? -23.828 28.844 -4.199 1 89.25 105 GLY B CA 1
ATOM 3419 C C . GLY B 1 105 ? -22.625 28.328 -4.961 1 89.25 105 GLY B C 1
ATOM 3420 O O . GLY B 1 105 ? -22.656 28.219 -6.191 1 89.25 105 GLY B O 1
ATOM 3421 N N . ILE B 1 106 ? -21.578 28.125 -4.312 1 90.81 106 ILE B N 1
ATOM 3422 C CA . ILE B 1 106 ? -20.391 27.562 -4.969 1 90.81 106 ILE B CA 1
ATOM 3423 C C . ILE B 1 106 ? -20.75 26.219 -5.609 1 90.81 106 ILE B C 1
ATOM 3425 O O . ILE B 1 106 ? -21.5 25.438 -5.043 1 90.81 106 ILE B O 1
ATOM 3429 N N . MET B 1 107 ? -20.297 26 -6.922 1 89.12 107 MET B N 1
ATOM 3430 C CA . MET B 1 107 ? -20.531 24.766 -7.664 1 89.12 107 MET B CA 1
ATOM 3431 C C . MET B 1 107 ? -19.203 24.156 -8.141 1 89.12 107 MET B C 1
ATOM 3433 O O . MET B 1 107 ? -18.25 24.875 -8.414 1 89.12 107 MET B O 1
ATOM 3437 N N . PHE B 1 108 ? -19.234 22.844 -8.234 1 90.69 108 PHE B N 1
ATOM 3438 C CA . PHE B 1 108 ? -18.062 22.141 -8.758 1 90.69 108 PHE B CA 1
ATOM 3439 C C . PHE B 1 108 ? -18.203 21.891 -10.258 1 90.69 108 PHE B C 1
ATOM 3441 O O . PHE B 1 108 ? -19.297 21.594 -10.742 1 90.69 108 PHE B O 1
ATOM 3448 N N . PRO B 1 109 ? -17.047 21.953 -10.977 1 90.56 109 PRO B N 1
ATOM 3449 C CA . PRO B 1 109 ? -15.734 22.375 -10.492 1 90.56 109 PRO B CA 1
ATOM 3450 C C . PRO B 1 109 ? -15.688 23.875 -10.156 1 90.56 109 PRO B C 1
ATOM 3452 O O . PRO B 1 109 ? -16.375 24.672 -10.797 1 90.56 109 PRO B O 1
ATOM 3455 N N . ILE B 1 110 ? -14.914 24.234 -9.172 1 93.94 110 ILE B N 1
ATOM 3456 C CA . ILE B 1 110 ? -14.852 25.609 -8.688 1 93.94 110 ILE B CA 1
ATOM 3457 C C . ILE B 1 110 ? -14.148 26.484 -9.711 1 93.94 110 ILE B C 1
ATOM 3459 O O . ILE B 1 110 ? -13.094 26.125 -10.242 1 93.94 110 ILE B O 1
ATOM 3463 N N . ASN B 1 111 ? -14.719 27.547 -9.953 1 92.81 111 ASN B N 1
ATOM 3464 C CA . ASN B 1 111 ? -14.109 28.547 -10.828 1 92.81 111 ASN B CA 1
ATOM 3465 C C . ASN B 1 111 ? -13.148 29.453 -10.062 1 92.81 111 ASN B C 1
ATOM 3467 O O . ASN B 1 111 ? -13.57 30.203 -9.18 1 92.81 111 ASN B O 1
ATOM 3471 N N . TRP B 1 112 ? -11.938 29.359 -10.422 1 96.25 112 TRP B N 1
ATOM 3472 C CA . TRP B 1 112 ? -10.922 30.172 -9.766 1 96.25 112 TRP B CA 1
ATOM 3473 C C . TRP B 1 112 ? -10.547 31.375 -10.633 1 96.25 112 TRP B C 1
ATOM 3475 O O . TRP B 1 112 ? -10.258 31.219 -11.82 1 96.25 112 TRP B O 1
ATOM 3485 N N . THR B 1 113 ? -10.539 32.531 -10.047 1 94.62 113 THR B N 1
ATOM 3486 C CA . THR B 1 113 ? -9.992 33.719 -10.727 1 94.62 113 THR B CA 1
ATOM 3487 C C . THR B 1 113 ? -8.477 33.781 -10.547 1 94.62 113 THR B C 1
ATOM 3489 O O . THR B 1 113 ? -7.902 33.031 -9.758 1 94.62 113 THR B O 1
ATOM 3492 N N . SER B 1 114 ? -7.852 34.656 -11.195 1 95.06 114 SER B N 1
ATOM 3493 C CA . SER B 1 114 ? -6.395 34.75 -11.211 1 95.06 114 SER B CA 1
ATOM 3494 C C . SER B 1 114 ? -5.848 35.125 -9.828 1 95.06 114 SER B C 1
ATOM 3496 O O . SER B 1 114 ? -4.699 34.812 -9.508 1 95.06 114 SER B O 1
ATOM 3498 N N . GLU B 1 115 ? -6.641 35.719 -9.047 1 94.44 115 GLU B N 1
ATOM 3499 C CA . GLU B 1 115 ? -6.172 36.156 -7.738 1 94.44 115 GLU B CA 1
ATOM 3500 C C . GLU B 1 115 ? -5.855 35 -6.824 1 94.44 115 GLU B C 1
ATOM 3502 O O . GLU B 1 115 ? -5.117 35.125 -5.848 1 94.44 115 GLU B O 1
ATOM 3507 N N . PHE B 1 116 ? -6.418 33.781 -7.18 1 95.56 116 PHE B N 1
ATOM 3508 C CA . PHE B 1 116 ? -6.215 32.625 -6.324 1 95.56 116 PHE B CA 1
ATOM 3509 C C . PHE B 1 116 ? -5.094 31.75 -6.867 1 95.56 116 PHE B C 1
ATOM 3511 O O . PHE B 1 116 ? -4.621 30.844 -6.176 1 95.56 116 PHE B O 1
ATOM 3518 N N . THR B 1 117 ? -4.68 32.031 -8.07 1 96.5 117 THR B N 1
ATOM 3519 C CA . THR B 1 117 ? -3.674 31.188 -8.711 1 96.5 117 THR B CA 1
ATOM 3520 C C . THR B 1 117 ? -2.355 31.25 -7.945 1 96.5 117 THR B C 1
ATOM 3522 O O . THR B 1 117 ? -1.911 32.312 -7.543 1 96.5 117 THR B O 1
ATOM 3525 N N . ALA B 1 118 ? -1.83 30.094 -7.703 1 96.81 118 ALA B N 1
ATOM 3526 C CA . ALA B 1 118 ? -0.54 30.016 -7.023 1 96.81 118 ALA B CA 1
ATOM 3527 C C . ALA B 1 118 ? 0.605 29.938 -8.031 1 96.81 118 ALA B C 1
ATOM 3529 O O . ALA B 1 118 ? 0.559 29.141 -8.969 1 96.81 118 ALA B O 1
ATOM 3530 N N . ILE B 1 119 ? 1.61 30.703 -7.777 1 96.19 119 ILE B N 1
ATOM 3531 C CA . ILE B 1 119 ? 2.791 30.703 -8.633 1 96.19 119 ILE B CA 1
ATOM 3532 C C . ILE B 1 119 ? 3.854 29.766 -8.047 1 96.19 119 ILE B C 1
ATOM 3534 O O . ILE B 1 119 ? 4.613 29.141 -8.781 1 96.19 119 ILE B O 1
ATOM 3538 N N . TYR B 1 120 ? 3.871 29.641 -6.812 1 98 120 TYR B N 1
ATOM 3539 C CA . TYR B 1 120 ? 4.895 28.844 -6.141 1 98 120 TYR B CA 1
ATOM 3540 C C . TYR B 1 120 ? 4.363 27.469 -5.785 1 98 120 TYR B C 1
ATOM 3542 O O . TYR B 1 120 ? 3.254 27.328 -5.27 1 98 120 TYR B O 1
ATOM 3550 N N . ASN B 1 121 ? 5.102 26.516 -6.18 1 98.38 121 ASN B N 1
ATOM 3551 C CA . ASN B 1 121 ? 4.844 25.094 -5.906 1 98.38 121 ASN B CA 1
ATOM 3552 C C . ASN B 1 121 ? 6.129 24.281 -5.934 1 98.38 121 ASN B C 1
ATOM 3554 O O . ASN B 1 121 ? 7.227 24.844 -5.961 1 98.38 121 ASN B O 1
ATOM 3558 N N . ARG B 1 122 ? 5.996 23 -5.895 1 97.62 122 ARG B N 1
ATOM 3559 C CA . ARG B 1 122 ? 7.16 22.125 -5.773 1 97.62 122 ARG B CA 1
ATOM 3560 C C . ARG B 1 122 ? 8.125 22.344 -6.938 1 97.62 122 ARG B C 1
ATOM 3562 O O . ARG B 1 122 ? 9.344 22.391 -6.738 1 97.62 122 ARG B O 1
ATOM 3569 N N . THR B 1 123 ? 7.617 22.469 -8.125 1 97.12 123 THR B N 1
ATOM 3570 C CA . THR B 1 123 ? 8.461 22.562 -9.312 1 97.12 123 THR B CA 1
ATOM 3571 C C . THR B 1 123 ? 8.891 24.016 -9.555 1 97.12 123 THR B C 1
ATOM 3573 O O . THR B 1 123 ? 9.82 24.266 -10.32 1 97.12 123 THR B O 1
ATOM 3576 N N . ASN B 1 124 ? 8.242 24.984 -8.953 1 98.06 124 ASN B N 1
ATOM 3577 C CA . ASN B 1 124 ? 8.586 26.406 -8.984 1 98.06 124 ASN B CA 1
ATOM 3578 C C . ASN B 1 124 ? 8.547 27.031 -7.594 1 98.06 124 ASN B C 1
ATOM 3580 O O . ASN B 1 124 ? 7.738 27.922 -7.328 1 98.06 124 ASN B O 1
ATOM 3584 N N . PRO B 1 125 ? 9.492 26.688 -6.785 1 98.12 125 PRO B N 1
ATOM 3585 C CA . PRO B 1 125 ? 9.469 27.172 -5.402 1 98.12 125 PRO B CA 1
ATOM 3586 C C . PRO B 1 125 ? 9.883 28.625 -5.281 1 98.12 125 PRO B C 1
ATOM 3588 O O . PRO B 1 125 ? 10.547 29.172 -6.172 1 98.12 125 PRO B O 1
ATOM 3591 N N . MET B 1 126 ? 9.414 29.25 -4.25 1 97.56 126 MET B N 1
ATOM 3592 C CA . MET B 1 126 ? 9.875 30.594 -3.893 1 97.56 126 MET B CA 1
ATOM 3593 C C . MET B 1 126 ? 11.312 30.547 -3.371 1 97.56 126 MET B C 1
ATOM 3595 O O . MET B 1 126 ? 11.602 29.859 -2.389 1 97.56 126 MET B O 1
ATOM 3599 N N . LYS B 1 127 ? 12.164 31.281 -4.082 1 95 127 LYS B N 1
ATOM 3600 C CA . LYS B 1 127 ? 13.547 31.375 -3.627 1 95 127 LYS B CA 1
ATOM 3601 C C . LYS B 1 127 ? 13.742 32.594 -2.719 1 95 127 LYS B C 1
ATOM 3603 O O . LYS B 1 127 ? 13.539 33.719 -3.139 1 95 127 LYS B O 1
ATOM 3608 N N . LEU B 1 128 ? 14.102 32.312 -1.435 1 91.94 128 LEU B N 1
ATOM 3609 C CA . LEU B 1 128 ? 14.273 33.406 -0.507 1 91.94 128 LEU B CA 1
ATOM 3610 C C . LEU B 1 128 ? 15.336 33.094 0.538 1 91.94 128 LEU B C 1
ATOM 3612 O O . LEU B 1 128 ? 15.852 31.969 0.578 1 91.94 128 LEU B O 1
ATOM 3616 N N . LEU B 1 129 ? 15.758 34.094 1.251 1 89.5 129 LEU B N 1
ATOM 3617 C CA . LEU B 1 129 ? 16.641 33.938 2.402 1 89.5 129 LEU B CA 1
ATOM 3618 C C . LEU B 1 129 ? 15.828 33.844 3.693 1 89.5 129 LEU B C 1
ATOM 3620 O O . LEU B 1 129 ? 15.195 34.812 4.105 1 89.5 129 LEU B O 1
ATOM 3624 N N . LEU B 1 130 ? 15.789 32.625 4.188 1 88.94 130 LEU B N 1
ATOM 3625 C CA . LEU B 1 130 ? 15.164 32.469 5.496 1 88.94 130 LEU B CA 1
ATOM 3626 C C . LEU B 1 130 ? 16.203 32.531 6.609 1 88.94 130 LEU B C 1
ATOM 3628 O O . LEU B 1 130 ? 17.016 31.641 6.762 1 88.94 130 LEU B O 1
ATOM 3632 N N . ASN B 1 131 ? 16.094 33.594 7.367 1 86.31 131 ASN B N 1
ATOM 3633 C CA . ASN B 1 131 ? 17.094 33.844 8.406 1 86.31 131 ASN B CA 1
ATOM 3634 C C . ASN B 1 131 ? 18.5 33.844 7.828 1 86.31 131 ASN B C 1
ATOM 3636 O O . ASN B 1 131 ? 19.422 33.281 8.414 1 86.31 131 ASN B O 1
ATOM 3640 N N . GLY B 1 132 ? 18.609 34.312 6.629 1 84.31 132 GLY B N 1
ATOM 3641 C CA . GLY B 1 132 ? 19.906 34.469 5.984 1 84.31 132 GLY B CA 1
ATOM 3642 C C . GLY B 1 132 ? 20.344 33.219 5.242 1 84.31 132 GLY B C 1
ATOM 3643 O O . GLY B 1 132 ? 21.406 33.219 4.613 1 84.31 132 GLY B O 1
ATOM 3644 N N . VAL B 1 133 ? 19.594 32.219 5.281 1 88.56 133 VAL B N 1
ATOM 3645 C CA . VAL B 1 133 ? 19.938 30.969 4.625 1 88.56 133 VAL B CA 1
ATOM 3646 C C . VAL B 1 133 ? 19.094 30.797 3.357 1 88.56 133 VAL B C 1
ATOM 3648 O O . VAL B 1 133 ? 17.875 30.875 3.402 1 88.56 133 VAL B O 1
ATOM 3651 N N . PRO B 1 134 ? 19.781 30.562 2.221 1 90.5 134 PRO B N 1
ATOM 3652 C CA . PRO B 1 134 ? 19 30.328 0.999 1 90.5 134 PRO B CA 1
ATOM 3653 C C . PRO B 1 134 ? 18.078 29.125 1.117 1 90.5 134 PRO B C 1
ATOM 3655 O O . PRO B 1 134 ? 18.484 28.078 1.638 1 90.5 134 PRO B O 1
ATOM 3658 N N . ALA B 1 135 ? 16.828 29.344 0.68 1 92.94 135 ALA B N 1
ATOM 3659 C CA . ALA B 1 135 ? 15.836 28.281 0.815 1 92.94 135 ALA B CA 1
ATOM 3660 C C . ALA B 1 135 ? 14.844 28.312 -0.343 1 92.94 135 ALA B C 1
ATOM 3662 O O . ALA B 1 135 ? 14.578 29.375 -0.914 1 92.94 135 ALA B O 1
ATOM 3663 N N . ASN B 1 136 ? 14.414 27.141 -0.778 1 96.25 136 ASN B N 1
ATOM 3664 C CA . ASN B 1 136 ? 13.266 26.969 -1.659 1 96.25 136 ASN B CA 1
ATOM 3665 C C . ASN B 1 136 ? 11.992 26.672 -0.869 1 96.25 136 ASN B C 1
ATOM 3667 O O . ASN B 1 136 ? 11.93 25.688 -0.137 1 96.25 136 ASN B O 1
ATOM 3671 N N . VAL B 1 137 ? 10.969 27.562 -1.075 1 97.62 137 VAL B N 1
ATOM 3672 C CA . VAL B 1 137 ? 9.812 27.484 -0.191 1 97.62 137 VAL B CA 1
ATOM 3673 C C . VAL B 1 137 ? 8.531 27.422 -1.021 1 97.62 137 VAL B C 1
ATOM 3675 O O . VAL B 1 137 ? 8.422 28.062 -2.064 1 97.62 137 VAL B O 1
ATOM 3678 N N . TYR B 1 138 ? 7.598 26.578 -0.615 1 98.5 138 TYR B N 1
ATOM 3679 C CA . TYR B 1 138 ? 6.242 26.641 -1.144 1 98.5 138 TYR B CA 1
ATOM 3680 C C . TYR B 1 138 ? 5.23 26.188 -0.1 1 98.5 138 TYR B C 1
ATOM 3682 O O . TYR B 1 138 ? 5.602 25.625 0.934 1 98.5 138 TYR B O 1
ATOM 3690 N N . ILE B 1 139 ? 3.967 26.5 -0.298 1 98.69 139 ILE B N 1
ATOM 3691 C CA . ILE B 1 139 ? 2.879 26.109 0.591 1 98.69 139 ILE B CA 1
ATOM 3692 C C . ILE B 1 139 ? 1.913 25.188 -0.152 1 98.69 139 ILE B C 1
ATOM 3694 O O . ILE B 1 139 ? 1.568 25.453 -1.309 1 98.69 139 ILE B O 1
ATOM 3698 N N . SER B 1 140 ? 1.593 24.078 0.485 1 98.88 140 SER B N 1
ATOM 3699 C CA . SER B 1 140 ? 0.64 23.125 -0.075 1 98.88 140 SER B CA 1
ATOM 3700 C C . SER B 1 140 ? -0.739 23.281 0.556 1 98.88 140 SER B C 1
ATOM 3702 O O . SER B 1 140 ? -0.895 24 1.544 1 98.88 140 SER B O 1
ATOM 3704 N N . MET B 1 141 ? -1.74 22.688 -0.104 1 98.81 141 MET B N 1
ATOM 3705 C CA . MET B 1 141 ? -3.119 22.844 0.346 1 98.81 141 MET B CA 1
ATOM 3706 C C . MET B 1 141 ? -3.906 21.547 0.176 1 98.81 141 MET B C 1
ATOM 3708 O O . MET B 1 141 ? -3.598 20.75 -0.703 1 98.81 141 MET B O 1
ATOM 3712 N N . SER B 1 142 ? -4.812 21.328 1.103 1 98.56 142 SER B N 1
ATOM 3713 C CA . SER B 1 142 ? -5.816 20.281 1.009 1 98.56 142 SER B CA 1
ATOM 3714 C C . SER B 1 142 ? -7.211 20.812 1.322 1 98.56 142 SER B C 1
ATOM 3716 O O . SER B 1 142 ? -7.352 21.844 1.974 1 98.56 142 SER B O 1
ATOM 3718 N N . PRO B 1 143 ? -8.234 20.125 0.812 1 98.12 143 PRO B N 1
ATOM 3719 C CA . PRO B 1 143 ? -8.195 18.984 -0.091 1 98.12 143 PRO B CA 1
ATOM 3720 C C . PRO B 1 143 ? -8.039 19.375 -1.556 1 98.12 143 PRO B C 1
ATOM 3722 O O . PRO B 1 143 ? -8.156 20.562 -1.893 1 98.12 143 PRO B O 1
ATOM 3725 N N . PRO B 1 144 ? -7.797 18.359 -2.418 1 97.44 144 PRO B N 1
ATOM 3726 C CA . PRO B 1 144 ? -7.641 18.656 -3.844 1 97.44 144 PRO B CA 1
ATOM 3727 C C . PRO B 1 144 ? -8.844 19.391 -4.426 1 97.44 144 PRO B C 1
ATOM 3729 O O . PRO B 1 144 ? -8.688 20.281 -5.266 1 97.44 144 PRO B O 1
ATOM 3732 N N . ALA B 1 145 ? -10.023 19.156 -3.949 1 96.69 145 ALA B N 1
ATOM 3733 C CA . ALA B 1 145 ? -11.242 19.766 -4.48 1 96.69 145 ALA B CA 1
ATOM 3734 C C . ALA B 1 145 ? -11.258 21.281 -4.246 1 96.69 145 ALA B C 1
ATOM 3736 O O . ALA B 1 145 ? -11.961 22.016 -4.941 1 96.69 145 ALA B O 1
ATOM 3737 N N . PHE B 1 146 ? -10.477 21.766 -3.271 1 97.56 146 PHE B N 1
ATOM 3738 C CA . PHE B 1 146 ? -10.477 23.172 -2.904 1 97.56 146 PHE B CA 1
ATOM 3739 C C . PHE B 1 146 ? -9.219 23.859 -3.412 1 97.56 146 PHE B C 1
ATOM 3741 O O . PHE B 1 146 ? -8.977 25.031 -3.104 1 97.56 146 PHE B O 1
ATOM 3748 N N . ARG B 1 147 ? -8.43 23.172 -4.164 1 97.62 147 ARG B N 1
ATOM 3749 C CA . ARG B 1 147 ? -7.105 23.688 -4.516 1 97.62 147 ARG B CA 1
ATOM 3750 C C . ARG B 1 147 ? -7.16 24.516 -5.789 1 97.62 147 ARG B C 1
ATOM 3752 O O . ARG B 1 147 ? -7.539 24.016 -6.852 1 97.62 147 ARG B O 1
ATOM 3759 N N . PRO B 1 148 ? -6.734 25.781 -5.754 1 98 148 PRO B N 1
ATOM 3760 C CA . PRO B 1 148 ? -6.633 26.578 -6.98 1 98 148 PRO B CA 1
ATOM 3761 C C . PRO B 1 148 ? -5.531 26.078 -7.914 1 98 148 PRO B C 1
ATOM 3763 O O . PRO B 1 148 ? -4.672 25.297 -7.5 1 98 148 PRO B O 1
ATOM 3766 N N . PRO B 1 149 ? -5.625 26.547 -9.164 1 97.5 149 PRO B N 1
ATOM 3767 C CA . PRO B 1 149 ? -4.57 26.172 -10.102 1 97.5 149 PRO B CA 1
ATOM 3768 C C . PRO B 1 149 ? -3.176 26.562 -9.617 1 97.5 149 PRO B C 1
ATOM 3770 O O . PRO B 1 149 ? -3 27.641 -9.047 1 97.5 149 PRO B O 1
ATOM 3773 N N . GLY B 1 150 ? -2.232 25.656 -9.82 1 98.19 150 GLY B N 1
ATOM 3774 C CA . GLY B 1 150 ? -0.843 25.922 -9.484 1 98.19 150 GLY B CA 1
ATOM 3775 C C . GLY B 1 150 ? -0.492 25.547 -8.055 1 98.19 150 GLY B C 1
ATOM 3776 O O . GLY B 1 150 ? 0.685 25.406 -7.715 1 98.19 150 GLY B O 1
ATOM 3777 N N . ARG B 1 151 ? -1.51 25.484 -7.172 1 98.62 151 ARG B N 1
ATOM 3778 C CA . ARG B 1 151 ? -1.274 25.172 -5.766 1 98.62 151 ARG B CA 1
ATOM 3779 C C . ARG B 1 151 ? -0.869 23.703 -5.59 1 98.62 151 ARG B C 1
ATOM 3781 O O . ARG B 1 151 ? -1.479 22.812 -6.18 1 98.62 151 ARG B O 1
ATOM 3788 N N . GLU B 1 152 ? 0.204 23.484 -4.848 1 98.62 152 GLU B N 1
ATOM 3789 C CA . GLU B 1 152 ? 0.684 22.141 -4.578 1 98.62 152 GLU B CA 1
ATOM 3790 C C . GLU B 1 152 ? -0.298 21.375 -3.699 1 98.62 152 GLU B C 1
ATOM 3792 O O . GLU B 1 152 ? -0.837 21.922 -2.734 1 98.62 152 GLU B O 1
ATOM 3797 N N . ASP B 1 153 ? -0.535 20.125 -4.094 1 98.75 153 ASP B N 1
ATOM 3798 C CA . ASP B 1 153 ? -1.337 19.234 -3.268 1 98.75 153 ASP B CA 1
ATOM 3799 C C . ASP B 1 153 ? -0.572 18.812 -2.016 1 98.75 153 ASP B C 1
ATOM 3801 O O . ASP B 1 153 ? 0.599 18.422 -2.094 1 98.75 153 ASP B O 1
ATOM 3805 N N . ASP B 1 154 ? -1.272 18.875 -0.928 1 98.75 154 ASP B N 1
ATOM 3806 C CA . ASP B 1 154 ? -0.606 18.656 0.353 1 98.75 154 ASP B CA 1
ATOM 3807 C C . ASP B 1 154 ? -0.093 17.219 0.474 1 98.75 154 ASP B C 1
ATOM 3809 O O . ASP B 1 154 ? 1.049 17 0.882 1 98.75 154 ASP B O 1
ATOM 3813 N N . LEU B 1 155 ? -0.886 16.25 0.167 1 98.81 155 LEU B N 1
ATOM 3814 C CA . LEU B 1 155 ? -0.458 14.859 0.225 1 98.81 155 LEU B CA 1
ATOM 3815 C C . LEU B 1 155 ? 0.712 14.609 -0.72 1 98.81 155 LEU B C 1
ATOM 3817 O O . LEU B 1 155 ? 1.687 13.953 -0.35 1 98.81 155 LEU B O 1
ATOM 3821 N N . GLU B 1 156 ? 0.606 15.133 -1.915 1 98.69 156 GLU B N 1
ATOM 3822 C CA . GLU B 1 156 ? 1.677 14.945 -2.891 1 98.69 156 GLU B CA 1
ATOM 3823 C C . GLU B 1 156 ? 2.984 15.562 -2.396 1 98.69 156 GLU B C 1
ATOM 3825 O O . GLU B 1 156 ? 4.062 15.016 -2.635 1 98.69 156 GLU B O 1
ATOM 3830 N N . ALA B 1 157 ? 2.85 16.703 -1.773 1 98.81 157 ALA B N 1
ATOM 3831 C CA . ALA B 1 157 ? 4.039 17.312 -1.197 1 98.81 157 ALA B CA 1
ATOM 3832 C C . ALA B 1 157 ? 4.707 16.391 -0.188 1 98.81 157 ALA B C 1
ATOM 3834 O O . ALA B 1 157 ? 5.918 16.156 -0.247 1 98.81 157 ALA B O 1
ATOM 3835 N N . ILE B 1 158 ? 3.932 15.828 0.679 1 98.88 158 ILE B N 1
ATOM 3836 C CA . ILE B 1 158 ? 4.438 14.961 1.735 1 98.88 158 ILE B CA 1
ATOM 3837 C C . ILE B 1 158 ? 5.086 13.727 1.119 1 98.88 158 ILE B C 1
ATOM 3839 O O . ILE B 1 158 ? 6.203 13.352 1.488 1 98.88 158 ILE B O 1
ATOM 3843 N N . LEU B 1 159 ? 4.43 13.141 0.193 1 98.88 159 LEU B N 1
ATOM 3844 C CA . LEU B 1 159 ? 4.945 11.938 -0.454 1 98.88 159 LEU B CA 1
ATOM 3845 C C . LEU B 1 159 ? 6.254 12.227 -1.178 1 98.88 159 LEU B C 1
ATOM 3847 O O . LEU B 1 159 ? 7.191 11.43 -1.124 1 98.88 159 LEU B O 1
ATOM 3851 N N . HIS B 1 160 ? 6.301 13.344 -1.817 1 98.69 160 HIS B N 1
ATOM 3852 C CA . HIS B 1 160 ? 7.523 13.711 -2.525 1 98.69 160 HIS B CA 1
ATOM 3853 C C . HIS B 1 160 ? 8.672 13.938 -1.553 1 98.69 160 HIS B C 1
ATOM 3855 O O . HIS B 1 160 ? 9.812 13.562 -1.833 1 98.69 160 HIS B O 1
ATOM 3861 N N . ILE B 1 161 ? 8.383 14.586 -0.47 1 98.75 161 ILE B N 1
ATOM 3862 C CA . ILE B 1 161 ? 9.398 14.836 0.542 1 98.75 161 ILE B CA 1
ATOM 3863 C C . ILE B 1 161 ? 9.961 13.508 1.051 1 98.75 161 ILE B C 1
ATOM 3865 O O . ILE B 1 161 ? 11.18 13.344 1.15 1 98.75 161 ILE B O 1
ATOM 3869 N N . ILE B 1 162 ? 9.125 12.555 1.329 1 98.88 162 ILE B N 1
ATOM 3870 C CA . ILE B 1 162 ? 9.555 11.234 1.787 1 98.88 162 ILE B CA 1
ATOM 3871 C C . ILE B 1 162 ? 10.398 10.562 0.707 1 98.88 162 ILE B C 1
ATOM 3873 O O . ILE B 1 162 ? 11.461 10.016 0.996 1 98.88 162 ILE B O 1
ATOM 3877 N N . ASP B 1 163 ? 9.945 10.656 -0.505 1 98.25 163 ASP B N 1
ATOM 3878 C CA . ASP B 1 163 ? 10.594 9.984 -1.629 1 98.25 163 ASP B CA 1
ATOM 3879 C C . ASP B 1 163 ? 11.969 10.594 -1.918 1 98.25 163 ASP B C 1
ATOM 3881 O O . ASP B 1 163 ? 12.844 9.93 -2.473 1 98.25 163 ASP B O 1
ATOM 3885 N N . SER B 1 164 ? 12.172 11.844 -1.505 1 97.62 164 SER B N 1
ATOM 3886 C CA . SER B 1 164 ? 13.406 12.547 -1.827 1 97.62 164 SER B CA 1
ATOM 3887 C C . SER B 1 164 ? 14.414 12.445 -0.686 1 97.62 164 SER B C 1
ATOM 3889 O O . SER B 1 164 ? 15.57 12.844 -0.836 1 97.62 164 SER B O 1
ATOM 3891 N N . ALA B 1 165 ? 14.008 11.953 0.445 1 98.19 165 ALA B N 1
ATOM 3892 C CA . ALA B 1 165 ? 14.891 11.844 1.601 1 98.19 165 ALA B CA 1
ATOM 3893 C C . ALA B 1 165 ? 16.031 10.875 1.327 1 98.19 165 ALA B C 1
ATOM 3895 O O . ALA B 1 165 ? 15.844 9.852 0.667 1 98.19 165 ALA B O 1
ATOM 3896 N N . GLN B 1 166 ? 17.203 11.109 1.898 1 97.25 166 GLN B N 1
ATOM 3897 C CA . GLN B 1 166 ? 18.375 10.281 1.646 1 97.25 166 GLN B CA 1
ATOM 3898 C C . GLN B 1 166 ? 18.891 9.641 2.934 1 97.25 166 GLN B C 1
ATOM 3900 O O . GLN B 1 166 ? 19.484 8.562 2.904 1 97.25 166 GLN B O 1
ATOM 3905 N N . SER B 1 167 ? 18.625 10.344 4.031 1 98.44 167 SER B N 1
ATOM 3906 C CA . SER B 1 167 ? 19.219 9.844 5.266 1 98.44 167 SER B CA 1
ATOM 3907 C C . SER B 1 167 ? 18.156 9.5 6.301 1 98.44 167 SER B C 1
ATOM 3909 O O . SER B 1 167 ? 18.219 8.461 6.953 1 98.44 167 SER B O 1
ATOM 3911 N N . PHE B 1 168 ? 17.219 10.438 6.457 1 98.88 168 PHE B N 1
ATOM 3912 C CA . PHE B 1 168 ? 16.219 10.172 7.48 1 98.88 168 PHE B CA 1
ATOM 3913 C C . PHE B 1 168 ? 14.898 10.867 7.145 1 98.88 168 PHE B C 1
ATOM 3915 O O . PHE B 1 168 ? 14.875 11.82 6.367 1 98.88 168 PHE B O 1
ATOM 3922 N N . VAL B 1 169 ? 13.836 10.336 7.633 1 98.94 169 VAL B N 1
ATOM 3923 C CA . VAL B 1 169 ? 12.516 10.953 7.703 1 98.94 169 VAL B CA 1
ATOM 3924 C C . VAL B 1 169 ? 12 10.906 9.141 1 98.94 169 VAL B C 1
ATOM 3926 O O . VAL B 1 169 ? 11.711 9.828 9.672 1 98.94 169 VAL B O 1
ATOM 3929 N N . TYR B 1 170 ? 11.93 12.055 9.805 1 98.94 170 TYR B N 1
ATOM 3930 C CA . TYR B 1 170 ? 11.359 12.18 11.141 1 98.94 170 TYR B CA 1
ATOM 3931 C C . TYR B 1 170 ? 9.977 12.82 11.086 1 98.94 170 TYR B C 1
ATOM 3933 O O . TYR B 1 170 ? 9.812 13.922 10.57 1 98.94 170 TYR B O 1
ATOM 3941 N N . VAL B 1 171 ? 9.016 12.094 11.609 1 98.94 171 VAL B N 1
ATOM 3942 C CA . VAL B 1 171 ? 7.629 12.539 11.555 1 98.94 171 VAL B CA 1
ATOM 3943 C C . VAL B 1 171 ? 7.082 12.703 12.969 1 98.94 171 VAL B C 1
ATOM 3945 O O . VAL B 1 171 ? 7.266 11.828 13.812 1 98.94 171 VAL B O 1
ATOM 3948 N N . ALA B 1 172 ? 6.457 13.805 13.242 1 98.88 172 ALA B N 1
ATOM 3949 C CA . ALA B 1 172 ? 5.711 14.016 14.484 1 98.88 172 ALA B CA 1
ATOM 3950 C C . ALA B 1 172 ? 4.266 14.406 14.188 1 98.88 172 ALA B C 1
ATOM 3952 O O . ALA B 1 172 ? 4.008 15.469 13.617 1 98.88 172 ALA B O 1
ATOM 3953 N N . VAL B 1 173 ? 3.352 13.539 14.484 1 98.69 173 VAL B N 1
ATOM 3954 C CA . VAL B 1 173 ? 1.928 13.789 14.281 1 98.69 173 VAL B CA 1
ATOM 3955 C C . VAL B 1 173 ? 1.132 13.25 15.469 1 98.69 173 VAL B C 1
ATOM 3957 O O . VAL B 1 173 ? 1.576 12.336 16.156 1 98.69 173 VAL B O 1
ATOM 3960 N N . MET B 1 174 ? -0.017 13.867 15.711 1 98.31 174 MET B N 1
ATOM 3961 C CA . MET B 1 174 ? -0.86 13.383 16.797 1 98.31 174 MET B CA 1
ATOM 3962 C C . MET B 1 174 ? -1.422 12 16.484 1 98.31 174 MET B C 1
ATOM 3964 O O . MET B 1 174 ? -1.435 11.117 17.344 1 98.31 174 MET B O 1
ATOM 3968 N N . ASP B 1 175 ? -1.863 11.875 15.297 1 97.88 175 ASP B N 1
ATOM 3969 C CA . ASP B 1 175 ? -2.518 10.648 14.859 1 97.88 175 ASP B CA 1
ATOM 3970 C C . ASP B 1 175 ? -1.997 10.211 13.492 1 97.88 175 ASP B C 1
ATOM 3972 O O . ASP B 1 175 ? -1.692 11.039 12.641 1 97.88 175 ASP B O 1
ATOM 3976 N N . PHE B 1 176 ? -1.829 8.93 13.328 1 98.62 176 PHE B N 1
ATOM 3977 C CA . PHE B 1 176 ? -1.372 8.273 12.109 1 98.62 176 PHE B CA 1
ATOM 3978 C C . PHE B 1 176 ? -2.154 6.992 11.859 1 98.62 176 PHE B C 1
ATOM 3980 O O . PHE B 1 176 ? -1.971 6 12.562 1 98.62 176 PHE B O 1
ATOM 3987 N N . GLN B 1 177 ? -3.01 7.035 10.898 1 98.06 177 GLN B N 1
ATOM 3988 C CA . GLN B 1 177 ? -3.824 5.867 10.586 1 98.06 177 GLN B CA 1
ATOM 3989 C C . GLN B 1 177 ? -3.775 5.543 9.094 1 98.06 177 GLN B C 1
ATOM 3991 O O . GLN B 1 177 ? -3.967 6.43 8.258 1 98.06 177 GLN B O 1
ATOM 3996 N N . ALA B 1 178 ? -3.535 4.289 8.773 1 98.56 178 ALA B N 1
ATOM 3997 C CA . ALA B 1 178 ? -3.611 3.838 7.387 1 98.56 178 ALA B CA 1
ATOM 3998 C C . ALA B 1 178 ? -5.062 3.645 6.953 1 98.56 178 ALA B C 1
ATOM 4000 O O . ALA B 1 178 ? -5.441 2.564 6.496 1 98.56 178 ALA B O 1
ATOM 4001 N N . ALA B 1 179 ? -5.848 4.715 7.047 1 98.56 179 ALA B N 1
ATOM 4002 C CA . ALA B 1 179 ? -7.281 4.637 6.777 1 98.56 179 ALA B CA 1
ATOM 4003 C C . ALA B 1 179 ? -7.84 6.004 6.387 1 98.56 179 ALA B C 1
ATOM 4005 O O . ALA B 1 179 ? -7.234 7.035 6.684 1 98.56 179 ALA B O 1
ATOM 4006 N N . VAL B 1 180 ? -8.867 5.973 5.633 1 98 180 VAL B N 1
ATOM 4007 C CA . VAL B 1 180 ? -9.766 7.109 5.516 1 98 180 VAL B CA 1
ATOM 4008 C C . VAL B 1 180 ? -10.945 6.938 6.473 1 98 180 VAL B C 1
ATOM 4010 O O . VAL B 1 180 ? -11.781 6.047 6.289 1 98 180 VAL B O 1
ATOM 4013 N N . LYS B 1 181 ? -10.953 7.719 7.445 1 94.81 181 LYS B N 1
ATOM 4014 C CA . LYS B 1 181 ? -12.008 7.609 8.453 1 94.81 181 LYS B CA 1
ATOM 4015 C C . LYS B 1 181 ? -13.367 7.953 7.859 1 94.81 181 LYS B C 1
ATOM 4017 O O . LYS B 1 181 ? -13.5 8.914 7.098 1 94.81 181 LYS B O 1
ATOM 4022 N N . SER B 1 182 ? -14.297 7.059 8.211 1 90.5 182 SER B N 1
ATOM 4023 C CA . SER B 1 182 ? -15.68 7.336 7.836 1 90.5 182 SER B CA 1
ATOM 4024 C C . SER B 1 182 ? -16.406 8.109 8.93 1 90.5 182 SER B C 1
ATOM 4026 O O . SER B 1 182 ? -16.266 7.801 10.117 1 90.5 182 SER B O 1
ATOM 4028 N N . TYR B 1 183 ? -17.094 9.141 8.57 1 85.25 183 TYR B N 1
ATOM 4029 C CA . TYR B 1 183 ? -17.859 9.914 9.547 1 85.25 183 TYR B CA 1
ATOM 4030 C C . TYR B 1 183 ? -19.344 9.586 9.477 1 85.25 183 TYR B C 1
ATOM 4032 O O . TYR B 1 183 ? -20.156 10.227 10.141 1 85.25 183 TYR B O 1
ATOM 4040 N N . SER B 1 184 ? -19.688 8.562 8.695 1 85.44 184 SER B N 1
ATOM 4041 C CA . SER B 1 184 ? -21.078 8.18 8.5 1 85.44 184 SER B CA 1
ATOM 4042 C C . SER B 1 184 ? -21.406 6.895 9.25 1 85.44 184 SER B C 1
ATOM 4044 O O . SER B 1 184 ? -22.547 6.402 9.18 1 85.44 184 SER B O 1
ATOM 4046 N N . GLY B 1 185 ? -20.516 6.359 9.945 1 82.44 185 GLY B N 1
ATOM 4047 C CA . GLY B 1 185 ? -20.766 5.098 10.625 1 82.44 185 GLY B CA 1
ATOM 4048 C C . GLY B 1 185 ? -20.359 3.889 9.805 1 82.44 185 GLY B C 1
ATOM 4049 O O . GLY B 1 185 ? -20.312 2.77 10.312 1 82.44 185 GLY B O 1
ATOM 4050 N N . LYS B 1 186 ? -20.062 4.113 8.594 1 85.06 186 LYS B N 1
ATOM 4051 C CA . LYS B 1 186 ? -19.547 3.031 7.762 1 85.06 186 LYS B CA 1
ATOM 4052 C C . LYS B 1 186 ? -18.109 2.686 8.141 1 85.06 186 LYS B C 1
ATOM 4054 O O . LYS B 1 186 ? -17.422 3.461 8.82 1 85.06 186 LYS B O 1
ATOM 4059 N N . PRO B 1 187 ? -17.672 1.479 7.73 1 89.38 187 PRO B N 1
ATOM 4060 C CA . PRO B 1 187 ? -16.266 1.124 7.984 1 89.38 187 PRO B CA 1
ATOM 4061 C C . PRO B 1 187 ? -15.289 2.074 7.301 1 89.38 187 PRO B C 1
ATOM 4063 O O . PRO B 1 187 ? -15.57 2.588 6.219 1 89.38 187 PRO B O 1
ATOM 4066 N N . ASP B 1 188 ? -14.219 2.322 8 1 96.81 188 ASP B N 1
ATOM 4067 C CA . ASP B 1 188 ? -13.156 3.111 7.391 1 96.81 188 ASP B CA 1
ATOM 4068 C C . ASP B 1 188 ? -12.625 2.436 6.125 1 96.81 188 ASP B C 1
ATOM 4070 O O . ASP B 1 188 ? -12.773 1.224 5.953 1 96.81 188 ASP B O 1
ATOM 4074 N N . ALA B 1 189 ? -12.18 3.158 5.223 1 97.88 189 ALA B N 1
ATOM 4075 C CA . ALA B 1 189 ? -11.508 2.611 4.051 1 97.88 189 ALA B CA 1
ATOM 4076 C C . ALA B 1 189 ? -10.016 2.443 4.301 1 97.88 189 ALA B C 1
ATOM 4078 O O . ALA B 1 189 ? -9.391 3.297 4.934 1 97.88 189 ALA B O 1
ATOM 4079 N N . TYR B 1 190 ? -9.438 1.349 3.875 1 98.5 190 TYR B N 1
ATOM 4080 C CA . TYR B 1 190 ? -8 1.135 4 1 98.5 190 TYR B CA 1
ATOM 4081 C C . TYR B 1 190 ? -7.223 2.102 3.113 1 98.5 190 TYR B C 1
ATOM 4083 O O . TYR B 1 190 ? -7.551 2.271 1.936 1 98.5 190 TYR B O 1
ATOM 4091 N N . TRP B 1 191 ? -6.254 2.775 3.641 1 98.62 191 TRP B N 1
ATOM 4092 C CA . TRP B 1 191 ? -5.48 3.801 2.951 1 98.62 191 TRP B CA 1
ATOM 4093 C C . TRP B 1 191 ? -4.047 3.848 3.473 1 98.62 191 TRP B C 1
ATOM 4095 O O . TRP B 1 191 ? -3.74 4.609 4.391 1 98.62 191 TRP B O 1
ATOM 4105 N N . PRO B 1 192 ? -3.146 3 2.867 1 98.62 192 PRO B N 1
ATOM 4106 C CA . PRO B 1 192 ? -1.797 2.838 3.412 1 98.62 192 PRO B CA 1
ATOM 4107 C C . PRO B 1 192 ? -0.77 3.734 2.723 1 98.62 192 PRO B C 1
ATOM 4109 O O . PRO B 1 192 ? 0.432 3.465 2.789 1 98.62 192 PRO B O 1
ATOM 4112 N N . ASP B 1 193 ? -1.159 4.805 2.072 1 98.56 193 ASP B N 1
ATOM 4113 C CA . ASP B 1 193 ? -0.272 5.551 1.187 1 98.56 193 ASP B CA 1
ATOM 4114 C C . ASP B 1 193 ? 0.93 6.102 1.95 1 98.56 193 ASP B C 1
ATOM 4116 O O . ASP B 1 193 ? 2.068 5.996 1.489 1 98.56 193 ASP B O 1
ATOM 4120 N N . LEU B 1 194 ? 0.735 6.672 3.098 1 98.88 194 LEU B N 1
ATOM 4121 C CA . LEU B 1 194 ? 1.832 7.262 3.857 1 98.88 194 LEU B CA 1
ATOM 4122 C C . LEU B 1 194 ? 2.701 6.18 4.488 1 98.88 194 LEU B C 1
ATOM 4124 O O . LEU B 1 194 ? 3.93 6.281 4.48 1 98.88 194 LEU B O 1
ATOM 4128 N N . SER B 1 195 ? 2.057 5.117 5.055 1 98.81 195 SER B N 1
ATOM 4129 C CA . SER B 1 195 ? 2.824 3.992 5.582 1 98.81 195 SER B CA 1
ATOM 4130 C C . SER B 1 195 ? 3.717 3.381 4.508 1 98.81 195 SER B C 1
ATOM 4132 O O . SER B 1 195 ? 4.902 3.135 4.742 1 98.81 195 SER B O 1
ATOM 4134 N N . ASN B 1 196 ? 3.1 3.182 3.338 1 98.81 196 ASN B N 1
ATOM 4135 C CA . ASN B 1 196 ? 3.857 2.594 2.238 1 98.81 196 ASN B CA 1
ATOM 4136 C C . ASN B 1 196 ? 5.051 3.465 1.851 1 98.81 196 ASN B C 1
ATOM 4138 O O . ASN B 1 196 ? 6.137 2.953 1.575 1 98.81 196 ASN B O 1
ATOM 4142 N N . ALA B 1 197 ? 4.82 4.758 1.812 1 98.88 197 ALA B N 1
ATOM 4143 C CA . ALA B 1 197 ? 5.895 5.668 1.424 1 98.88 197 ALA B CA 1
ATOM 4144 C C . ALA B 1 197 ? 7.051 5.609 2.416 1 98.88 197 ALA B C 1
ATOM 4146 O O . ALA B 1 197 ? 8.219 5.578 2.02 1 98.88 197 ALA B O 1
ATOM 4147 N N . LEU B 1 198 ? 6.746 5.582 3.688 1 98.94 198 LEU B N 1
ATOM 4148 C CA . LEU B 1 198 ? 7.77 5.539 4.723 1 98.94 198 LEU B CA 1
ATOM 4149 C C . LEU B 1 198 ? 8.523 4.211 4.684 1 98.94 198 LEU B C 1
ATOM 4151 O O . LEU B 1 198 ? 9.758 4.191 4.746 1 98.94 198 LEU B O 1
ATOM 4155 N N . ILE B 1 199 ? 7.773 3.121 4.574 1 98.94 199 ILE B N 1
ATOM 4156 C CA . ILE B 1 199 ? 8.383 1.797 4.516 1 98.94 199 ILE B CA 1
ATOM 4157 C C . ILE B 1 199 ? 9.281 1.696 3.283 1 98.94 199 ILE B C 1
ATOM 4159 O O . ILE B 1 199 ? 10.414 1.225 3.371 1 98.94 199 ILE B O 1
ATOM 4163 N N . LYS B 1 200 ? 8.727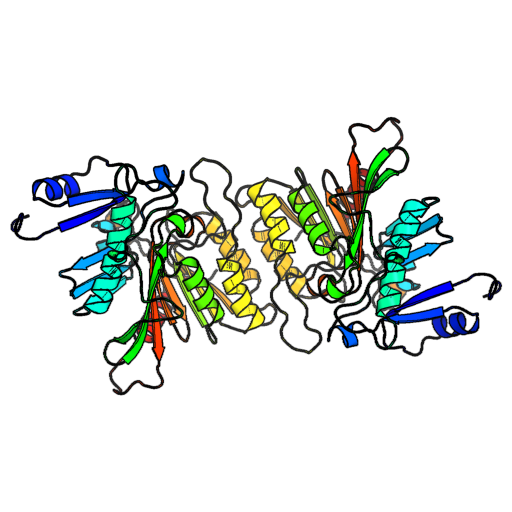 2.15 2.168 1 98.75 200 LYS B N 1
ATOM 4164 C CA . LYS B 1 200 ? 9.484 2.102 0.919 1 98.75 200 LYS B CA 1
ATOM 4165 C C . LYS B 1 200 ? 10.805 2.848 1.046 1 98.75 200 LYS B C 1
ATOM 4167 O O . LYS B 1 200 ? 11.852 2.352 0.615 1 98.75 200 LYS B O 1
ATOM 4172 N N . ALA B 1 201 ? 10.781 4.066 1.633 1 98.75 201 ALA B N 1
ATOM 4173 C CA . ALA B 1 201 ? 11.992 4.871 1.794 1 98.75 201 ALA B CA 1
ATOM 4174 C C . ALA B 1 201 ? 13.047 4.125 2.604 1 98.75 201 ALA B C 1
ATOM 4176 O O . ALA B 1 201 ? 14.219 4.094 2.229 1 98.75 201 ALA B O 1
ATOM 4177 N N . SER B 1 202 ? 12.602 3.537 3.637 1 98.75 202 SER B N 1
ATOM 4178 C CA . SER B 1 202 ? 13.531 2.84 4.52 1 98.75 202 SER B CA 1
ATOM 4179 C C . SER B 1 202 ? 13.977 1.513 3.918 1 98.75 202 SER B C 1
ATOM 4181 O O . SER B 1 202 ? 15.164 1.188 3.926 1 98.75 202 SER B O 1
ATOM 4183 N N . PHE B 1 203 ? 13.07 0.757 3.365 1 98.25 203 PHE B N 1
ATOM 4184 C CA . PHE B 1 203 ? 13.281 -0.588 2.844 1 98.25 203 PHE B CA 1
ATOM 4185 C C . PHE B 1 203 ? 14.188 -0.561 1.618 1 98.25 203 PHE B C 1
ATOM 4187 O O . PHE B 1 203 ? 15.055 -1.419 1.466 1 98.25 203 PHE B O 1
ATOM 4194 N N . GLU B 1 204 ? 14.023 0.413 0.826 1 97.56 204 GLU B N 1
ATOM 4195 C CA . GLU B 1 204 ? 14.734 0.437 -0.451 1 97.56 204 GLU B CA 1
ATOM 4196 C C . GLU B 1 204 ? 16.031 1.237 -0.35 1 97.56 204 GLU B C 1
ATOM 4198 O O . GLU B 1 204 ? 17.031 0.883 -0.97 1 97.56 204 GLU B O 1
ATOM 4203 N N . ARG B 1 205 ? 16 2.314 0.476 1 97.06 205 ARG B N 1
ATOM 4204 C CA . ARG B 1 205 ? 17.125 3.246 0.41 1 97.06 205 ARG B CA 1
ATOM 4205 C C . ARG B 1 205 ? 17.844 3.32 1.746 1 97.06 205 ARG B C 1
ATOM 4207 O O . ARG B 1 205 ? 18.812 4.078 1.894 1 97.06 205 ARG B O 1
ATOM 4214 N N . GLY B 1 206 ? 17.359 2.643 2.721 1 97.44 206 GLY B N 1
ATOM 4215 C CA . GLY B 1 206 ? 18.016 2.627 4.016 1 97.44 206 GLY B CA 1
ATOM 4216 C C . GLY B 1 206 ? 17.797 3.895 4.816 1 97.44 206 GLY B C 1
ATOM 4217 O O . GLY B 1 206 ? 18.547 4.195 5.738 1 97.44 206 GLY B O 1
ATOM 4218 N N . VAL B 1 207 ? 16.812 4.703 4.457 1 98.56 207 VAL B N 1
ATOM 4219 C CA . VAL B 1 207 ? 16.453 5.93 5.168 1 98.56 207 VAL B CA 1
ATOM 4220 C C . VAL B 1 207 ? 15.961 5.59 6.574 1 98.56 207 VAL B C 1
ATOM 4222 O O . VAL B 1 207 ? 15.125 4.703 6.746 1 98.56 207 VAL B O 1
ATOM 4225 N N . GLU B 1 208 ? 16.516 6.258 7.586 1 98.94 208 GLU B N 1
ATOM 4226 C CA . GLU B 1 208 ? 16.016 6.082 8.945 1 98.94 208 GLU B CA 1
ATOM 4227 C C . GLU B 1 208 ? 14.664 6.766 9.125 1 98.94 208 GLU B C 1
ATOM 4229 O O . GLU B 1 208 ? 14.539 7.98 8.93 1 98.94 208 GLU B O 1
ATOM 4234 N N . VAL B 1 209 ? 13.711 5.973 9.453 1 98.94 209 VAL B N 1
ATOM 4235 C CA . VAL B 1 209 ? 12.383 6.539 9.688 1 98.94 209 VAL B CA 1
ATOM 4236 C C . VAL B 1 209 ? 12.062 6.508 11.18 1 98.94 209 VAL B C 1
ATOM 4238 O O . VAL B 1 209 ? 12.133 5.453 11.812 1 98.94 209 VAL B O 1
ATOM 4241 N N . ARG B 1 210 ? 11.781 7.652 11.734 1 98.94 210 ARG B N 1
ATOM 4242 C CA . ARG B 1 210 ? 11.289 7.781 13.102 1 98.94 210 ARG B CA 1
ATOM 4243 C C . ARG B 1 210 ? 9.93 8.469 13.133 1 98.94 210 ARG B C 1
ATOM 4245 O O . ARG B 1 210 ? 9.766 9.547 12.547 1 98.94 210 ARG B O 1
ATOM 4252 N N . ILE B 1 211 ? 9.008 7.789 13.766 1 98.94 211 ILE B N 1
ATOM 4253 C CA . ILE B 1 211 ? 7.664 8.344 13.867 1 98.94 211 ILE B CA 1
ATOM 4254 C C . ILE B 1 211 ? 7.309 8.578 15.328 1 98.94 211 ILE B C 1
ATOM 4256 O O . ILE B 1 211 ? 7.379 7.656 16.156 1 98.94 211 ILE B O 1
ATOM 4260 N N . LEU B 1 212 ? 7.031 9.773 15.648 1 98.75 212 LEU B N 1
ATOM 4261 C CA . LEU B 1 212 ? 6.531 10.164 16.969 1 98.75 212 LEU B CA 1
ATOM 4262 C C . LEU B 1 212 ? 5.035 10.438 16.922 1 98.75 212 LEU B C 1
ATOM 4264 O O . LEU B 1 212 ? 4.594 11.398 16.281 1 98.75 212 LEU B O 1
ATOM 4268 N N . VAL B 1 213 ? 4.227 9.578 17.562 1 98.69 213 VAL B N 1
ATOM 4269 C CA . VAL B 1 213 ? 2.781 9.758 17.625 1 98.69 213 VAL B CA 1
ATOM 4270 C C . VAL B 1 213 ? 2.359 10.039 19.062 1 98.69 213 VAL B C 1
ATOM 4272 O O . VAL B 1 213 ? 3.139 9.844 20 1 98.69 213 VAL B O 1
ATOM 4275 N N . SER B 1 214 ? 1.168 10.539 19.188 1 98 214 SER B N 1
ATOM 4276 C CA . SER B 1 214 ? 0.706 10.922 20.516 1 98 214 SER B CA 1
ATOM 4277 C C . SER B 1 214 ? -0.043 9.781 21.188 1 98 214 SER B C 1
ATOM 4279 O O . SER B 1 214 ? -0.713 8.984 20.516 1 98 214 SER B O 1
ATOM 4281 N N . HIS B 1 215 ? 0.109 9.664 22.453 1 96.94 215 HIS B N 1
ATOM 4282 C CA . HIS B 1 215 ? -0.732 8.836 23.312 1 96.94 215 HIS B CA 1
ATOM 4283 C C . HIS B 1 215 ? -1.446 9.672 24.359 1 96.94 215 HIS B C 1
ATOM 4285 O O . HIS B 1 215 ? -0.799 10.305 25.203 1 96.94 215 HIS B O 1
ATOM 4291 N N . TRP B 1 216 ? -2.697 9.734 24.297 1 94.56 216 TRP B N 1
ATOM 4292 C CA . TRP B 1 216 ? -3.533 10.484 25.219 1 94.56 216 TRP B CA 1
ATOM 4293 C C . TRP B 1 216 ? -4.883 9.797 25.422 1 94.56 216 TRP B C 1
ATOM 4295 O O . TRP B 1 216 ? -5.105 8.695 24.906 1 94.56 216 TRP B O 1
ATOM 4305 N N . ALA B 1 217 ? -5.789 10.336 26.109 1 90.12 217 ALA B N 1
ATOM 4306 C CA . ALA B 1 217 ? -7.023 9.688 26.547 1 90.12 217 ALA B CA 1
ATOM 4307 C C . ALA B 1 217 ? -7.898 9.32 25.344 1 90.12 217 ALA B C 1
ATOM 4309 O O . ALA B 1 217 ? -8.664 8.359 25.406 1 90.12 217 ALA B O 1
ATOM 4310 N N . HIS B 1 218 ? -7.691 10.023 24.234 1 92.69 218 HIS B N 1
ATOM 4311 C CA . HIS B 1 218 ? -8.578 9.836 23.094 1 92.69 218 HIS B CA 1
ATOM 4312 C C . HIS B 1 218 ? -7.859 9.148 21.938 1 92.69 218 HIS B C 1
ATOM 4314 O O . HIS B 1 218 ? -8.359 9.125 20.812 1 92.69 218 HIS B O 1
ATOM 4320 N N . THR B 1 219 ? -6.719 8.625 22.203 1 95.38 219 THR B N 1
ATOM 4321 C CA . THR B 1 219 ? -5.984 7.926 21.141 1 95.38 219 THR B CA 1
ATOM 4322 C C . THR B 1 219 ? -6.746 6.688 20.688 1 95.38 219 THR B C 1
ATOM 4324 O O . THR B 1 219 ? -7.16 5.863 21.5 1 95.38 219 THR B O 1
ATOM 4327 N N . SER B 1 220 ? -6.934 6.617 19.406 1 93.5 220 SER B N 1
ATOM 4328 C CA . SER B 1 220 ? -7.598 5.449 18.828 1 93.5 220 SER B CA 1
ATOM 4329 C C . SER B 1 220 ? -6.789 4.18 19.078 1 93.5 220 SER B C 1
ATOM 4331 O O . SER B 1 220 ? -5.574 4.16 18.875 1 93.5 220 SER B O 1
ATOM 4333 N N . PRO B 1 221 ? -7.48 3.098 19.5 1 93.69 221 PRO B N 1
ATOM 4334 C CA . PRO B 1 221 ? -6.762 1.827 19.625 1 93.69 221 PRO B CA 1
ATOM 4335 C C . PRO B 1 221 ? -6.195 1.333 18.297 1 93.69 221 PRO B C 1
ATOM 4337 O O . PRO B 1 221 ? -5.234 0.557 18.281 1 93.69 221 PRO B O 1
ATOM 4340 N N . LYS B 1 222 ? -6.742 1.812 17.203 1 96.69 222 LYS B N 1
ATOM 4341 C CA . LYS B 1 222 ? -6.273 1.398 15.875 1 96.69 222 LYS B CA 1
ATOM 4342 C C . LYS B 1 222 ? -4.848 1.883 15.625 1 96.69 222 LYS B C 1
ATOM 4344 O O . LYS B 1 222 ? -4.09 1.244 14.891 1 96.69 222 LYS B O 1
ATOM 4349 N N . LEU B 1 223 ? -4.57 3.041 16.219 1 97.69 223 LEU B N 1
ATOM 4350 C CA . LEU B 1 223 ? -3.283 3.684 15.961 1 97.69 223 LEU B CA 1
ATOM 4351 C C . LEU B 1 223 ? -2.131 2.732 16.266 1 97.69 223 LEU B C 1
ATOM 4353 O O . LEU B 1 223 ? -1.201 2.6 15.469 1 97.69 223 LEU B O 1
ATOM 4357 N N . ARG B 1 224 ? -2.23 2.027 17.391 1 97.62 224 ARG B N 1
ATOM 4358 C CA . ARG B 1 224 ? -1.151 1.137 17.797 1 97.62 224 ARG B CA 1
ATOM 4359 C C . ARG B 1 224 ? -0.964 0.001 16.797 1 97.62 224 ARG B C 1
ATOM 4361 O O . ARG B 1 224 ? 0.165 -0.416 16.531 1 97.62 224 ARG B O 1
ATOM 4368 N N . HIS B 1 225 ? -2.051 -0.524 16.281 1 98.44 225 HIS B N 1
ATOM 4369 C CA . HIS B 1 225 ? -1.981 -1.595 15.289 1 98.44 225 HIS B CA 1
ATOM 4370 C C . HIS B 1 225 ? -1.296 -1.123 14.008 1 98.44 225 HIS B C 1
ATOM 4372 O O . HIS B 1 225 ? -0.447 -1.827 13.461 1 98.44 225 HIS B O 1
ATOM 4378 N N . PHE B 1 226 ? -1.654 0.064 13.539 1 98.75 226 PHE B N 1
ATOM 4379 C CA . PHE B 1 226 ? -1.033 0.603 12.336 1 98.75 226 PHE B CA 1
ATOM 4380 C C . PHE B 1 226 ? 0.458 0.834 12.555 1 98.75 226 PHE B C 1
ATOM 4382 O O . PHE B 1 226 ? 1.271 0.549 11.672 1 98.75 226 PHE B O 1
ATOM 4389 N N . MET B 1 227 ? 0.84 1.337 13.727 1 98.75 227 MET B N 1
ATOM 4390 C CA . MET B 1 227 ? 2.246 1.562 14.047 1 98.75 227 MET B CA 1
ATOM 4391 C C . MET B 1 227 ? 3.004 0.241 14.133 1 98.75 227 MET B C 1
ATOM 4393 O O . MET B 1 227 ? 4.125 0.133 13.633 1 98.75 227 MET B O 1
ATOM 4397 N N . LYS B 1 228 ? 2.367 -0.76 14.711 1 98.5 228 LYS B N 1
ATOM 4398 C CA . LYS B 1 228 ? 2.992 -2.076 14.812 1 98.5 228 LYS B CA 1
ATOM 4399 C C . LYS B 1 228 ? 3.229 -2.674 13.43 1 98.5 228 LYS B C 1
ATOM 4401 O O . LYS B 1 228 ? 4.254 -3.318 13.188 1 98.5 228 LYS B O 1
ATOM 4406 N N . ALA B 1 229 ? 2.262 -2.477 12.57 1 98.75 229 ALA B N 1
ATOM 4407 C CA . ALA B 1 229 ? 2.404 -2.99 11.211 1 98.75 229 ALA B CA 1
ATOM 4408 C C . ALA B 1 229 ? 3.654 -2.428 10.547 1 98.75 229 ALA B C 1
ATOM 4410 O O . ALA B 1 229 ? 4.352 -3.139 9.82 1 98.75 229 ALA B O 1
ATOM 4411 N N . ILE B 1 230 ? 3.906 -1.134 10.773 1 98.81 230 ILE B N 1
ATOM 4412 C CA . ILE B 1 230 ? 5.113 -0.514 10.242 1 98.81 230 ILE B CA 1
ATOM 4413 C C . ILE B 1 230 ? 6.34 -1.069 10.969 1 98.81 230 ILE B C 1
ATOM 4415 O O . ILE B 1 230 ? 7.301 -1.501 10.328 1 98.81 230 ILE B O 1
ATOM 4419 N N . ARG B 1 231 ? 6.297 -1.138 12.266 1 98.69 231 ARG B N 1
ATOM 4420 C CA . ARG B 1 231 ? 7.434 -1.487 13.109 1 98.69 231 ARG B CA 1
ATOM 4421 C C . ARG B 1 231 ? 7.902 -2.912 12.836 1 98.69 231 ARG B C 1
ATOM 4423 O O . ARG B 1 231 ? 9.094 -3.203 12.914 1 98.69 231 ARG B O 1
ATOM 4430 N N . THR B 1 232 ? 7.027 -3.764 12.484 1 98.06 232 THR B N 1
ATOM 4431 C CA . THR B 1 232 ? 7.355 -5.168 12.281 1 98.06 232 THR B CA 1
ATOM 4432 C C . THR B 1 232 ? 8.32 -5.336 11.109 1 98.06 232 THR B C 1
ATOM 4434 O O . THR B 1 232 ? 8.977 -6.371 10.984 1 98.06 232 THR B O 1
ATOM 4437 N N . LEU B 1 233 ? 8.414 -4.371 10.305 1 98.56 233 LEU B N 1
ATOM 4438 C CA . LEU B 1 233 ? 9.281 -4.469 9.141 1 98.56 233 LEU B CA 1
ATOM 4439 C C . LEU B 1 233 ? 10.664 -3.889 9.438 1 98.56 233 LEU B C 1
ATOM 4441 O O . LEU B 1 233 ? 11.539 -3.869 8.57 1 98.56 233 LEU B O 1
ATOM 4445 N N . HIS B 1 234 ? 10.828 -3.371 10.711 1 98.56 234 HIS B N 1
ATOM 4446 C CA . HIS B 1 234 ? 12.164 -2.957 11.133 1 98.56 234 HIS B CA 1
ATOM 4447 C C . HIS B 1 234 ? 13.172 -4.086 10.961 1 98.56 234 HIS B C 1
ATOM 4449 O O . HIS B 1 234 ? 12.906 -5.23 11.336 1 98.56 234 HIS B O 1
ATOM 4455 N N . GLY B 1 235 ? 14.266 -3.771 10.312 1 97.75 235 GLY B N 1
ATOM 4456 C CA . GLY B 1 235 ? 15.336 -4.734 10.117 1 97.75 235 GLY B CA 1
ATOM 4457 C C . GLY B 1 235 ? 15.211 -5.512 8.82 1 97.75 235 GLY B C 1
ATOM 4458 O O . GLY B 1 235 ? 16.172 -6.141 8.375 1 97.75 235 GLY B O 1
ATOM 4459 N N . VAL B 1 236 ? 14.031 -5.574 8.242 1 97.56 236 VAL B N 1
ATOM 4460 C CA . VAL B 1 236 ? 13.828 -6.293 6.992 1 97.56 236 VAL B CA 1
ATOM 4461 C C . VAL B 1 236 ? 14.516 -5.551 5.852 1 97.56 236 VAL B C 1
ATOM 4463 O O . VAL B 1 236 ? 14.227 -4.379 5.602 1 97.56 236 VAL B O 1
ATOM 4466 N N . ASN B 1 237 ? 15.383 -6.207 5.148 1 95.88 237 ASN B N 1
ATOM 4467 C CA . ASN B 1 237 ? 16.141 -5.617 4.051 1 95.88 237 ASN B CA 1
ATOM 4468 C C . ASN B 1 237 ? 16.906 -4.375 4.504 1 95.88 237 ASN B C 1
ATOM 4470 O O . ASN B 1 237 ? 17.094 -3.439 3.727 1 95.88 237 ASN B O 1
ATOM 4474 N N . GLY B 1 238 ? 17.25 -4.219 5.789 1 95.56 238 GLY B N 1
ATOM 4475 C CA . GLY B 1 238 ? 18.016 -3.1 6.316 1 95.56 238 GLY B CA 1
ATOM 4476 C C . GLY B 1 238 ? 17.156 -1.916 6.703 1 95.56 238 GLY B C 1
ATOM 4477 O O . GLY B 1 238 ? 17.656 -0.837 7.008 1 95.56 238 GLY B O 1
ATOM 4478 N N . ALA B 1 239 ? 15.828 -2.113 6.719 1 98.25 239 ALA B N 1
ATOM 4479 C CA . ALA B 1 239 ? 14.914 -1.018 7.035 1 98.25 239 ALA B CA 1
ATOM 4480 C C . ALA B 1 239 ? 15.078 -0.567 8.484 1 98.25 239 ALA B C 1
ATOM 4482 O O . ALA B 1 239 ? 15.281 -1.394 9.375 1 98.25 239 ALA B O 1
ATOM 4483 N N . SER B 1 240 ? 15.055 0.753 8.727 1 98.75 240 SER B N 1
ATOM 4484 C CA . SER B 1 240 ? 15.055 1.364 10.047 1 98.75 240 SER B CA 1
ATOM 4485 C C . SER B 1 240 ? 13.742 2.092 10.32 1 98.75 240 SER B C 1
ATOM 4487 O O . SER B 1 240 ? 13.555 3.229 9.883 1 98.75 240 SER B O 1
ATOM 4489 N N . LEU B 1 241 ? 12.883 1.433 10.984 1 98.88 241 LEU B N 1
ATOM 4490 C CA . LEU B 1 241 ? 11.547 1.927 11.289 1 98.88 241 LEU B CA 1
ATOM 4491 C C . LEU B 1 241 ? 11.289 1.919 12.789 1 98.88 241 LEU B C 1
ATOM 4493 O O . LEU B 1 241 ? 11.055 0.861 13.375 1 98.88 241 LEU B O 1
ATOM 4497 N N . ARG B 1 242 ? 11.344 3.09 13.391 1 98.88 242 ARG B N 1
ATOM 4498 C CA . ARG B 1 242 ? 11.141 3.186 14.828 1 98.88 242 ARG B CA 1
ATOM 4499 C C . ARG B 1 242 ? 9.961 4.098 15.156 1 98.88 242 ARG B C 1
ATOM 4501 O O . ARG B 1 242 ? 9.758 5.117 14.492 1 98.88 242 ARG B O 1
ATOM 4508 N N . ILE B 1 243 ? 9.258 3.717 16.141 1 98.81 243 ILE B N 1
ATOM 4509 C CA . ILE B 1 243 ? 8.055 4.43 16.531 1 98.81 243 ILE B CA 1
ATOM 4510 C C . ILE B 1 243 ? 8.07 4.684 18.047 1 98.81 243 ILE B C 1
ATOM 4512 O O . ILE B 1 243 ? 8.383 3.781 18.828 1 98.81 243 ILE B O 1
ATOM 4516 N N . ARG B 1 244 ? 7.832 5.891 18.391 1 98.75 244 ARG B N 1
ATOM 4517 C CA . ARG B 1 244 ? 7.648 6.207 19.797 1 98.75 244 ARG B CA 1
ATOM 4518 C C . ARG B 1 244 ? 6.324 6.926 20.047 1 98.75 244 ARG B C 1
ATOM 4520 O O . ARG B 1 244 ? 5.824 7.621 19.156 1 98.75 244 ARG B O 1
ATOM 4527 N N . PHE B 1 245 ? 5.75 6.711 21.219 1 98.44 245 PHE B N 1
ATOM 4528 C CA . PHE B 1 245 ? 4.555 7.406 21.672 1 98.44 245 PHE B CA 1
ATOM 4529 C C . PHE B 1 245 ? 4.922 8.531 22.641 1 98.44 245 PHE B C 1
ATOM 4531 O O . PHE B 1 245 ? 5.699 8.336 23.578 1 98.44 245 PHE B O 1
ATOM 4538 N N . PHE B 1 246 ? 4.457 9.703 22.344 1 98.25 246 PHE B N 1
ATOM 4539 C CA . PHE B 1 246 ? 4.688 10.867 23.203 1 98.25 246 PHE B CA 1
ATOM 4540 C C . PHE B 1 246 ? 3.494 11.117 24.109 1 98.25 246 PHE B C 1
ATOM 4542 O O . PHE B 1 246 ? 2.357 11.211 23.641 1 98.25 246 PHE B O 1
ATOM 4549 N N . VAL B 1 247 ? 3.758 11.234 25.344 1 97.06 247 VAL B N 1
ATOM 4550 C CA . VAL B 1 247 ? 2.727 11.539 26.328 1 97.06 247 VAL B CA 1
ATOM 4551 C C . VAL B 1 247 ? 3.016 12.891 26.984 1 97.06 247 VAL B C 1
ATOM 4553 O O . VAL B 1 247 ? 4.086 13.094 27.547 1 97.06 247 VAL B O 1
ATOM 4556 N N . VAL B 1 248 ? 2.078 13.828 26.828 1 95.62 248 VAL B N 1
ATOM 4557 C CA . VAL B 1 248 ? 2.172 15.086 27.562 1 95.62 248 VAL B CA 1
ATOM 4558 C C . VAL B 1 248 ? 1.787 14.859 29.016 1 95.62 248 VAL B C 1
ATOM 4560 O O . VAL B 1 248 ? 0.672 14.43 29.312 1 95.62 248 VAL B O 1
ATOM 4563 N N . PRO B 1 249 ? 2.652 15.156 29.875 1 93 249 PRO B N 1
ATOM 4564 C CA . PRO B 1 249 ? 2.377 14.844 31.281 1 93 249 PRO B CA 1
ATOM 4565 C C . PRO B 1 249 ? 1.203 15.641 31.844 1 93 249 PRO B C 1
ATOM 4567 O O . PRO B 1 249 ? 0.986 16.797 31.453 1 93 249 PRO B O 1
ATOM 4570 N N . VAL B 1 250 ? 0.514 14.992 32.719 1 91.75 250 VAL B N 1
ATOM 4571 C CA . VAL B 1 250 ? -0.526 15.602 33.531 1 91.75 250 VAL B CA 1
ATOM 4572 C C . VAL B 1 250 ? -0.047 15.719 34.969 1 91.75 250 VAL B C 1
ATOM 4574 O O . VAL B 1 250 ? 0.141 14.703 35.656 1 91.75 250 VAL B O 1
ATOM 4577 N N . GLU B 1 251 ? 0.091 16.969 35.469 1 89.38 251 GLU B N 1
ATOM 4578 C CA . GLU B 1 251 ? 0.734 17.172 36.75 1 89.38 251 GLU B CA 1
ATOM 4579 C C . GLU B 1 251 ? -0.293 17.484 37.844 1 89.38 251 GLU B C 1
ATOM 4581 O O . GLU B 1 251 ? -0.022 17.312 39.031 1 89.38 251 GLU B O 1
ATOM 4586 N N . THR B 1 252 ? -1.463 17.984 37.406 1 93 252 THR B N 1
ATOM 4587 C CA . THR B 1 252 ? -2.471 18.375 38.375 1 93 252 THR B CA 1
ATOM 4588 C C . THR B 1 252 ? -3.846 17.844 37.969 1 93 252 THR B C 1
ATOM 4590 O O . THR B 1 252 ? -4.094 17.578 36.812 1 93 252 THR B O 1
ATOM 4593 N N . PRO B 1 253 ? -4.617 17.766 38.969 1 92.5 253 PRO B N 1
ATOM 4594 C CA . PRO B 1 253 ? -5.996 17.375 38.656 1 92.5 253 PRO B CA 1
ATOM 4595 C C . PRO B 1 253 ? -6.707 18.375 37.75 1 92.5 253 PRO B C 1
ATOM 4597 O O . PRO B 1 253 ? -7.566 17.984 36.938 1 92.5 253 PRO B O 1
ATOM 4600 N N . GLU B 1 254 ? -6.352 19.641 37.875 1 91.06 254 GLU B N 1
ATOM 4601 C CA . GLU B 1 254 ? -6.957 20.672 37.031 1 91.06 254 GLU B CA 1
ATOM 4602 C C . GLU B 1 254 ? -6.629 20.469 35.562 1 91.06 254 GLU B C 1
ATOM 4604 O O . GLU B 1 254 ? -7.496 20.625 34.719 1 91.06 254 GLU B O 1
ATOM 4609 N N . GLN B 1 255 ? -5.395 20.125 35.375 1 89.56 255 GLN B N 1
ATOM 4610 C CA . GLN B 1 255 ? -4.992 19.844 34 1 89.56 255 GLN B CA 1
ATOM 4611 C C . GLN B 1 255 ? -5.746 18.641 33.438 1 89.56 255 GLN B C 1
ATOM 4613 O O . GLN B 1 255 ? -6.156 18.656 32.25 1 89.56 255 GLN B O 1
ATOM 4618 N N . ARG B 1 256 ? -5.973 17.688 34.219 1 88.38 256 ARG B N 1
ATOM 4619 C CA . ARG B 1 256 ? -6.645 16.453 33.812 1 88.38 256 ARG B CA 1
ATOM 4620 C C . ARG B 1 256 ? -8.102 16.703 33.469 1 88.38 256 ARG B C 1
ATOM 4622 O O . ARG B 1 256 ? -8.664 16.047 32.562 1 88.38 256 ARG B O 1
ATOM 4629 N N . ALA B 1 257 ? -8.617 17.672 34.094 1 90.25 257 ALA B N 1
ATOM 4630 C CA . ALA B 1 257 ? -10.047 17.938 33.969 1 90.25 257 ALA B CA 1
ATOM 4631 C C . ALA B 1 257 ? -10.344 18.734 32.688 1 90.25 257 ALA B C 1
ATOM 4633 O O . ALA B 1 257 ? -11.492 18.828 32.25 1 90.25 257 ALA B O 1
ATOM 4634 N N . ILE B 1 258 ? -9.312 19.328 32.094 1 90.56 258 ILE B N 1
ATOM 4635 C CA . ILE B 1 258 ? -9.508 20.094 30.875 1 90.56 258 ILE B CA 1
ATOM 4636 C C . ILE B 1 258 ? -9.742 19.156 29.703 1 90.56 258 ILE B C 1
ATOM 4638 O O . ILE B 1 258 ? -8.875 18.344 29.359 1 90.56 258 ILE B O 1
ATOM 4642 N N . PRO B 1 259 ? -10.875 19.266 29.094 1 89.5 259 PRO B N 1
ATOM 4643 C CA . PRO B 1 259 ? -11.18 18.344 28 1 89.5 259 PRO B CA 1
ATOM 4644 C C . PRO B 1 259 ? -10.266 18.547 26.797 1 89.5 259 PRO B C 1
ATOM 4646 O O . PRO B 1 259 ? -9.922 19.688 26.469 1 89.5 259 PRO B O 1
ATOM 4649 N N . PHE B 1 260 ? -9.891 17.422 26.172 1 90.56 260 PHE B N 1
ATOM 4650 C CA . PHE B 1 260 ? -9.148 17.406 24.922 1 90.56 260 PHE B CA 1
ATOM 4651 C C . PHE B 1 260 ? -7.859 18.203 25.047 1 90.56 260 PHE B C 1
ATOM 4653 O O . PHE B 1 260 ? -7.551 19.047 24.203 1 90.56 260 PHE B O 1
ATOM 4660 N N . SER B 1 261 ? -7.277 18.047 26.156 1 91.94 261 SER B N 1
ATOM 4661 C CA . SER B 1 261 ? -6.012 18.719 26.438 1 91.94 261 SER B CA 1
ATOM 4662 C C . SER B 1 261 ? -4.91 17.703 26.734 1 91.94 261 SER B C 1
ATOM 4664 O O . SER B 1 261 ? -5.117 16.5 26.609 1 91.94 261 SER B O 1
ATOM 4666 N N . ARG B 1 262 ? -3.686 18.219 26.875 1 93.25 262 ARG B N 1
ATOM 4667 C CA . ARG B 1 262 ? -2.52 17.438 27.281 1 93.25 262 ARG B CA 1
ATOM 4668 C C . ARG B 1 262 ? -2.178 16.391 26.219 1 93.25 262 ARG B C 1
ATOM 4670 O O . ARG B 1 262 ? -2.021 15.203 26.531 1 93.25 262 ARG B O 1
ATOM 4677 N N . VAL B 1 263 ? -2.125 16.797 25.062 1 94.94 263 VAL B N 1
ATOM 4678 C CA . VAL B 1 263 ? -1.785 15.938 23.938 1 94.94 263 VAL B CA 1
ATOM 4679 C C . VAL B 1 263 ? -0.728 16.609 23.062 1 94.94 263 VAL B C 1
ATOM 4681 O O . VAL B 1 263 ? -0.649 17.844 23.016 1 94.94 263 VAL B O 1
ATOM 4684 N N . ASN B 1 264 ? 0.154 15.844 22.594 1 96.75 264 ASN B N 1
ATOM 4685 C CA . ASN B 1 264 ? 1.038 16.312 21.531 1 96.75 264 ASN B CA 1
ATOM 4686 C C . ASN B 1 264 ? 0.305 16.422 20.188 1 96.75 264 ASN B C 1
ATOM 4688 O O . ASN B 1 264 ? -0.01 15.406 19.578 1 96.75 264 ASN B O 1
ATOM 4692 N N . HIS B 1 265 ? 0.047 17.609 19.766 1 97.62 265 HIS B N 1
ATOM 4693 C CA . HIS B 1 265 ? -0.764 17.891 18.578 1 97.62 265 HIS B CA 1
ATOM 4694 C C . HIS B 1 265 ? 0.086 18.453 17.453 1 97.62 265 HIS B C 1
ATOM 4696 O O . HIS B 1 265 ? -0.426 19.156 16.578 1 97.62 265 HIS B O 1
ATOM 4702 N N . ASN B 1 266 ? 1.345 18.125 17.453 1 97.19 266 ASN B N 1
ATOM 4703 C CA . ASN B 1 266 ? 2.242 18.547 16.375 1 97.19 266 ASN B CA 1
ATOM 4704 C C . ASN B 1 266 ? 1.866 17.891 15.055 1 97.19 266 ASN B C 1
ATOM 4706 O O . ASN B 1 266 ? 1.279 16.797 15.031 1 97.19 266 ASN B O 1
ATOM 4710 N N . LYS B 1 267 ? 2.164 18.594 13.984 1 98.5 267 LYS B N 1
ATOM 4711 C CA . LYS B 1 267 ? 2.066 18.078 12.617 1 98.5 267 LYS B CA 1
ATOM 4712 C C . LYS B 1 267 ? 3.25 18.531 11.773 1 98.5 267 LYS B C 1
ATOM 4714 O O . LYS B 1 267 ? 3.162 19.547 11.062 1 98.5 267 LYS B O 1
ATOM 4719 N N . TYR B 1 268 ? 4.293 17.719 11.82 1 98.88 268 TYR B N 1
ATOM 4720 C CA . TYR B 1 268 ? 5.426 18.125 11.008 1 98.88 268 TYR B CA 1
ATOM 4721 C C . TYR B 1 268 ? 6.297 16.938 10.633 1 98.88 268 TYR B C 1
ATOM 4723 O O . TYR B 1 268 ? 6.129 15.844 11.172 1 98.88 268 TYR B O 1
ATOM 4731 N N . MET B 1 269 ? 7.117 17.125 9.688 1 98.94 269 MET B N 1
ATOM 4732 C CA . MET B 1 269 ? 8.125 16.203 9.195 1 98.94 269 MET B CA 1
ATOM 4733 C C . MET B 1 269 ? 9.422 16.922 8.859 1 98.94 269 MET B C 1
ATOM 4735 O O . MET B 1 269 ? 9.398 18.062 8.375 1 98.94 269 MET B O 1
ATOM 4739 N N . VAL B 1 270 ? 10.516 16.281 9.172 1 98.75 270 VAL B N 1
ATOM 4740 C CA . VAL B 1 270 ? 11.812 16.828 8.781 1 98.75 270 VAL B CA 1
ATOM 4741 C C . VAL B 1 270 ? 12.695 15.727 8.211 1 98.75 270 VAL B C 1
ATOM 4743 O O . VAL B 1 270 ? 12.695 14.602 8.727 1 98.75 270 VAL B O 1
ATOM 4746 N N . THR B 1 271 ? 13.305 15.969 7.109 1 98.5 271 THR B N 1
ATOM 4747 C CA . THR B 1 271 ? 14.266 15.062 6.5 1 98.5 271 THR B CA 1
ATOM 4748 C C . THR B 1 271 ? 15.656 15.703 6.453 1 98.5 271 THR B C 1
ATOM 4750 O O . THR B 1 271 ? 15.859 16.781 7 1 98.5 271 THR B O 1
ATOM 4753 N N . ASP B 1 272 ? 16.609 15.031 5.848 1 96.31 272 ASP B N 1
ATOM 4754 C CA . ASP B 1 272 ? 17.953 15.555 5.691 1 96.31 272 ASP B CA 1
ATOM 4755 C C . ASP B 1 272 ? 17.984 16.75 4.746 1 96.31 272 ASP B C 1
ATOM 4757 O O . ASP B 1 272 ? 18.938 17.531 4.734 1 96.31 272 ASP B O 1
ATOM 4761 N N . LYS B 1 273 ? 16.797 17 4.074 1 94.5 273 LYS B N 1
ATOM 4762 C CA . LYS B 1 273 ? 16.812 18.047 3.057 1 94.5 273 LYS B CA 1
ATOM 4763 C C . LYS B 1 273 ? 15.688 19.047 3.291 1 94.5 273 LYS B C 1
ATOM 4765 O O . LYS B 1 273 ? 15.805 20.219 2.924 1 94.5 273 LYS B O 1
ATOM 4770 N N . THR B 1 274 ? 14.656 18.562 3.861 1 97.44 274 THR B N 1
ATOM 4771 C CA . THR B 1 274 ? 13.414 19.328 3.777 1 97.44 274 THR B CA 1
ATOM 4772 C C . THR B 1 274 ? 12.703 19.359 5.129 1 97.44 274 THR B C 1
ATOM 4774 O O . THR B 1 274 ? 12.766 18.391 5.887 1 97.44 274 THR B O 1
ATOM 4777 N N . LEU B 1 275 ? 12.102 20.5 5.469 1 97.94 275 LEU B N 1
ATOM 4778 C CA . LEU B 1 275 ? 11.141 20.516 6.562 1 97.94 275 LEU B CA 1
ATOM 4779 C C . LEU B 1 275 ? 9.719 20.719 6.035 1 97.94 275 LEU B C 1
ATOM 4781 O O . LEU B 1 275 ? 9.531 21.375 5.008 1 97.94 275 LEU B O 1
ATOM 4785 N N . TYR B 1 276 ? 8.789 20.156 6.641 1 98.81 276 TYR B N 1
ATOM 4786 C CA . TYR B 1 276 ? 7.355 20.281 6.414 1 98.81 276 TYR B CA 1
ATOM 4787 C C . TYR B 1 276 ? 6.621 20.562 7.723 1 98.81 276 TYR B C 1
ATOM 4789 O O . TYR B 1 276 ? 6.777 19.812 8.695 1 98.81 276 TYR B O 1
ATOM 4797 N N . VAL B 1 277 ? 5.91 21.641 7.844 1 98.81 277 VAL B N 1
ATOM 4798 C CA . VAL B 1 277 ? 4.992 21.938 8.938 1 98.81 277 VAL B CA 1
ATOM 4799 C C . VAL B 1 277 ? 3.566 22.047 8.406 1 98.81 277 VAL B C 1
ATOM 4801 O O . VAL B 1 277 ? 3.299 22.844 7.504 1 98.81 277 VAL B O 1
ATOM 4804 N N . GLY B 1 278 ? 2.697 21.219 8.898 1 98.31 278 GLY B N 1
ATOM 4805 C CA . GLY B 1 278 ? 1.344 21.219 8.367 1 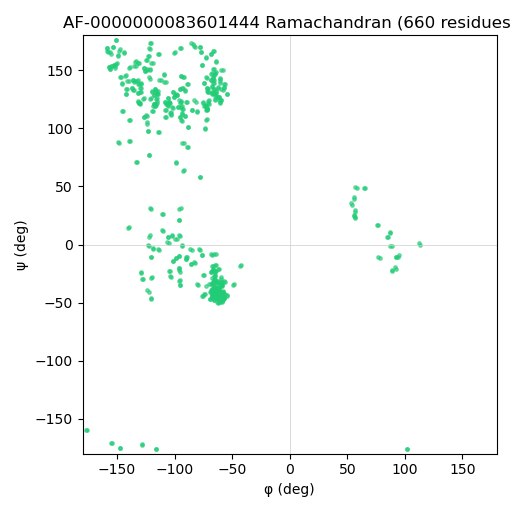98.31 278 GLY B CA 1
ATOM 4806 C C . GLY B 1 278 ? 0.28 21.328 9.445 1 98.31 278 GLY B C 1
ATOM 4807 O O . GLY B 1 278 ? 0.583 21.656 10.594 1 98.31 278 GLY B O 1
ATOM 4808 N N . THR B 1 279 ? -0.991 21.156 8.969 1 98.31 279 THR B N 1
ATOM 4809 C CA . THR B 1 279 ? -2.137 21.297 9.859 1 98.31 279 THR B CA 1
ATOM 4810 C C . THR B 1 279 ? -2.852 19.969 10.047 1 98.31 279 THR B C 1
ATOM 4812 O O . THR B 1 279 ? -3.734 19.844 10.898 1 98.31 279 THR B O 1
ATOM 4815 N N . SER B 1 280 ? -2.418 18.969 9.336 1 97.56 280 SER B N 1
ATOM 4816 C CA . SER B 1 280 ? -3.244 17.766 9.227 1 97.56 280 SER B CA 1
ATOM 4817 C C . SER B 1 280 ? -2.594 16.578 9.938 1 97.56 280 SER B C 1
ATOM 4819 O O . SER B 1 280 ? -1.369 16.438 9.922 1 97.56 280 SER B O 1
ATOM 4821 N N . ASN B 1 281 ? -3.453 15.742 10.609 1 97.62 281 ASN B N 1
ATOM 4822 C CA . ASN B 1 281 ? -3.01 14.406 10.992 1 97.62 281 ASN B CA 1
ATOM 4823 C C . ASN B 1 281 ? -2.758 13.523 9.773 1 97.62 281 ASN B C 1
ATOM 4825 O O . ASN B 1 281 ? -3.061 13.922 8.648 1 97.62 281 ASN B O 1
ATOM 4829 N N . TRP B 1 282 ? -2.111 12.43 10.039 1 98.56 282 TRP B N 1
ATOM 4830 C CA . TRP B 1 282 ? -1.736 11.578 8.914 1 98.56 282 TRP B CA 1
ATOM 4831 C C . TRP B 1 282 ? -2.725 10.43 8.75 1 98.56 282 TRP B C 1
ATOM 4833 O O . TRP B 1 282 ? -2.395 9.273 9.023 1 98.56 282 TRP B O 1
ATOM 4843 N N . SER B 1 283 ? -3.861 10.695 8.336 1 98 283 SER B N 1
ATOM 4844 C CA . SER B 1 283 ? -4.887 9.789 7.828 1 98 283 SER B CA 1
ATOM 4845 C C . SER B 1 283 ? -5.535 10.336 6.562 1 98 283 SER B C 1
ATOM 4847 O O . SER B 1 283 ? -5.484 11.547 6.309 1 98 283 SER B O 1
ATOM 4849 N N . GLY B 1 284 ? -6.039 9.492 5.742 1 98.38 284 GLY B N 1
ATOM 4850 C CA . GLY B 1 284 ? -6.473 9.875 4.406 1 98.38 284 GLY B CA 1
ATOM 4851 C C . GLY B 1 284 ? -7.551 10.938 4.41 1 98.38 284 GLY B C 1
ATOM 4852 O O . GLY B 1 284 ? -7.617 11.766 3.498 1 98.38 284 GLY B O 1
ATOM 4853 N N . ASP B 1 285 ? -8.422 10.945 5.426 1 97.56 285 ASP B N 1
ATOM 4854 C CA . ASP B 1 285 ? -9.555 11.867 5.477 1 97.56 285 ASP B CA 1
ATOM 4855 C C . ASP B 1 285 ? -9.078 13.312 5.598 1 97.56 285 ASP B C 1
ATOM 4857 O O . ASP B 1 285 ? -9.711 14.227 5.066 1 97.56 285 ASP B O 1
ATOM 4861 N N . TYR B 1 286 ? -7.906 13.523 6.168 1 97.75 286 TYR B N 1
ATOM 4862 C CA . TYR B 1 286 ? -7.387 14.883 6.336 1 97.75 286 TYR B CA 1
ATOM 4863 C C . TYR B 1 286 ? -6.887 15.438 5.012 1 97.75 286 TYR B C 1
ATOM 4865 O O . TYR B 1 286 ? -6.875 16.656 4.809 1 97.75 286 TYR B O 1
ATOM 4873 N N . PHE B 1 287 ? -6.492 14.57 4.133 1 98.44 287 PHE B N 1
ATOM 4874 C CA . PHE B 1 287 ? -5.941 15.023 2.859 1 98.44 287 PHE B CA 1
ATOM 4875 C C . PHE B 1 287 ? -7.012 15.031 1.775 1 98.44 287 PHE B C 1
ATOM 4877 O O . PHE B 1 287 ? -6.91 15.773 0.798 1 98.44 287 PHE B O 1
ATOM 4884 N N . LYS B 1 288 ? -8.07 14.266 2.047 1 97.81 288 LYS B N 1
ATOM 4885 C CA . LYS B 1 288 ? -9.078 14.102 1.008 1 97.81 288 LYS B CA 1
ATOM 4886 C C . LYS B 1 288 ? -10.312 14.945 1.303 1 97.81 288 LYS B C 1
ATOM 4888 O O . LYS B 1 288 ? -11.008 15.375 0.382 1 97.81 288 LYS B O 1
ATOM 4893 N N . PHE B 1 289 ? -10.578 15.234 2.648 1 97 289 PHE B N 1
ATOM 4894 C CA . PHE B 1 289 ? -11.883 15.789 2.986 1 97 289 PHE B CA 1
ATOM 4895 C C . PHE B 1 289 ? -11.75 16.875 4.051 1 97 289 PHE B C 1
ATOM 4897 O O . PHE B 1 289 ? -12.734 17.234 4.699 1 97 289 PHE B O 1
ATOM 4904 N N . ALA B 1 290 ? -10.562 17.344 4.281 1 97.5 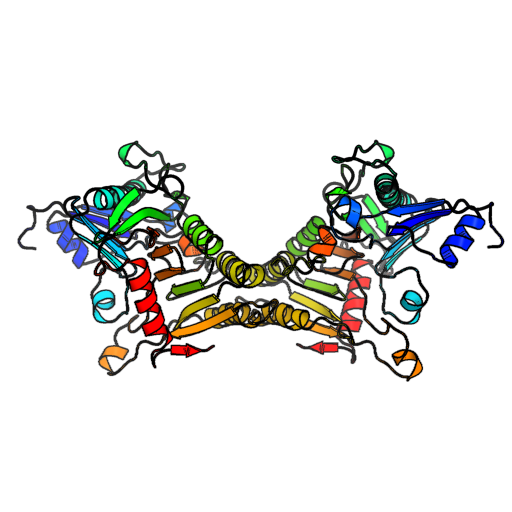290 ALA B N 1
ATOM 4905 C CA . ALA B 1 290 ? -10.383 18.406 5.273 1 97.5 290 ALA B CA 1
ATOM 4906 C C . ALA B 1 290 ? -9.539 19.547 4.711 1 97.5 290 ALA B C 1
ATOM 4908 O O . ALA B 1 290 ? -8.586 19.312 3.967 1 97.5 290 ALA B O 1
ATOM 4909 N N . GLY B 1 291 ? -10 20.719 5.047 1 98 291 GLY B N 1
ATOM 4910 C CA . GLY B 1 291 ? -9.141 21.844 4.738 1 98 291 GLY B CA 1
ATOM 4911 C C . GLY B 1 291 ? -7.836 21.828 5.508 1 98 291 GLY B C 1
ATOM 4912 O O . GLY B 1 291 ? -7.828 21.688 6.73 1 98 291 GLY B O 1
ATOM 4913 N N . GLY B 1 292 ? -6.754 21.891 4.812 1 98.25 292 GLY B N 1
ATOM 4914 C CA . GLY B 1 292 ? -5.43 21.906 5.418 1 98.25 292 GLY B CA 1
ATOM 4915 C C . GLY B 1 292 ? -4.387 22.594 4.562 1 98.25 292 GLY B C 1
ATOM 4916 O O . GLY B 1 292 ? -4.68 23.016 3.441 1 98.25 292 GLY B O 1
ATOM 4917 N N . ALA B 1 293 ? -3.26 22.812 5.141 1 98.69 293 ALA B N 1
ATOM 4918 C CA . ALA B 1 293 ? -2.125 23.422 4.449 1 98.69 293 ALA B CA 1
ATOM 4919 C C . ALA B 1 293 ? -0.803 22.938 5.031 1 98.69 293 ALA B C 1
ATOM 4921 O O . ALA B 1 293 ? -0.765 22.406 6.148 1 98.69 293 ALA B O 1
ATOM 4922 N N . GLY B 1 294 ? 0.22 23 4.215 1 98.75 294 GLY B N 1
ATOM 4923 C CA . GLY B 1 294 ? 1.564 22.625 4.621 1 98.75 294 GLY B CA 1
ATOM 4924 C C . GLY B 1 294 ? 2.629 23.594 4.133 1 98.75 294 GLY B C 1
ATOM 4925 O O . GLY B 1 294 ? 2.555 24.094 3.01 1 98.75 294 GLY B O 1
ATOM 4926 N N . PHE B 1 295 ? 3.561 23.969 5.012 1 98.62 295 PHE B N 1
ATOM 4927 C CA . PHE B 1 295 ? 4.715 24.812 4.73 1 98.62 295 PHE B CA 1
ATOM 4928 C C . PHE B 1 295 ? 5.957 23.953 4.473 1 98.62 295 PHE B C 1
ATOM 4930 O O . PHE B 1 295 ? 6.379 23.188 5.336 1 98.62 295 PHE B O 1
ATOM 4937 N N . VAL B 1 296 ? 6.551 24.047 3.262 1 98.75 296 VAL B N 1
ATOM 4938 C CA . VAL B 1 296 ? 7.668 23.203 2.852 1 98.75 296 VAL B CA 1
ATOM 4939 C C . VAL B 1 296 ? 8.898 24.078 2.578 1 98.75 296 VAL B C 1
ATOM 4941 O O . VAL B 1 296 ? 8.812 25.047 1.835 1 98.75 296 VAL B O 1
ATOM 4944 N N . VAL B 1 297 ? 10.008 23.719 3.182 1 97.25 297 VAL B N 1
ATOM 4945 C CA . VAL B 1 297 ? 11.258 24.438 2.971 1 97.25 297 VAL B CA 1
ATOM 4946 C C . VAL B 1 297 ? 12.375 23.438 2.658 1 97.25 297 VAL B C 1
ATOM 4948 O O . VAL B 1 297 ? 12.625 22.516 3.436 1 97.25 297 VAL B O 1
ATOM 4951 N N . GLU B 1 298 ? 12.945 23.609 1.559 1 94.94 298 GLU B N 1
ATOM 4952 C CA . GLU B 1 298 ? 14.195 22.922 1.244 1 94.94 298 GLU B CA 1
ATOM 4953 C C . GLU B 1 298 ? 15.398 23.844 1.414 1 94.94 298 GLU B C 1
ATOM 4955 O O . GLU B 1 298 ? 15.5 24.859 0.733 1 94.94 298 GLU B O 1
ATOM 4960 N N . CYS B 1 299 ? 16.266 23.469 2.334 1 83.62 299 CYS B N 1
ATOM 4961 C CA . CYS B 1 299 ? 17.406 24.328 2.631 1 83.62 299 CYS B CA 1
ATOM 4962 C C . CYS B 1 299 ? 18.641 23.891 1.835 1 83.62 299 CYS B C 1
ATOM 4964 O O . CYS B 1 299 ? 18.875 22.703 1.637 1 83.62 299 CYS B O 1
ATOM 4966 N N . ASP B 1 300 ? 19.25 24.859 1.291 1 75.88 300 ASP B N 1
ATOM 4967 C CA . ASP B 1 300 ? 20.547 24.625 0.688 1 75.88 300 ASP B CA 1
ATOM 4968 C C . ASP B 1 300 ? 21.672 24.922 1.681 1 75.88 300 ASP B C 1
ATOM 4970 O O . ASP B 1 300 ? 22.094 26.078 1.837 1 75.88 300 ASP B O 1
ATOM 4974 N N . GLU B 1 301 ? 22.016 23.906 2.453 1 67.06 301 GLU B N 1
ATOM 4975 C CA . GLU B 1 301 ? 22.938 24.094 3.559 1 67.06 301 GLU B CA 1
ATOM 4976 C C . GLU B 1 301 ? 24.344 24.406 3.051 1 67.06 301 GLU B C 1
ATOM 4978 O O . GLU B 1 301 ? 25.156 24.984 3.775 1 67.06 301 GLU B O 1
ATOM 4983 N N . ASP B 1 302 ? 24.578 24 1.89 1 62.91 302 ASP B N 1
ATOM 4984 C CA . ASP B 1 302 ? 25.922 24.25 1.384 1 62.91 302 ASP B CA 1
ATOM 4985 C C .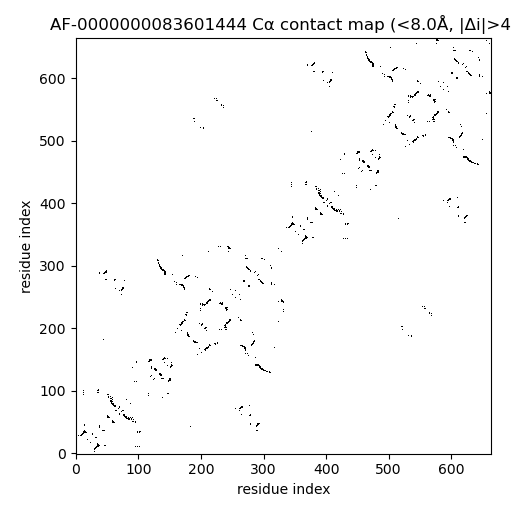 ASP B 1 302 ? 26.203 25.75 1.257 1 62.91 302 ASP B C 1
ATOM 4987 O O . ASP B 1 302 ? 27.344 26.156 1.148 1 62.91 302 ASP B O 1
ATOM 4991 N N . HIS B 1 303 ? 25.234 26.516 1.439 1 59.97 303 HIS B N 1
ATOM 4992 C CA . HIS B 1 303 ? 25.453 27.938 1.202 1 59.97 303 HIS B CA 1
ATOM 4993 C C . HIS B 1 303 ? 25.172 28.75 2.455 1 59.97 303 HIS B C 1
ATOM 4995 O O . HIS B 1 303 ? 24.578 29.828 2.369 1 59.97 303 HIS B O 1
ATOM 5001 N N . ILE B 1 304 ? 25.422 28.125 3.535 1 60.5 304 ILE B N 1
ATOM 5002 C CA . ILE B 1 304 ? 25.219 28.906 4.746 1 60.5 304 ILE B CA 1
ATOM 5003 C C . ILE B 1 304 ? 26.344 29.922 4.906 1 60.5 304 ILE B C 1
ATOM 5005 O O . ILE B 1 304 ? 27.516 29.547 4.996 1 60.5 304 ILE B O 1
ATOM 5009 N N . SER B 1 305 ? 26.156 31.156 4.559 1 56.06 305 SER B N 1
ATOM 5010 C CA . SER B 1 305 ? 27.172 32.188 4.59 1 56.06 305 SER B CA 1
ATOM 5011 C C . SER B 1 305 ? 27.578 32.531 6.02 1 56.06 305 SER B C 1
ATOM 5013 O O . SER B 1 305 ? 28.719 32.938 6.262 1 56.06 305 SER B O 1
ATOM 5015 N N . SER B 1 306 ? 26.734 32.625 6.957 1 55.97 306 SER B N 1
ATOM 5016 C CA . SER B 1 306 ? 27.125 33.031 8.305 1 55.97 306 SER B CA 1
ATOM 5017 C C . SER B 1 306 ? 27.125 31.844 9.258 1 55.97 306 SER B C 1
ATOM 5019 O O . SER B 1 306 ? 26.234 31 9.195 1 55.97 306 SER B O 1
ATOM 5021 N N . LYS B 1 307 ? 28.297 31.641 9.781 1 58.12 307 LYS B N 1
ATOM 5022 C CA . LYS B 1 307 ? 28.531 30.609 10.789 1 58.12 307 LYS B CA 1
ATOM 5023 C C . LYS B 1 307 ? 27.406 30.594 11.82 1 58.12 307 LYS B C 1
ATOM 5025 O O . LYS B 1 307 ? 27.219 29.609 12.539 1 58.12 307 LYS B O 1
ATOM 5030 N N . SER B 1 308 ? 26.578 31.688 11.961 1 54.47 308 SER B N 1
ATOM 5031 C CA . SER B 1 308 ? 25.562 31.859 13 1 54.47 308 SER B CA 1
ATOM 5032 C C . SER B 1 308 ? 24.172 31.562 12.469 1 54.47 308 SER B C 1
ATOM 5034 O O . SER B 1 308 ? 23.234 31.375 13.25 1 54.47 308 SER B O 1
ATOM 5036 N N . ALA B 1 309 ? 23.922 31.469 11.172 1 63.5 309 ALA B N 1
ATOM 5037 C CA . ALA B 1 309 ? 22.594 31.266 10.609 1 63.5 309 ALA B CA 1
ATOM 5038 C C . ALA B 1 309 ? 22.203 29.797 10.68 1 63.5 309 ALA B C 1
ATOM 5040 O O . ALA B 1 309 ? 23 28.906 10.336 1 63.5 309 ALA B O 1
ATOM 5041 N N . LYS B 1 310 ? 21.125 29.578 11.547 1 73.75 310 LYS B N 1
ATOM 5042 C CA . LYS B 1 310 ? 20.672 28.203 11.617 1 73.75 310 LYS B CA 1
ATOM 5043 C C . LYS B 1 310 ? 19.516 27.953 10.648 1 73.75 310 LYS B C 1
ATOM 5045 O O . LYS B 1 310 ? 18.562 28.719 10.594 1 73.75 310 LYS B O 1
ATOM 5050 N N . CYS B 1 311 ? 19.719 27.016 9.828 1 87.06 311 CYS B N 1
ATOM 5051 C CA . CYS B 1 311 ? 18.719 26.531 8.891 1 87.06 311 CYS B CA 1
ATOM 5052 C C . CYS B 1 311 ? 17.484 26.016 9.625 1 87.06 311 CYS B C 1
ATOM 5054 O O . CYS B 1 311 ? 17.609 25.266 10.602 1 87.06 311 CYS B O 1
ATOM 5056 N N . LEU B 1 312 ? 16.297 26.531 9.305 1 92.19 312 LEU B N 1
ATOM 5057 C CA . LEU B 1 312 ? 15.039 26.125 9.914 1 92.19 312 LEU B CA 1
ATOM 5058 C C . LEU B 1 312 ? 14.898 24.609 9.93 1 92.19 312 LEU B C 1
ATOM 5060 O O . LEU B 1 312 ? 14.344 24.047 10.875 1 92.19 312 LEU B O 1
ATOM 5064 N N . ARG B 1 313 ? 15.422 24.016 8.906 1 94.94 313 ARG B N 1
ATOM 5065 C CA . ARG B 1 313 ? 15.367 22.562 8.82 1 94.94 313 ARG B CA 1
ATOM 5066 C C . ARG B 1 313 ? 16.125 21.922 9.977 1 94.94 313 ARG B C 1
ATOM 5068 O O . ARG B 1 313 ? 15.633 20.984 10.609 1 94.94 313 ARG B O 1
ATOM 5075 N N . LYS B 1 314 ? 17.266 22.391 10.266 1 94.31 314 LYS B N 1
ATOM 5076 C CA . LYS B 1 314 ? 18.078 21.859 11.352 1 94.31 314 LYS B CA 1
ATOM 5077 C C . LYS B 1 314 ? 17.422 22.125 12.711 1 94.31 314 LYS B C 1
ATOM 5079 O O . LYS B 1 314 ? 17.469 21.281 13.602 1 94.31 314 LYS B O 1
ATOM 5084 N N . GLU B 1 315 ? 16.844 23.297 12.812 1 94.56 315 GLU B N 1
ATOM 5085 C CA . GLU B 1 315 ? 16.141 23.625 14.047 1 94.56 315 GLU B CA 1
ATOM 5086 C C . GLU B 1 315 ? 14.992 22.656 14.305 1 94.56 315 GLU B C 1
ATOM 5088 O O . GLU B 1 315 ? 14.797 22.188 15.43 1 94.56 315 GLU B O 1
ATOM 5093 N N . LEU B 1 316 ? 14.258 22.359 13.242 1 97.44 316 LEU B N 1
ATOM 5094 C CA . LEU B 1 316 ? 13.133 21.438 13.375 1 97.44 316 LEU B CA 1
ATOM 5095 C C . LEU B 1 316 ? 13.625 20.031 13.719 1 97.44 316 LEU B C 1
ATOM 5097 O O . LEU B 1 316 ? 12.992 19.328 14.516 1 97.44 316 LEU B O 1
ATOM 5101 N N . GLU B 1 317 ? 14.711 19.672 13.141 1 97.5 317 GLU B N 1
ATOM 5102 C CA . GLU B 1 317 ? 15.328 18.391 13.469 1 97.5 317 GLU B CA 1
ATOM 5103 C C . GLU B 1 317 ? 15.68 18.312 14.953 1 97.5 317 GLU B C 1
ATOM 5105 O O . GLU B 1 317 ? 15.445 17.297 15.602 1 97.5 317 GLU B O 1
ATOM 5110 N N . GLU B 1 318 ? 16.188 19.391 15.461 1 97.81 318 GLU B N 1
ATOM 5111 C CA . GLU B 1 318 ? 16.562 19.438 16.875 1 97.81 318 GLU B CA 1
ATOM 5112 C C . GLU B 1 318 ? 15.336 19.328 17.766 1 97.81 318 GLU B C 1
ATOM 5114 O O . GLU B 1 318 ? 15.383 18.688 18.828 1 97.81 318 GLU B O 1
ATOM 5119 N N . VAL B 1 319 ? 14.305 19.984 17.328 1 98.12 319 VAL B N 1
ATOM 5120 C CA . VAL B 1 319 ? 13.055 19.891 18.078 1 98.12 319 VAL B CA 1
ATOM 5121 C C . VAL B 1 319 ? 12.594 18.438 18.125 1 98.12 319 VAL B C 1
ATOM 5123 O O . VAL B 1 319 ? 12.211 17.938 19.188 1 98.12 319 VAL B O 1
ATOM 5126 N N . PHE B 1 320 ? 12.664 17.781 17.031 1 98.75 320 PHE B N 1
ATOM 5127 C CA . PHE B 1 320 ? 12.242 16.391 16.969 1 98.75 320 PHE B CA 1
ATOM 5128 C C . PHE B 1 320 ? 13.086 15.523 17.891 1 98.75 320 PHE B C 1
ATOM 5130 O O . PHE B 1 320 ? 12.547 14.719 18.672 1 98.75 320 PHE B O 1
ATOM 5137 N N . LEU B 1 321 ? 14.359 15.664 17.797 1 98.75 321 LEU B N 1
ATOM 5138 C CA . LEU B 1 321 ? 15.273 14.812 18.562 1 98.75 321 LEU B CA 1
ATOM 5139 C C . LEU B 1 321 ? 15.141 15.07 20.047 1 98.75 321 LEU B C 1
ATOM 5141 O O . LEU B 1 321 ? 15.281 14.141 20.859 1 98.75 321 LEU B O 1
ATOM 5145 N N . ARG B 1 322 ? 14.906 16.312 20.375 1 98.38 322 ARG B N 1
ATOM 5146 C CA . ARG B 1 322 ? 14.648 16.625 21.781 1 98.38 322 ARG B CA 1
ATOM 5147 C C . ARG B 1 322 ? 13.445 15.852 22.312 1 98.38 322 ARG B C 1
ATOM 5149 O O . ARG B 1 322 ? 13.516 15.227 23.375 1 98.38 322 ARG B O 1
ATOM 5156 N N . ASP B 1 323 ? 12.352 15.883 21.578 1 98.25 323 ASP B N 1
ATOM 5157 C CA . ASP B 1 323 ? 11.148 15.148 21.969 1 98.25 323 ASP B CA 1
ATOM 5158 C C . ASP B 1 323 ? 11.383 13.641 21.938 1 98.25 323 ASP B C 1
ATOM 5160 O O . ASP B 1 323 ? 11.008 12.93 22.859 1 98.25 323 ASP B O 1
ATOM 5164 N N . TRP B 1 324 ? 12.039 13.18 20.906 1 98.56 324 TRP B N 1
ATOM 5165 C CA . TRP B 1 324 ? 12.297 11.758 20.703 1 98.56 324 TRP B CA 1
ATOM 5166 C C . TRP B 1 324 ? 13.094 11.172 21.859 1 98.56 324 TRP B C 1
ATOM 5168 O O . TRP B 1 324 ? 12.859 10.031 22.281 1 98.56 324 TRP B O 1
ATOM 5178 N N . ASN B 1 325 ? 13.992 11.953 22.391 1 98.25 325 ASN B N 1
ATOM 5179 C CA . ASN B 1 325 ? 14.906 11.477 23.422 1 98.25 325 ASN B CA 1
ATOM 5180 C C . ASN B 1 325 ? 14.43 11.859 24.812 1 98.25 325 ASN B C 1
ATOM 5182 O O . ASN B 1 325 ? 15.141 11.648 25.797 1 98.25 325 ASN B O 1
ATOM 5186 N N . SER B 1 326 ? 13.32 12.414 24.891 1 97.56 326 SER B N 1
ATOM 5187 C CA . SER B 1 326 ? 12.82 12.875 26.188 1 97.56 326 SER B CA 1
ATOM 5188 C C . SER B 1 326 ? 12.273 11.719 27.016 1 97.56 326 SER B C 1
ATOM 5190 O O . SER B 1 326 ? 12.078 10.617 26.484 1 97.56 326 SER B O 1
ATOM 5192 N N . VAL B 1 327 ? 11.984 11.953 28.266 1 96.75 327 VAL B N 1
ATOM 5193 C CA . VAL B 1 327 ? 11.453 10.961 29.188 1 96.75 327 VAL B CA 1
ATOM 5194 C C . VAL B 1 327 ? 9.953 10.773 28.938 1 96.75 327 VAL B C 1
ATOM 5196 O O . VAL B 1 327 ? 9.32 9.898 29.531 1 96.75 327 VAL B O 1
ATOM 5199 N N . TYR B 1 328 ? 9.414 11.555 28.031 1 96.75 328 TYR B N 1
ATOM 5200 C CA . TYR B 1 328 ? 7.969 11.547 27.812 1 96.75 328 TYR B CA 1
ATOM 5201 C C . TYR B 1 328 ? 7.594 10.625 26.656 1 96.75 328 TYR B C 1
ATOM 5203 O O . TYR B 1 328 ? 6.461 10.648 26.172 1 96.75 328 TYR B O 1
ATOM 5211 N N . THR B 1 329 ? 8.5 9.898 26.156 1 97.12 329 THR B N 1
ATOM 5212 C CA . THR B 1 329 ? 8.211 9.008 25.031 1 97.12 329 THR B CA 1
ATOM 5213 C C . THR B 1 329 ? 8.539 7.562 25.406 1 97.12 329 THR B C 1
ATOM 5215 O O . THR B 1 329 ? 9.383 7.309 26.266 1 97.12 329 THR B O 1
ATOM 5218 N N . ASP B 1 330 ? 7.828 6.625 24.812 1 96.31 330 ASP B N 1
ATOM 5219 C CA . ASP B 1 330 ? 8.094 5.191 24.906 1 96.31 330 ASP B CA 1
ATOM 5220 C C . ASP B 1 330 ? 8.141 4.543 23.531 1 96.31 330 ASP B C 1
ATOM 5222 O O . ASP B 1 330 ? 7.32 4.844 22.672 1 96.31 330 ASP B O 1
ATOM 5226 N N . GLU B 1 331 ? 9.148 3.764 23.438 1 96.31 331 GLU B N 1
ATOM 5227 C CA . GLU B 1 331 ? 9.281 3.066 22.156 1 96.31 331 GLU B CA 1
ATOM 5228 C C . GLU B 1 331 ? 8.266 1.934 22.031 1 96.31 331 GLU B C 1
ATOM 5230 O O . GLU B 1 331 ? 7.992 1.23 23.016 1 96.31 331 GLU B O 1
ATOM 5235 N N . LEU B 1 332 ? 7.777 1.861 20.906 1 94.94 332 LEU B N 1
ATOM 5236 C CA . LEU B 1 332 ? 6.887 0.743 20.609 1 94.94 332 LEU B CA 1
ATOM 5237 C C . LEU B 1 332 ? 7.672 -0.559 20.5 1 94.94 332 LEU B C 1
ATOM 5239 O O . LEU B 1 332 ? 8.672 -0.624 19.766 1 94.94 332 LEU B O 1
#

Foldseek 3Di:
DVCQPVDAAEEEAADDDDDDPVVVVNVVSPYHYFHQHLCVVPVDEIAQWDKDADPLFKMKGFAADPDDQSVPFEAIDIDIGHRHNVVRQLVVLLVVLSRQNRDPPADPQGDDDPSNAHPADDVRFDWDQDLHFTKGKAKAKDDPSSHHHPHHQPVVVLLVVLVPFQAAKEWEAAAAAQWADDPPPDDTHGHCSNLCSNLCSCQPRVYAYEYEYEDDPPHDPRRVVSLVVSVVCDPPNNGHRWYKYFWQDDDDPVSVPDPPGRIHHGGWMAGPFKIKGKHAGHHPCCHHRYIMMIMMMGTDVVPRPDPPRDDVRVVVVVVSVCRVPDPRMDID/DVCQPVDAAEEEAADDDDDDPVVVVNVVSPYHYFHQHLCVVPVDEIAQWDKDADPLFKMKGFAADPDDQSVPFEAIDIDIGHRDNVVRQLVVLLVVLSRQNRDPPADPQGDDDPSNADPADDVRFDWDQDLHFTKGKAKAKDDPSSHHHPHHQPVVVLLVVLVPFQAAKEWEAAAAAQWADDPPPDDTHGHCSNLCSNLCSCQPRVYAYEYEYEDDPPHDPRRVVSLVVSVVCDPPNNGHRWYKYFWQDDDDPVSVPDPPGRIHHGGWMAGPFKIKGKHAGHHPCCHHRYIMMIMMMGTDVVPRPDPPRDDPRVVVVVVRVCRVPDPRMDID

Secondary structure (DSSP, 8-state):
-TTTTTS--EEEEESSP---HHHHHHHHTT-EEEEE-HHHHHSS-EE---EEEETTTEEEEES--SSHHHHHTSB--EEEESS-HHHHHHHHHHHHHHHHHTSTT--SSP---GGG----SSSSPEEEEETTEEEEEEEEEE-GGGPPTTPEEHHHHHHHHHHH-SSEEEEEES-B-SEE--SSSSPPEE--HHHHHHHHHHHHH--EEEEEEE-STT--HHHHHHHHHHHTTTTGGG-EEEEEEE-----SHHHHHSTT-S-B--EEEEESSEEEEES--BSHHHHHSEEEEEEEEEE-GGG--STT---HHHHHHHHHHHHHTSTTEEE-/-TTTTTS--EEEEESSP---HHHHHHHHTT-EEEEE-HHHHHSS-EE---EEEETTTEEEEES--SSHHHHHTSB--EEEESS-HHHHHHHHHHHHHHHHHTSTT--SSP---GGG----SSSSPEEEEETTEEEEEEEEEE-GGGPPTTPEEHHHHHHHHHHH-SSEEEEEES-B-SEE--SSSSPPEE--HHHHHHHHHHHHH--EEEEEEE-STT--HHHHHHHHHHHTTTTGGG-EEEEEEE-----SHHHHHSTT-S-B--EEEEESSEEEEES--BSHHHHHSEEEEEEEEEE-GGG--STT---HHHHHHHHHHHHHTSTTEEE-

Sequence (664 aa):
MEKSKEVNVTIVTSGPQTADNDLDQLIAAGAKVKYLDVAKLLSTGVQHAKLWTVDNQHGYLGSANMDWRSLTQVKELGVFFKDCPRLATDLSKIIGAFGHVAEPGIMFPINWTSEFTAIYNRTNPMKLLLNGVPANVYISMSPPAFRPPGREDDLEAILHIIDSAQSFVYVAVMDFQAAVKSYSGKPDAYWPDLSNALIKASFERGVEVRILVSHWAHTSPKLRHFMKAIRTLHGVNGASLRIRFFVVPVETPEQRAIPFSRVNHNKYMVTDKTLYVGTSNWSGDYFKFAGGAGFVVECDEDHISSKSAKCLRKELEEVFLRDWNSVYTDELMEKSKEVNVTIVTSGPQTADNDLDQLIAAGAKVKYLDVAKLLSTGVQHAKLWTVDNQHGYLGSANMDWRSLTQVKELGVFFKDCPRLATDLSKIIGAFGHVAEPGIMFPINWTSEFTAIYNRTNPMKLLLNGVPANVYISMSPPAFRPPGREDDLEAILHIIDSAQSFVYVAVMDFQAAVKSYSGKPDAYWPDLSNALIKASFERGVEVRILVSHWAHTSPKLRHFMKAIRTLHGVNGASLRIRFFVVPVETPEQRAIPFSRVNHNKYMVTDKTLYVGTSNWSGDYFKFAGGAGFVVECDEDHISSKSAKCLRKELEEVFLRDWNSVYTDEL

InterPro domains:
  IPR001736 Phospholipase D/Transphosphatidylase [PF00614] (263-286)
  IPR001736 Phospholipase D/Transphosphatidylase [PS50035] (43-70)
  IPR001736 Phospholipase D/Transphosphatidylase [PS50035] (260-286)
  IPR001736 Phospholipase D/Transphosphatidylase [SM00155] (43-70)
  IPR001736 Phospholipase D/Transphosphatidylase [SM00155] (260-286)
  IPR032803 PLD3/4-like, PLD-like domain [PF13918] (70-250)
  IPR050874 Diverse function phospholipase D-related protein [PTHR10185] (3-332)

Solvent-accessible surface area (backbone atoms only — not comparable to full-atom values): 34071 Å² total; per-residue (Å²): 119,84,64,47,72,76,58,94,44,77,43,71,44,52,32,68,86,66,95,44,71,68,58,50,54,41,41,75,40,61,34,46,77,38,42,26,36,32,28,78,75,66,76,36,55,38,51,51,53,30,66,52,64,46,90,50,23,22,28,36,42,14,30,44,56,98,46,70,56,38,74,72,44,29,47,57,43,67,49,75,40,76,78,31,41,70,60,13,44,56,52,43,27,54,54,46,39,54,41,56,63,28,38,87,83,66,56,88,80,70,84,74,58,76,82,42,48,35,78,35,13,90,94,43,45,42,79,45,65,52,72,73,25,45,28,39,32,32,52,25,30,23,14,66,90,66,49,43,59,55,44,27,44,33,62,59,50,52,54,48,52,49,70,66,40,68,53,27,42,41,36,34,28,32,45,54,39,54,24,27,70,49,90,80,78,54,64,38,39,64,36,48,65,66,61,51,47,53,48,35,33,8,28,47,63,51,15,37,33,39,39,38,32,33,47,48,97,79,54,58,77,58,36,59,32,47,49,46,26,54,41,44,42,39,60,42,77,60,14,37,43,47,45,31,36,32,41,46,80,73,89,42,70,69,59,64,67,42,77,96,43,37,34,39,43,29,16,36,36,32,38,76,50,34,26,36,41,19,30,48,51,50,31,43,35,38,44,64,32,12,34,25,39,28,44,37,38,36,56,47,70,92,55,55,76,48,98,80,51,64,50,67,44,58,53,49,42,48,53,49,50,53,54,68,70,33,91,45,39,45,75,112,119,85,62,47,70,75,57,92,44,78,43,71,42,52,32,68,86,67,95,45,71,68,60,51,53,40,40,75,39,60,33,44,75,39,42,25,35,32,29,77,76,65,76,36,56,39,51,50,54,31,67,52,64,45,89,50,24,22,28,38,43,13,30,43,55,97,45,69,55,38,73,72,44,28,46,56,43,65,49,76,39,74,79,31,41,69,61,13,43,55,51,43,28,52,55,47,38,53,40,56,65,28,37,86,85,66,55,86,80,70,84,73,56,77,81,42,48,35,79,35,13,88,93,43,43,42,77,45,65,53,73,70,26,45,28,40,32,33,52,26,31,22,14,66,91,66,50,42,62,56,44,27,44,33,61,60,49,52,52,48,52,51,70,67,39,68,52,29,43,41,36,36,27,31,45,53,39,52,23,26,71,48,90,80,76,52,65,36,40,64,36,50,64,65,62,50,47,54,47,34,34,8,28,48,62,52,15,36,33,39,39,38,32,33,47,46,96,79,53,59,77,57,36,57,30,46,50,45,27,54,39,44,41,38,59,42,77,59,13,37,44,44,46,32,37,33,41,46,81,74,89,44,72,68,60,65,66,42,78,97,44,36,33,38,42,29,17,37,37,32,38,76,51,35,26,36,41,19,32,48,51,51,31,44,36,39,46,64,33,12,34,25,39,29,45,35,39,37,56,48,70,92,52,56,77,47,96,80,52,66,50,67,47,58,53,50,44,48,54,48,51,51,55,67,70,34,89,46,37,47,76,112

Radius of gyration: 30.04 Å; Cα contacts (8 Å, |Δi|>4): 1534; chains: 2; bounding box: 57×96×73 Å

Nearest PDB structures (foldseek):
  8v5t-assembly2_B  TM=9.519E-01  e=6.691E-41  Homo sapiens
  8q1x-assembly1_A  TM=9.512E-01  e=2.008E-40  Homo sapiens
  8q1x-assembly1_B  TM=9.387E-01  e=9.651E-41  Homo sapiens
  8q1k-assembly1_B  TM=9.462E-01  e=2.724E-40  Homo sapiens
  8v06-assembly2_D  TM=9.624E-01  e=7.690E-40  Mus musculus

pLDDT: mean 94.05, std 8.29, range [49.22, 98.94]